Protein AF-A0A401IJK0-F1 (afdb_monomer)

Secondary structure (DSSP, 8-state):
-EEEEEEE-SSSSS-EEEEESSTTTT-EEPPPTTHHHHHHHS-TTS-EEEEEEETTEEEEEEEEEEEEEEE-TTSPEEEEEEEEEEE--HHHHHHHHHHHHHHHTT-HHHHHHTTEE--TTTS-EE-HHHHHHHHH-------BS---SSEEEEE--HHHHHHHHHHHHHBPPP--SSS-EEEEEEESS--HHHHHHTT-SEEEETT---SS-EEE---SS-----------S------EEEEEEEETTEEEEEEEESSS----------TT-----EEEE-TTSSEEEEE-TT-EEEEEETTT--EEEEE--S-EEEEEE-TTS-EEEEEETTS-EEEEETTTTEEEPSSTTBSSTT-S-SS-EEEEEEEEETTEEEEEEEETTS-EEEEEEEEETTEEEEEEEES--

Nearest PDB structures (foldseek):
  5mwj-assembly1_A  TM=6.305E-01  e=5.085E-05  Homo sapiens
  6pg6-assembly1_A  TM=6.544E-01  e=9.764E-05  Homo sapiens
  6w5i-assembly1_A  TM=5.408E-01  e=1.942E-03  Homo sapiens
  8f5o-assembly1_B  TM=5.051E-01  e=1.650E-03  Leishmania tarentolae
  8hmd-assembly1_B  TM=5.045E-01  e=8.902E-03  Tetrahymena thermophila

Foldseek 3Di:
DKKKKWKAWADPVLGIFIFIPDPPGPDTDDDDPVVVVVVVQADQLDFKWWWKDDPQKTKIKTHNQWQPPDAYPVRHTMIMIMMDIDGNDPLVLLLSLQLLLCSLQVNNSVQQNVQWDQDDPNGIHGNVVSVVVSSVPLPQAAEAQCLPPWAWEAASDSVLSNVVSVSSRHYGFDDDPDAMATAAIAYADDAPVRCQLQVHRHYHYNNGPHHDIDTDDHDPDSPRVPPPPPDDDDDDDQPQDFDFDDDQQFTQTFRDRPDPDRPRPGDRDDPDGSFDKDKEAEPQRQWMWIATQCGWIWIAGPPPGDIFIAGDRARFQEKYAYNVRQWIWTWGQQFDIWIAGRVVSDIADQQPQEPCNVDTDRGTFNYKDWYDDPQWIWMWTAGPSRWIKIWIWGADPNHIHIYIDTPPD

Solvent-accessible surface area (backbone atoms only — not comparable to full-atom values): 22532 Å² total; per-residue (Å²): 116,52,45,37,41,31,40,54,19,59,43,86,91,34,46,76,45,30,29,40,79,52,100,64,61,74,40,81,43,78,80,62,76,77,48,59,66,57,50,73,65,39,38,66,89,35,75,17,38,37,31,33,37,44,93,64,29,34,38,40,39,41,25,19,30,62,36,91,86,49,55,38,76,85,68,44,74,33,53,33,29,40,35,42,39,31,60,64,41,75,72,48,45,47,36,52,30,40,52,46,34,32,48,50,69,67,56,38,42,66,61,51,38,77,26,51,43,83,33,93,88,60,25,50,40,73,45,59,66,60,55,50,54,57,53,70,60,59,82,84,55,47,77,40,91,68,42,71,93,66,27,30,40,21,18,63,41,73,67,50,29,51,51,51,28,50,48,44,30,41,19,43,79,86,84,76,90,92,56,77,41,45,44,36,38,35,21,65,76,44,45,60,64,58,43,43,68,60,43,29,37,36,28,27,12,62,59,31,83,51,72,56,73,37,78,57,89,56,56,95,62,63,72,79,81,69,74,81,73,87,68,81,94,68,95,70,76,87,61,78,49,79,43,76,48,79,56,92,48,43,56,41,54,39,48,47,46,84,69,99,49,75,60,72,52,80,59,88,54,66,102,81,52,85,49,64,67,52,70,31,61,12,88,72,62,48,25,36,39,38,30,43,63,71,17,40,31,43,37,35,34,70,86,78,66,50,76,40,76,38,85,38,91,49,57,64,56,25,56,35,41,28,63,84,56,48,39,38,40,39,18,17,62,72,15,50,74,46,39,30,36,51,86,81,55,40,77,49,63,61,58,86,47,29,78,38,68,86,66,68,46,86,23,30,21,63,40,62,47,69,47,77,58,89,53,36,38,41,36,43,39,34,26,75,65,77,49,37,40,39,39,44,34,39,56,53,97,92,41,51,38,24,40,57,43,74,71,82,119

pLDDT: mean 81.91, std 18.67, range [25.69, 98.38]

InterPro domains:
  IPR001680 WD40 repeat [PF00400] (312-341)
  IPR001680 WD40 repeat [PF00400] (361-391)
  IPR001680 WD40 repeat [PS50082] (309-350)
  IPR001680 WD40 repeat [SM00320] (302-341)
  IPR001680 WD40 repeat [SM00320] (352-392)
  IPR015943 WD40/YVTN repeat-like-containing domain superfamily [G3DSA:2.130.10.10] (236-405)
  IPR036322 WD40-repeat-containing domain superfamily [SSF50978] (273-395)
  IPR052818 NEDD1 Spindle Assembly Protein [PTHR44414] (273-394)

Structure (mmCIF, N/CA/C/O backbone):
data_AF-A0A401IJK0-F1
#
_entry.id   AF-A0A401IJK0-F1
#
loop_
_atom_site.group_PDB
_atom_site.id
_atom_site.type_symbol
_atom_site.label_atom_id
_atom_site.label_alt_id
_atom_site.label_comp_id
_atom_site.label_asym_id
_atom_site.label_entity_id
_atom_site.label_seq_id
_atom_site.pdbx_PDB_ins_code
_atom_site.Cartn_x
_atom_site.Cartn_y
_atom_site.Cartn_z
_atom_site.occupancy
_atom_site.B_iso_or_equiv
_atom_site.auth_seq_id
_atom_site.auth_comp_id
_atom_site.auth_asym_id
_atom_site.auth_atom_id
_atom_site.pdbx_PDB_model_num
ATOM 1 N N . MET A 1 1 ? -20.105 -1.751 13.582 1.00 89.12 1 MET A N 1
ATOM 2 C CA . MET A 1 1 ? -18.811 -1.942 12.892 1.00 89.12 1 MET A CA 1
ATOM 3 C C . MET A 1 1 ? -19.035 -2.465 11.474 1.00 89.12 1 MET A C 1
ATOM 5 O O . MET A 1 1 ? -19.695 -3.487 11.299 1.00 89.12 1 MET A O 1
ATOM 9 N N . LYS A 1 2 ? -18.528 -1.746 10.469 1.00 92.56 2 LYS A N 1
ATOM 10 C CA . LYS A 1 2 ? -18.475 -2.181 9.066 1.00 92.56 2 LYS A CA 1
ATOM 11 C C . LYS A 1 2 ? -17.227 -3.040 8.869 1.00 92.56 2 LYS A C 1
ATOM 13 O O . LYS A 1 2 ? -16.152 -2.675 9.342 1.00 92.56 2 LYS A O 1
ATOM 18 N N . ILE A 1 3 ? -17.380 -4.168 8.184 1.00 94.62 3 ILE A N 1
ATOM 19 C CA . ILE A 1 3 ? -16.303 -5.125 7.924 1.00 94.62 3 ILE A CA 1
ATOM 20 C C . ILE A 1 3 ? -16.099 -5.185 6.419 1.00 94.62 3 ILE A C 1
ATOM 22 O O . ILE A 1 3 ? -17.054 -5.422 5.678 1.00 94.62 3 ILE A O 1
ATOM 26 N N . TYR A 1 4 ? -14.864 -5.001 5.975 1.00 94.94 4 TYR A N 1
ATOM 27 C CA . TYR A 1 4 ? -14.473 -5.140 4.580 1.00 94.94 4 TYR A CA 1
ATOM 28 C C . TYR A 1 4 ? -13.430 -6.233 4.466 1.00 94.94 4 TYR A C 1
ATOM 30 O O . TYR A 1 4 ? -12.448 -6.217 5.199 1.00 94.94 4 TYR A O 1
ATOM 38 N N . VAL A 1 5 ? -13.628 -7.170 3.547 1.00 95.81 5 VAL A N 1
ATOM 39 C CA . VAL A 1 5 ? -12.684 -8.256 3.279 1.00 95.81 5 VAL A CA 1
ATOM 40 C C . VAL A 1 5 ? -12.284 -8.196 1.817 1.00 95.81 5 VAL A C 1
ATOM 42 O O . VAL A 1 5 ? -13.146 -8.195 0.942 1.00 95.81 5 VAL A O 1
ATOM 45 N N . GLN A 1 6 ? -10.982 -8.137 1.561 1.00 95.12 6 GLN A N 1
ATOM 46 C CA . GLN A 1 6 ? -10.402 -8.226 0.231 1.00 95.12 6 GLN A CA 1
ATOM 47 C C . GLN A 1 6 ? -9.842 -9.625 0.017 1.00 95.12 6 GLN A C 1
ATOM 49 O O . GLN A 1 6 ? -9.040 -10.104 0.821 1.00 95.12 6 GLN A O 1
ATOM 54 N N . SER A 1 7 ? -10.211 -10.254 -1.091 1.00 95.06 7 SER A N 1
ATOM 55 C CA . SER A 1 7 ? -9.616 -11.509 -1.546 1.00 95.06 7 SER A CA 1
ATOM 56 C C . SER A 1 7 ? -9.635 -11.562 -3.074 1.00 95.06 7 SER A C 1
ATOM 58 O O . SER A 1 7 ? -10.231 -10.696 -3.718 1.00 95.06 7 SER A O 1
ATOM 60 N N . ALA A 1 8 ? -8.948 -12.543 -3.658 1.00 91.69 8 ALA A N 1
ATOM 61 C CA . ALA A 1 8 ? -8.926 -12.723 -5.105 1.00 91.69 8 ALA A CA 1
ATOM 62 C C . ALA A 1 8 ? -10.141 -13.530 -5.575 1.00 91.69 8 ALA A C 1
ATOM 64 O O . ALA A 1 8 ? -10.525 -14.523 -4.935 1.00 91.69 8 ALA A O 1
ATOM 65 N N . GLY A 1 9 ? -10.706 -13.114 -6.708 1.00 86.69 9 GLY A N 1
ATOM 66 C CA . GLY A 1 9 ? -11.717 -13.874 -7.425 1.00 86.69 9 GLY A CA 1
ATOM 67 C C . GLY A 1 9 ? -11.133 -15.008 -8.272 1.00 86.69 9 GLY A C 1
ATOM 68 O O . GLY A 1 9 ? -9.989 -15.436 -8.093 1.00 86.69 9 GLY A O 1
ATOM 69 N N . ARG A 1 10 ? -11.957 -15.561 -9.169 1.00 82.06 10 ARG A N 1
ATOM 70 C CA . ARG A 1 10 ? -11.652 -16.812 -9.887 1.00 82.06 10 ARG A CA 1
ATOM 71 C C . ARG A 1 10 ? -10.879 -16.609 -11.192 1.00 82.06 10 ARG A C 1
ATOM 73 O O . ARG A 1 10 ? -10.204 -17.533 -11.641 1.00 82.06 10 ARG A O 1
ATOM 80 N N . SER A 1 11 ? -11.004 -15.443 -11.819 1.00 80.44 11 SER A N 1
ATOM 81 C CA . SER A 1 11 ? -10.457 -15.156 -13.148 1.00 80.44 11 SER A CA 1
ATOM 82 C C . SER A 1 11 ? -9.594 -13.896 -13.150 1.00 80.44 11 SER A C 1
ATOM 84 O O . SER A 1 11 ? -9.572 -13.140 -12.185 1.00 80.44 11 SER A O 1
ATOM 86 N N . GLN A 1 12 ? -8.909 -13.648 -14.265 1.00 76.75 12 GLN A N 1
ATOM 87 C CA . GLN A 1 12 ? -8.145 -12.418 -14.480 1.00 76.75 12 GLN A CA 1
ATOM 88 C C . GLN A 1 12 ? -9.013 -11.150 -14.389 1.00 76.75 12 GLN A C 1
ATOM 90 O O . GLN A 1 12 ? -8.555 -10.125 -13.896 1.00 76.75 12 GLN A O 1
ATOM 95 N N . GLU A 1 13 ? -10.266 -11.222 -14.842 1.00 76.44 13 GLU A N 1
ATOM 96 C CA . GLU A 1 13 ? -11.242 -10.121 -14.778 1.00 76.44 13 GLU A CA 1
ATOM 97 C C . GLU A 1 13 ? -11.777 -9.904 -13.353 1.00 76.44 13 GLU A C 1
ATOM 99 O O . GLU A 1 13 ? -12.223 -8.813 -12.996 1.00 76.44 13 GLU A O 1
ATOM 104 N N . GLN A 1 14 ? -11.713 -10.951 -12.527 1.00 71.69 14 GLN A N 1
ATOM 105 C CA . GLN A 1 14 ? -12.092 -10.965 -11.119 1.00 71.69 14 GLN A CA 1
ATOM 106 C C . GLN A 1 14 ? -10.830 -11.019 -10.246 1.00 71.69 14 GLN A C 1
ATOM 108 O O . GLN A 1 14 ? -10.635 -11.965 -9.483 1.00 71.69 14 GLN A O 1
ATOM 113 N N . ASP A 1 15 ? -9.959 -10.014 -10.381 1.00 82.38 15 ASP A N 1
ATOM 114 C CA . ASP A 1 15 ? -8.767 -9.852 -9.535 1.00 82.38 15 ASP A CA 1
ATOM 115 C C . ASP A 1 15 ? -9.158 -9.562 -8.062 1.00 82.38 15 ASP A C 1
ATOM 117 O O . ASP A 1 15 ? -10.268 -9.866 -7.627 1.00 82.38 15 ASP A O 1
ATOM 121 N N . TYR A 1 16 ? -8.278 -8.989 -7.243 1.00 90.19 16 TYR A N 1
ATOM 122 C CA . TYR A 1 16 ? -8.627 -8.613 -5.871 1.00 90.19 16 TYR A CA 1
ATOM 123 C C . TYR A 1 16 ? -9.758 -7.581 -5.810 1.00 90.19 16 TYR A C 1
ATOM 125 O O . TYR A 1 16 ? -9.664 -6.492 -6.377 1.00 90.19 16 TYR A O 1
ATOM 133 N N . PHE A 1 17 ? -10.801 -7.881 -5.038 1.00 91.12 17 PHE A N 1
ATOM 134 C CA . PHE A 1 17 ? -11.883 -6.939 -4.759 1.00 91.12 17 PHE A CA 1
ATOM 135 C C . PHE A 1 17 ? -12.389 -7.060 -3.323 1.00 91.12 17 PHE A C 1
ATOM 137 O O . PHE A 1 17 ? -12.153 -8.061 -2.645 1.00 91.12 17 PHE A O 1
ATOM 144 N N . TRP A 1 18 ? -13.061 -6.007 -2.856 1.00 93.12 18 TRP A N 1
ATOM 145 C CA . TRP A 1 18 ? -13.623 -5.929 -1.513 1.00 93.12 18 TRP A CA 1
ATOM 146 C C . TRP A 1 18 ? -15.063 -6.453 -1.486 1.00 93.12 18 TRP A C 1
ATOM 148 O O . TRP A 1 18 ? -15.840 -6.191 -2.400 1.00 93.12 18 TRP A O 1
ATOM 158 N N . GLN A 1 19 ? -15.428 -7.151 -0.414 1.00 93.00 19 GLN A N 1
ATOM 159 C CA . GLN A 1 19 ? -16.810 -7.447 -0.022 1.00 93.00 19 GLN A CA 1
ATOM 160 C C . GLN A 1 19 ? -17.079 -6.852 1.366 1.00 93.00 19 GLN A C 1
ATOM 162 O O . GLN A 1 19 ? -16.159 -6.747 2.185 1.00 93.00 19 GLN A O 1
ATOM 167 N N . THR A 1 20 ? -18.335 -6.506 1.667 1.00 92.38 20 THR A N 1
ATOM 168 C CA . THR A 1 20 ? -18.739 -6.013 2.998 1.00 92.38 20 THR A CA 1
ATOM 169 C C . THR A 1 20 ? -19.967 -6.727 3.577 1.00 92.38 20 THR A C 1
ATOM 171 O O . THR A 1 20 ? -20.745 -7.352 2.858 1.00 92.38 20 THR A O 1
ATOM 174 N N . ASN A 1 21 ? -20.157 -6.616 4.894 1.00 89.31 21 ASN A N 1
ATOM 175 C CA . ASN A 1 21 ? -21.216 -7.262 5.674 1.00 89.31 21 ASN A CA 1
ATOM 176 C C . ASN A 1 21 ? -22.602 -6.579 5.589 1.00 89.31 21 ASN A C 1
ATOM 178 O O . ASN A 1 21 ? -23.361 -6.616 6.556 1.00 89.31 21 ASN A O 1
ATOM 182 N N . THR A 1 22 ? -22.944 -5.939 4.467 1.00 79.88 22 THR A N 1
ATOM 183 C CA . THR A 1 22 ? -24.259 -5.291 4.266 1.00 79.88 22 THR A CA 1
ATOM 184 C C . THR A 1 22 ? -25.325 -6.286 3.776 1.00 79.88 22 THR A C 1
ATOM 186 O O . THR A 1 22 ? -25.025 -7.449 3.514 1.00 79.88 22 THR A O 1
ATOM 189 N N . SER A 1 23 ? -26.592 -5.855 3.663 1.00 57.69 23 SER A N 1
ATOM 190 C CA . SER A 1 23 ? -27.762 -6.699 3.330 1.00 57.69 23 SER A CA 1
ATOM 191 C C . SER A 1 23 ? -27.645 -7.492 2.021 1.00 57.69 23 SER A C 1
ATOM 193 O O . SER A 1 23 ? -28.338 -8.491 1.846 1.00 57.69 23 SER A O 1
ATOM 195 N N . LYS A 1 24 ? -26.735 -7.091 1.128 1.00 61.94 24 LYS A N 1
ATOM 196 C CA . LYS A 1 24 ? -26.332 -7.833 -0.069 1.00 61.94 24 LYS A CA 1
ATOM 197 C C . LYS A 1 24 ? -24.964 -8.491 0.126 1.00 61.94 24 LYS A C 1
ATOM 199 O O . LYS A 1 24 ? -24.034 -8.279 -0.651 1.00 61.94 24 LYS A O 1
ATOM 204 N N . SER A 1 25 ? -24.822 -9.244 1.217 1.00 63.28 25 SER A N 1
ATOM 205 C CA . SER A 1 25 ? -23.585 -9.947 1.559 1.00 63.28 25 SER A CA 1
ATOM 206 C C . SER A 1 25 ? -23.070 -10.710 0.337 1.00 63.28 25 SER A C 1
ATOM 208 O O . SER A 1 25 ? -23.873 -11.336 -0.356 1.00 63.28 25 SER A O 1
ATOM 210 N N . GLN A 1 26 ? -21.759 -10.685 0.105 1.00 75.25 26 GLN A N 1
ATOM 211 C CA . GLN A 1 26 ? -21.085 -11.217 -1.087 1.00 75.25 26 GLN A CA 1
ATOM 212 C C . GLN A 1 26 ? -21.108 -10.324 -2.336 1.00 75.25 26 GLN A C 1
ATOM 214 O O . GLN A 1 26 ? -20.595 -10.755 -3.354 1.00 75.25 26 GLN A O 1
ATOM 219 N N . GLU A 1 27 ? -21.654 -9.105 -2.345 1.00 81.12 27 GLU A N 1
ATOM 220 C CA . GLU A 1 27 ? -21.436 -8.208 -3.493 1.00 81.12 27 GLU A CA 1
ATOM 221 C C . GLU A 1 27 ? -20.050 -7.553 -3.451 1.00 81.12 27 GLU A C 1
ATOM 223 O O . GLU A 1 27 ? -19.549 -7.164 -2.391 1.00 81.12 27 GLU A O 1
ATOM 228 N N . LYS A 1 28 ? -19.442 -7.417 -4.635 1.00 86.81 28 LYS A N 1
ATOM 229 C CA . LYS A 1 28 ? -18.256 -6.587 -4.830 1.00 86.81 28 LYS A CA 1
ATOM 230 C C . LYS A 1 28 ? -18.611 -5.146 -4.484 1.00 86.81 28 LYS A C 1
ATOM 232 O O . LYS A 1 28 ? -19.572 -4.600 -5.021 1.00 86.81 28 LYS A O 1
ATOM 237 N N . VAL A 1 29 ? -17.799 -4.536 -3.635 1.00 88.81 29 VAL A N 1
ATOM 238 C CA . VAL A 1 29 ? -17.881 -3.116 -3.309 1.00 88.81 29 VAL A CA 1
ATOM 239 C C . VAL A 1 29 ? -16.602 -2.403 -3.702 1.00 88.81 29 VAL A C 1
ATOM 241 O O . VAL A 1 29 ? -15.534 -3.015 -3.816 1.00 88.81 29 VAL A O 1
ATOM 244 N N . ASP A 1 30 ? -16.734 -1.101 -3.922 1.00 86.00 30 ASP A N 1
ATOM 245 C CA . ASP A 1 30 ? -15.587 -0.236 -4.135 1.00 86.00 30 ASP A CA 1
ATOM 246 C C . ASP A 1 30 ? -14.707 -0.196 -2.889 1.00 86.00 30 ASP A C 1
ATOM 248 O O . ASP A 1 30 ? -15.139 -0.464 -1.762 1.00 86.00 30 ASP A O 1
ATOM 252 N N . GLU A 1 31 ? -13.437 0.124 -3.114 1.00 84.38 31 GLU A N 1
ATOM 253 C CA . GLU A 1 31 ? -12.507 0.313 -2.019 1.00 84.38 31 GLU A CA 1
ATOM 254 C C . GLU A 1 31 ? -12.982 1.455 -1.113 1.00 84.38 31 GLU A C 1
ATOM 256 O O . GLU A 1 31 ? -13.251 2.553 -1.607 1.00 84.38 31 GLU A O 1
ATOM 261 N N . PRO A 1 32 ? -13.070 1.229 0.207 1.00 79.56 32 PRO A N 1
ATOM 262 C CA . PRO A 1 32 ? -13.476 2.286 1.111 1.00 79.56 32 PRO A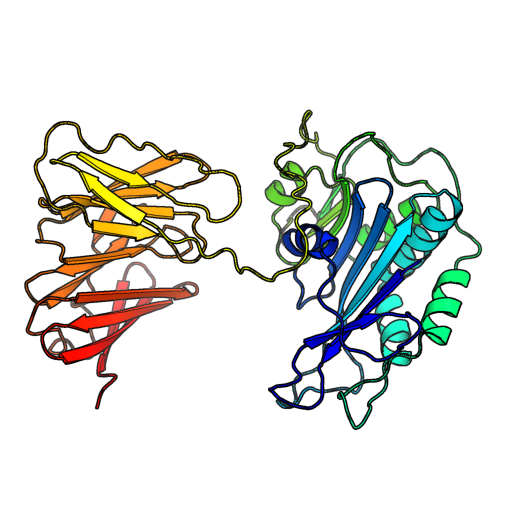 CA 1
ATOM 263 C C . PRO A 1 32 ? -12.477 3.444 1.118 1.00 79.56 32 PRO A C 1
ATOM 265 O O . PRO A 1 32 ? -11.273 3.245 1.283 1.00 79.56 32 PRO A O 1
ATOM 268 N N . GLU A 1 33 ? -12.993 4.663 0.983 1.00 72.81 33 GLU A N 1
ATOM 269 C CA . GLU A 1 33 ? -12.210 5.880 0.746 1.00 72.81 33 GLU A CA 1
ATOM 270 C C . GLU A 1 33 ? -11.129 6.142 1.812 1.00 72.81 33 GLU A C 1
ATOM 272 O O . GLU A 1 33 ? -9.993 6.497 1.482 1.00 72.81 33 GLU A O 1
ATOM 277 N N . PHE A 1 34 ? -11.442 5.873 3.082 1.00 70.62 34 PHE A N 1
ATOM 278 C CA . PHE A 1 34 ? -10.532 6.058 4.218 1.00 70.62 34 PHE A CA 1
ATOM 279 C C . PHE A 1 34 ? -9.335 5.081 4.219 1.00 70.62 34 PHE A C 1
ATOM 281 O O . PHE A 1 34 ? -8.342 5.322 4.907 1.00 70.62 34 PHE A O 1
ATOM 288 N N . LEU A 1 35 ? -9.363 3.985 3.439 1.00 82.00 35 LEU A N 1
ATOM 289 C CA . LEU A 1 35 ? -8.229 3.048 3.370 1.00 82.00 35 LEU A CA 1
ATOM 290 C C . LEU A 1 35 ? -7.052 3.597 2.566 1.00 82.00 35 LEU A C 1
ATOM 292 O O . LEU A 1 35 ? -5.927 3.135 2.763 1.00 82.00 35 LEU A O 1
ATOM 296 N N . ASN A 1 36 ? -7.273 4.586 1.697 1.00 79.69 36 ASN A N 1
ATOM 297 C CA . ASN A 1 36 ? -6.218 5.149 0.854 1.00 79.69 36 ASN A CA 1
ATOM 298 C C . ASN A 1 36 ? -5.061 5.719 1.690 1.00 79.69 36 ASN A C 1
ATOM 300 O O . ASN A 1 36 ? -3.893 5.469 1.387 1.00 79.69 36 ASN A O 1
ATOM 304 N N . LYS A 1 37 ? -5.387 6.434 2.777 1.00 76.81 37 LYS A N 1
ATOM 305 C CA . LYS A 1 37 ? -4.395 7.005 3.701 1.00 76.81 37 LYS A CA 1
ATOM 306 C C . LYS A 1 37 ? -3.666 5.915 4.476 1.00 76.81 37 LYS A C 1
ATOM 308 O O . LYS A 1 37 ? -2.445 5.895 4.494 1.00 76.81 37 LYS A O 1
ATOM 313 N N . ALA A 1 38 ? -4.397 4.945 5.026 1.00 85.38 38 ALA A N 1
ATOM 314 C CA . ALA A 1 38 ? -3.792 3.809 5.720 1.00 85.38 38 ALA A CA 1
ATOM 315 C C . ALA A 1 38 ? -2.802 3.051 4.815 1.00 85.38 38 ALA A C 1
ATOM 317 O O . ALA A 1 38 ? -1.675 2.758 5.210 1.00 85.38 38 ALA A O 1
ATOM 318 N N . LYS A 1 39 ? -3.183 2.782 3.560 1.00 85.81 39 LYS A N 1
ATOM 319 C CA . LYS A 1 39 ? -2.340 2.071 2.590 1.00 85.81 39 LYS A CA 1
ATOM 320 C C . LYS A 1 39 ? -1.091 2.843 2.180 1.00 85.81 39 LYS A C 1
ATOM 322 O O . LYS A 1 39 ? -0.107 2.197 1.825 1.00 85.81 39 LYS A O 1
ATOM 327 N N . SER A 1 40 ? -1.083 4.176 2.259 1.00 86.75 40 SER A N 1
ATOM 328 C CA . SER A 1 40 ? 0.126 4.957 1.973 1.00 86.75 40 SER A CA 1
ATOM 329 C C . SER A 1 40 ? 1.263 4.618 2.945 1.00 86.75 40 SER A C 1
ATOM 331 O O . SER A 1 40 ? 2.424 4.723 2.555 1.00 86.75 40 SER A O 1
ATOM 333 N N . LEU A 1 41 ? 0.945 4.136 4.155 1.00 87.19 41 LEU A N 1
ATOM 334 C CA . LEU A 1 41 ? 1.892 3.748 5.207 1.00 87.19 41 LEU A CA 1
ATOM 335 C C . LEU A 1 41 ? 2.207 2.241 5.234 1.00 87.19 41 LEU A C 1
ATOM 337 O O . LEU A 1 41 ? 3.178 1.816 5.865 1.00 87.19 41 LEU A O 1
ATOM 341 N N . LEU A 1 42 ? 1.447 1.415 4.513 1.00 89.62 42 LEU A N 1
ATOM 342 C CA . LEU A 1 42 ? 1.586 -0.043 4.533 1.00 89.62 42 LEU A CA 1
ATOM 343 C C . LEU A 1 42 ? 2.205 -0.613 3.254 1.00 89.62 42 LEU A C 1
ATOM 345 O O . LEU A 1 42 ? 2.203 -0.002 2.188 1.00 89.62 42 LEU A O 1
ATOM 349 N N . GLN A 1 43 ? 2.694 -1.847 3.360 1.00 86.12 43 GLN A N 1
ATOM 350 C CA . GLN A 1 43 ? 2.987 -2.697 2.213 1.00 86.12 43 GLN A CA 1
ATOM 351 C C . GLN A 1 43 ? 1.803 -3.645 1.996 1.00 86.12 43 GLN A C 1
ATOM 353 O O . GLN A 1 43 ? 1.756 -4.714 2.594 1.00 86.12 43 GLN A O 1
ATOM 358 N N . THR A 1 44 ? 0.858 -3.290 1.124 1.00 81.25 44 THR A N 1
ATOM 359 C CA . THR A 1 44 ? -0.369 -4.090 0.925 1.00 81.25 44 THR A CA 1
ATOM 360 C C . THR A 1 44 ? -0.138 -5.568 0.556 1.00 81.25 44 THR A C 1
ATOM 362 O O . THR A 1 44 ? -0.936 -6.400 0.989 1.00 81.25 44 THR A O 1
ATOM 365 N N . PRO A 1 45 ? 0.941 -5.968 -0.158 1.00 84.56 45 PRO A N 1
ATOM 366 C CA . PRO A 1 45 ? 1.218 -7.384 -0.423 1.00 84.56 45 PRO A CA 1
ATOM 367 C C . PRO A 1 45 ? 1.904 -8.136 0.733 1.00 84.56 45 PRO A C 1
ATOM 369 O O . PRO A 1 45 ? 2.281 -9.295 0.552 1.00 84.56 45 PRO A O 1
ATOM 372 N N . ALA A 1 46 ? 2.135 -7.505 1.885 1.00 89.75 46 ALA A N 1
ATOM 373 C CA . ALA A 1 46 ? 2.809 -8.098 3.040 1.00 89.75 46 ALA A CA 1
ATOM 374 C C . ALA A 1 46 ? 1.964 -7.950 4.307 1.00 89.75 46 ALA A C 1
ATOM 376 O O . ALA A 1 46 ? 1.125 -7.056 4.382 1.00 89.75 46 ALA A O 1
ATOM 377 N N . TYR A 1 47 ? 2.208 -8.816 5.296 1.00 94.75 47 TYR A N 1
ATOM 378 C CA . TYR A 1 47 ? 1.516 -8.765 6.582 1.00 94.75 47 TYR A CA 1
ATOM 379 C C . TYR A 1 47 ? 1.813 -7.436 7.286 1.00 94.75 47 TYR A C 1
ATOM 381 O O . TYR A 1 47 ? 2.884 -7.250 7.864 1.00 94.75 47 TYR A O 1
ATOM 389 N N . SER A 1 48 ? 0.876 -6.498 7.170 1.00 97.12 48 SER A N 1
ATOM 390 C CA . SER A 1 48 ? 1.016 -5.122 7.651 1.00 97.12 48 SER A CA 1
ATOM 391 C C . SER A 1 48 ? -0.242 -4.722 8.414 1.00 97.12 48 SER A C 1
ATOM 393 O O . SER A 1 48 ? -1.344 -5.109 8.019 1.00 97.12 48 SER A O 1
ATOM 395 N N . ILE A 1 49 ? -0.078 -3.944 9.483 1.00 98.38 49 ILE A N 1
ATOM 396 C CA . ILE A 1 49 ? -1.151 -3.551 10.406 1.00 98.38 49 ILE A CA 1
ATOM 397 C C . ILE A 1 49 ? -1.212 -2.030 10.456 1.00 98.38 49 ILE A C 1
ATOM 399 O O . ILE A 1 49 ? -0.179 -1.380 10.600 1.00 98.38 49 ILE A O 1
ATOM 403 N N . PHE A 1 50 ? -2.415 -1.477 10.384 1.00 97.75 50 PHE A N 1
ATOM 404 C CA . PHE A 1 50 ? -2.687 -0.066 10.610 1.00 97.75 50 PHE A CA 1
ATOM 405 C C . PHE A 1 50 ? -3.849 0.092 11.588 1.00 97.75 50 PHE A C 1
ATOM 407 O O . PHE A 1 50 ? -4.907 -0.501 11.379 1.00 97.75 50 PHE A O 1
ATOM 414 N N . ILE A 1 51 ? -3.664 0.918 12.612 1.00 96.81 51 ILE A N 1
ATOM 415 C CA . ILE A 1 51 ? -4.737 1.489 13.424 1.00 96.81 51 ILE A CA 1
ATOM 416 C C . ILE A 1 51 ? -4.674 2.996 13.256 1.00 96.81 51 ILE A C 1
ATOM 418 O O . ILE A 1 51 ? -3.602 3.581 13.421 1.00 96.81 51 ILE A O 1
ATOM 422 N N . GLY A 1 52 ? -5.810 3.624 12.987 1.00 93.12 52 GLY A N 1
ATOM 423 C CA . GLY A 1 52 ? -5.885 5.075 12.925 1.00 93.12 52 GLY A CA 1
ATOM 424 C C . GLY A 1 52 ? -7.272 5.612 13.211 1.00 93.12 52 GLY A C 1
ATOM 425 O O . GLY A 1 52 ? -8.244 4.855 13.233 1.00 93.12 52 GLY A O 1
ATOM 426 N N . ARG A 1 53 ? -7.330 6.922 13.437 1.00 89.94 53 ARG A N 1
ATOM 427 C CA . ARG A 1 53 ? -8.556 7.673 13.706 1.00 89.94 53 ARG A CA 1
ATOM 428 C C . ARG A 1 53 ? -8.729 8.776 12.672 1.00 89.94 53 ARG A C 1
ATOM 430 O O . ARG A 1 53 ? -7.759 9.448 12.333 1.00 89.94 53 ARG A O 1
ATOM 437 N N . GLU A 1 54 ? -9.950 8.978 12.197 1.00 84.69 54 GLU A N 1
ATOM 438 C CA . GLU A 1 54 ? -10.311 10.101 11.332 1.00 84.69 54 GLU A CA 1
ATOM 439 C C . GLU A 1 54 ? -11.797 10.430 11.486 1.00 84.69 54 GLU A C 1
ATOM 441 O O . GLU A 1 54 ? -12.618 9.527 11.387 1.00 84.69 54 GLU A O 1
ATOM 446 N N . ASN A 1 55 ? -12.152 11.705 11.690 1.00 79.94 55 ASN A N 1
ATOM 447 C CA . ASN A 1 55 ? -13.548 12.175 11.756 1.00 79.94 55 ASN A CA 1
ATOM 448 C C . ASN A 1 55 ? -14.447 11.328 12.686 1.00 79.94 55 ASN A C 1
ATOM 450 O O . ASN A 1 55 ? -15.523 10.896 12.279 1.00 79.94 55 ASN A O 1
ATOM 454 N N . ASP A 1 56 ? -13.977 11.049 13.906 1.00 83.06 56 ASP A N 1
ATOM 455 C CA . ASP A 1 56 ? -14.652 10.183 14.890 1.00 83.06 56 ASP A CA 1
ATOM 456 C C . ASP A 1 56 ? -14.873 8.725 14.446 1.00 83.06 56 ASP A C 1
ATOM 458 O O . ASP A 1 56 ? -15.606 7.979 15.093 1.00 83.06 56 ASP A O 1
ATOM 462 N N . GLU A 1 57 ? -14.210 8.269 13.384 1.00 89.44 57 GLU A N 1
ATOM 463 C CA . GLU A 1 57 ? -14.117 6.857 13.028 1.00 89.44 57 GLU A CA 1
ATOM 464 C C . GLU A 1 57 ? -12.762 6.280 13.446 1.00 89.44 57 GLU A C 1
ATOM 466 O O . GLU A 1 57 ? -11.710 6.907 13.314 1.00 89.44 57 GLU A O 1
ATOM 471 N N . LEU A 1 58 ? -12.795 5.040 13.925 1.00 92.06 58 LEU A N 1
ATOM 472 C CA . LEU A 1 58 ? -11.638 4.219 14.229 1.00 92.06 58 LEU A CA 1
ATOM 473 C C . LEU A 1 58 ? -11.521 3.102 13.190 1.00 92.06 58 LEU A C 1
ATOM 475 O O . LEU A 1 58 ? -12.495 2.412 12.866 1.00 92.06 58 LEU A O 1
ATOM 479 N N . ILE A 1 59 ? -10.307 2.919 12.681 1.00 94.31 59 ILE A N 1
ATOM 480 C CA . ILE A 1 59 ? -9.998 1.986 11.602 1.00 94.31 59 ILE A CA 1
ATOM 481 C C . ILE A 1 59 ? -8.935 1.008 12.087 1.00 94.31 59 ILE A C 1
ATOM 483 O O . ILE A 1 59 ? -7.893 1.423 12.587 1.00 94.31 59 ILE A O 1
ATOM 487 N N . LEU A 1 60 ? -9.167 -0.286 11.867 1.00 97.19 60 LEU A N 1
ATOM 488 C CA . LEU A 1 60 ? -8.130 -1.317 11.870 1.00 97.19 60 LEU A CA 1
ATOM 489 C C . LEU A 1 60 ? -8.055 -1.933 10.478 1.00 97.19 60 LEU A C 1
ATOM 491 O O . LEU A 1 60 ? -9.025 -2.537 10.027 1.00 97.19 60 LEU A O 1
ATOM 495 N N . LEU A 1 61 ? -6.903 -1.824 9.824 1.00 97.88 61 LEU A N 1
ATOM 496 C CA . LEU A 1 61 ? -6.610 -2.467 8.547 1.00 97.88 61 LEU A CA 1
ATOM 497 C C . LEU A 1 61 ? -5.464 -3.463 8.738 1.00 97.88 61 LEU A C 1
ATOM 499 O O . LEU A 1 61 ? -4.388 -3.101 9.209 1.00 97.88 61 LEU A O 1
ATOM 503 N N . VAL A 1 62 ? -5.681 -4.709 8.322 1.00 98.19 62 VAL A N 1
ATOM 504 C CA . VAL A 1 62 ? -4.641 -5.741 8.259 1.00 98.19 62 VAL A CA 1
ATOM 505 C C . VAL A 1 62 ? -4.576 -6.265 6.834 1.00 98.19 62 VAL A C 1
ATOM 507 O O . VAL A 1 62 ? -5.589 -6.665 6.262 1.00 98.19 62 VAL A O 1
ATOM 510 N N . THR A 1 63 ? -3.390 -6.224 6.237 1.00 97.00 63 THR A N 1
ATOM 511 C CA . THR A 1 63 ? -3.172 -6.577 4.824 1.00 97.00 63 THR A CA 1
ATOM 512 C C . THR A 1 63 ? -2.244 -7.767 4.686 1.00 97.00 63 THR A C 1
ATOM 514 O O . THR A 1 63 ? -1.540 -8.110 5.630 1.00 97.00 63 THR A O 1
ATOM 517 N N . GLY A 1 64 ? -2.233 -8.392 3.509 1.00 95.00 64 GLY A N 1
ATOM 518 C CA . GLY A 1 64 ? -1.201 -9.360 3.149 1.00 95.00 64 GLY A CA 1
ATOM 519 C C . GLY A 1 64 ? -1.278 -10.712 3.867 1.00 95.00 64 GLY A C 1
ATOM 520 O O . GLY A 1 64 ? -0.289 -11.447 3.832 1.00 95.00 64 GLY A O 1
ATOM 521 N N . MET A 1 65 ? -2.414 -11.038 4.491 1.00 97.25 65 MET A N 1
ATOM 522 C CA . MET A 1 65 ? -2.628 -12.280 5.241 1.00 97.25 65 MET A CA 1
ATOM 523 C C . MET A 1 65 ? -2.684 -13.469 4.287 1.00 97.25 65 MET A C 1
ATOM 525 O O . MET A 1 65 ? -3.544 -13.515 3.406 1.00 97.25 65 MET A O 1
ATOM 529 N N . LYS A 1 66 ? -1.767 -14.423 4.412 1.00 95.00 66 LYS A N 1
ATOM 530 C CA . LYS A 1 66 ? -1.675 -15.536 3.461 1.00 95.00 66 LYS A CA 1
ATOM 531 C C . LYS A 1 66 ? -2.855 -16.487 3.629 1.00 95.00 66 LYS A C 1
ATOM 533 O O . LYS A 1 66 ? -3.152 -16.931 4.731 1.00 95.00 66 LYS A O 1
ATOM 538 N N . ALA A 1 67 ? -3.482 -16.843 2.514 1.00 94.44 67 ALA A N 1
ATOM 539 C CA . ALA A 1 67 ? -4.447 -17.928 2.499 1.00 94.44 67 ALA A CA 1
ATOM 540 C C . ALA A 1 67 ? -3.722 -19.276 2.599 1.00 94.44 67 ALA A C 1
ATOM 542 O O . ALA A 1 67 ? -2.734 -19.502 1.893 1.00 94.44 67 ALA A O 1
ATOM 543 N N . SER A 1 68 ? -4.217 -20.184 3.441 1.00 91.69 68 SER A N 1
ATOM 544 C CA . SER A 1 68 ? -3.571 -21.481 3.677 1.00 91.69 68 SER A CA 1
ATOM 545 C C . SER A 1 68 ? -3.676 -22.412 2.467 1.00 91.69 68 SER A C 1
ATOM 547 O O . SER A 1 68 ? -2.699 -23.057 2.092 1.00 91.69 68 SER A O 1
ATOM 549 N N . GLN A 1 69 ? -4.853 -22.461 1.835 1.00 89.81 69 GLN A N 1
ATOM 550 C CA . GLN A 1 69 ? -5.153 -23.397 0.743 1.00 89.81 69 GLN A CA 1
ATOM 551 C C . GLN A 1 69 ? -5.501 -22.712 -0.583 1.00 89.81 69 GLN A C 1
ATOM 553 O O . GLN A 1 69 ? -5.456 -23.345 -1.640 1.00 89.81 69 GLN A O 1
ATOM 558 N N . ARG A 1 70 ? -5.863 -21.422 -0.566 1.00 91.69 70 ARG A N 1
ATOM 559 C CA . ARG A 1 70 ? -6.372 -20.739 -1.762 1.00 91.69 70 ARG A CA 1
ATOM 560 C C . ARG A 1 70 ? -5.250 -20.139 -2.613 1.00 91.69 70 ARG A C 1
ATOM 562 O O . ARG A 1 70 ? -4.357 -19.444 -2.122 1.00 91.69 70 ARG A O 1
ATOM 569 N N . LYS A 1 71 ? -5.348 -20.373 -3.922 1.00 90.75 71 LYS A N 1
ATOM 570 C CA . LYS A 1 71 ? -4.472 -19.811 -4.955 1.00 90.75 71 LYS A CA 1
ATOM 571 C C . LYS A 1 71 ? -5.290 -19.039 -5.982 1.00 90.75 71 LYS A C 1
ATOM 573 O O . LYS A 1 71 ? -6.456 -19.360 -6.199 1.00 90.75 71 LYS A O 1
ATOM 578 N N . ASP A 1 72 ? -4.680 -18.030 -6.588 1.00 86.25 72 ASP A N 1
ATOM 579 C CA . ASP A 1 72 ? -5.295 -17.276 -7.679 1.00 86.25 72 ASP A CA 1
ATOM 580 C C . ASP A 1 72 ? -5.234 -18.042 -9.014 1.00 86.25 72 ASP A C 1
ATOM 582 O O . ASP A 1 72 ? -4.685 -19.145 -9.095 1.00 86.25 72 ASP A O 1
ATOM 586 N N . TYR A 1 73 ? -5.777 -17.449 -10.082 1.00 82.88 73 TYR A N 1
ATOM 587 C CA . TYR A 1 73 ? -5.807 -18.049 -11.423 1.00 82.88 73 TYR A CA 1
ATOM 588 C C . TYR A 1 73 ? -4.413 -18.312 -12.027 1.00 82.88 73 TYR A C 1
ATOM 590 O O . TYR A 1 73 ? -4.295 -19.077 -12.982 1.00 82.88 73 TYR A O 1
ATOM 598 N N . MET A 1 74 ? -3.354 -17.709 -11.472 1.00 84.56 74 MET A N 1
ATOM 599 C CA . MET A 1 74 ? -1.957 -17.937 -11.860 1.00 84.56 74 MET A CA 1
ATOM 600 C C . MET A 1 74 ? -1.245 -18.936 -10.931 1.00 84.56 74 MET A C 1
ATOM 602 O O . MET A 1 74 ? -0.035 -19.133 -11.047 1.00 84.56 74 MET A O 1
ATOM 606 N N . GLY A 1 75 ? -1.958 -19.547 -9.980 1.00 85.19 75 GLY A N 1
ATOM 607 C CA . GLY A 1 75 ? -1.403 -20.494 -9.015 1.00 85.19 75 GLY A CA 1
ATOM 608 C C . GLY A 1 75 ? -0.602 -19.855 -7.873 1.00 85.19 75 GLY A C 1
ATOM 609 O O . GLY A 1 75 ? 0.078 -20.576 -7.133 1.00 85.19 75 GLY A O 1
ATOM 610 N N . ARG A 1 76 ? -0.660 -18.529 -7.697 1.00 86.62 76 ARG A N 1
ATOM 611 C CA . ARG A 1 76 ? 0.029 -17.813 -6.609 1.00 86.62 76 ARG A CA 1
ATOM 612 C C . ARG A 1 76 ? -0.811 -17.867 -5.336 1.00 86.62 76 ARG A C 1
ATOM 614 O O . ARG A 1 76 ? -2.035 -17.863 -5.397 1.00 86.62 76 ARG A O 1
ATOM 621 N N . VAL A 1 77 ? -0.155 -17.879 -4.175 1.00 92.88 77 VAL A N 1
ATOM 622 C CA . VAL A 1 77 ? -0.838 -17.825 -2.869 1.00 92.88 77 VAL A CA 1
ATOM 623 C C . VAL A 1 77 ? -1.612 -16.512 -2.746 1.00 92.88 77 VAL A C 1
ATOM 625 O O . VAL A 1 77 ? -1.027 -15.433 -2.907 1.00 92.88 77 VAL A O 1
ATOM 628 N N . ILE A 1 78 ? -2.910 -16.613 -2.453 1.00 93.88 78 ILE A N 1
ATOM 629 C CA . ILE A 1 78 ? -3.773 -15.450 -2.228 1.00 93.88 78 ILE A CA 1
ATOM 630 C C . ILE A 1 78 ? -3.393 -14.772 -0.911 1.00 93.88 78 ILE A C 1
ATOM 632 O O . ILE A 1 78 ? -3.012 -15.429 0.057 1.00 93.88 78 ILE A O 1
ATOM 636 N N . ARG A 1 79 ? -3.487 -13.442 -0.880 1.00 95.12 79 ARG A N 1
ATOM 637 C CA . ARG A 1 79 ? -3.241 -12.626 0.306 1.00 95.12 79 ARG A CA 1
ATOM 638 C C . ARG A 1 79 ? -4.463 -11.788 0.640 1.00 95.12 79 ARG A C 1
ATOM 640 O O . ARG A 1 79 ? -4.730 -10.783 -0.010 1.00 95.12 79 ARG A O 1
ATOM 647 N N . ASN A 1 80 ? -5.197 -12.218 1.650 1.00 96.88 80 ASN A N 1
ATOM 648 C CA . ASN A 1 80 ? -6.393 -11.543 2.108 1.00 96.88 80 ASN A CA 1
ATOM 649 C C . ASN A 1 80 ? -6.033 -10.239 2.835 1.00 96.88 80 ASN A C 1
ATOM 651 O O . ASN A 1 80 ? -4.983 -10.122 3.472 1.00 96.88 80 ASN A O 1
ATOM 655 N N . SER A 1 81 ? -6.935 -9.266 2.767 1.00 97.00 81 SER A N 1
ATOM 656 C CA . SER A 1 81 ? -6.895 -8.071 3.614 1.00 97.00 81 SER A CA 1
ATOM 657 C C . SER A 1 81 ? -8.238 -7.900 4.305 1.00 97.00 81 SER A C 1
ATOM 659 O O . SER A 1 81 ? -9.269 -8.286 3.759 1.00 97.00 81 SER A O 1
ATOM 661 N N . ILE A 1 82 ? -8.244 -7.323 5.499 1.00 97.12 82 ILE A N 1
ATOM 662 C CA . ILE A 1 82 ? -9.468 -7.020 6.235 1.00 97.12 82 ILE A CA 1
ATOM 663 C C . ILE A 1 82 ? -9.391 -5.620 6.824 1.00 97.12 82 ILE A C 1
ATOM 665 O O . ILE A 1 82 ? -8.349 -5.220 7.341 1.00 97.12 82 ILE A O 1
ATOM 669 N N . ALA A 1 83 ? -10.498 -4.888 6.755 1.00 96.75 83 ALA A N 1
ATOM 670 C CA . ALA A 1 83 ? -10.658 -3.616 7.429 1.00 96.75 83 ALA A CA 1
ATOM 671 C C . ALA A 1 83 ? -11.905 -3.615 8.315 1.00 96.75 83 ALA A C 1
ATOM 673 O O . ALA A 1 83 ? -12.987 -4.025 7.888 1.00 96.75 83 ALA A O 1
ATOM 674 N N . PHE A 1 84 ? -11.746 -3.114 9.534 1.00 95.75 84 PHE A N 1
ATOM 675 C CA . PHE A 1 84 ? -12.812 -2.872 10.495 1.00 95.75 84 PHE A CA 1
ATOM 676 C C . PHE A 1 84 ? -12.939 -1.371 10.698 1.00 95.75 84 PHE A C 1
ATOM 678 O O . PHE A 1 84 ? -11.957 -0.726 11.063 1.00 95.75 84 PHE A O 1
ATOM 685 N N . ILE A 1 85 ? -14.132 -0.830 10.456 1.00 93.94 85 ILE A N 1
ATOM 686 C CA . ILE A 1 85 ? -14.408 0.604 10.582 1.00 93.94 85 ILE A CA 1
ATOM 687 C C . ILE A 1 85 ? -15.628 0.805 11.441 1.00 93.94 85 ILE A C 1
ATOM 689 O O . ILE A 1 85 ? -16.654 0.126 11.294 1.00 93.94 85 ILE A O 1
ATOM 693 N N . THR A 1 86 ? -15.501 1.716 12.385 1.00 93.69 86 THR A N 1
ATOM 694 C CA . THR A 1 86 ? -16.501 1.914 13.413 1.00 93.69 86 THR A CA 1
ATOM 695 C C . THR A 1 86 ? -16.393 3.313 13.982 1.00 93.69 86 THR A C 1
ATOM 697 O O . THR A 1 86 ? -15.329 3.911 13.939 1.00 93.69 86 THR A O 1
ATOM 700 N N . GLU A 1 87 ? -17.481 3.810 14.548 1.00 93.69 87 GLU A N 1
ATOM 701 C CA . GLU A 1 87 ? -17.451 5.018 15.365 1.00 93.69 87 GLU A CA 1
ATOM 702 C C . GLU A 1 87 ? -16.497 4.829 16.555 1.00 93.69 87 GLU A C 1
ATOM 704 O O . GLU A 1 87 ? -16.488 3.759 17.179 1.00 93.69 87 GLU A O 1
ATOM 709 N N . ASP A 1 88 ? -15.720 5.862 16.868 1.00 90.88 88 ASP A N 1
ATOM 710 C CA . ASP A 1 88 ? -14.752 5.947 17.962 1.00 90.88 88 ASP A CA 1
ATOM 711 C C . ASP A 1 88 ? -15.450 6.139 19.320 1.00 90.88 88 ASP A C 1
ATOM 713 O O . ASP A 1 88 ? -15.279 7.136 20.026 1.00 90.88 88 ASP A O 1
ATOM 717 N N . SER A 1 89 ? -16.273 5.154 19.681 1.00 91.62 89 SER A N 1
ATOM 718 C CA . SER A 1 89 ? -16.823 4.993 21.024 1.00 91.62 89 SER A CA 1
ATOM 719 C C . SER A 1 89 ? -15.914 4.102 21.866 1.00 91.62 89 SER A C 1
ATOM 721 O O . SER A 1 89 ? -15.189 3.258 21.344 1.00 91.62 89 SER A O 1
ATOM 723 N N . GLU A 1 90 ? -15.991 4.224 23.190 1.00 89.44 90 GLU A N 1
ATOM 724 C CA . GLU A 1 90 ? -15.206 3.392 24.110 1.00 89.44 90 GLU A CA 1
ATOM 725 C C . GLU A 1 90 ? -15.377 1.883 23.868 1.00 89.44 90 GLU A C 1
ATOM 727 O O . GLU A 1 90 ? -14.402 1.131 23.877 1.00 89.44 90 GLU A O 1
ATOM 732 N N . GLU A 1 91 ? -16.612 1.426 23.651 1.00 91.12 91 GLU A N 1
ATOM 733 C CA . GLU A 1 91 ? -16.894 0.010 23.405 1.00 91.12 91 GLU A CA 1
ATOM 734 C C . GLU A 1 91 ? -16.242 -0.464 22.098 1.00 91.12 91 GLU A C 1
ATOM 736 O O . GLU A 1 91 ? -15.591 -1.511 22.051 1.00 91.12 91 GLU A O 1
ATOM 741 N N . ASN A 1 92 ? -16.383 0.327 21.036 1.00 93.12 92 ASN A N 1
ATOM 742 C CA . ASN A 1 92 ? -15.830 0.012 19.727 1.00 93.12 92 ASN A CA 1
ATOM 743 C C . ASN A 1 92 ? -14.300 0.075 19.715 1.00 93.12 92 ASN A C 1
ATOM 745 O O . ASN A 1 92 ? -13.656 -0.777 19.099 1.00 93.12 92 ASN A O 1
ATOM 749 N N . GLU A 1 93 ? -13.714 1.034 20.431 1.00 93.69 93 GLU A N 1
ATOM 750 C CA . GLU A 1 93 ? -12.273 1.144 20.624 1.00 93.69 93 GLU A CA 1
ATOM 751 C C . GLU A 1 93 ? -11.728 -0.121 21.297 1.00 93.69 93 GLU A C 1
ATOM 753 O O . GLU A 1 93 ? -10.778 -0.722 20.796 1.00 93.69 93 GLU A O 1
ATOM 758 N N . ARG A 1 94 ? -12.379 -0.613 22.363 1.00 92.94 94 ARG A N 1
ATOM 759 C CA . ARG A 1 94 ? -12.007 -1.884 23.013 1.00 92.94 94 ARG A CA 1
ATOM 760 C C . ARG A 1 94 ? -12.049 -3.067 22.040 1.00 92.94 94 ARG A C 1
ATOM 762 O O . ARG A 1 94 ? -11.122 -3.879 22.037 1.00 92.94 94 ARG A O 1
ATOM 769 N N . LYS A 1 95 ? -13.077 -3.148 21.187 1.00 94.94 95 LYS A N 1
ATOM 770 C CA . LYS A 1 95 ? -13.197 -4.193 20.151 1.00 94.94 95 LYS A CA 1
ATOM 771 C C . LYS A 1 95 ? -12.049 -4.116 19.136 1.00 94.94 95 LYS A C 1
ATOM 773 O O . LYS A 1 95 ? -11.409 -5.130 18.855 1.00 94.94 95 LYS A O 1
ATOM 778 N N . ILE A 1 96 ? -11.727 -2.918 18.642 1.00 95.44 96 ILE A N 1
ATOM 779 C CA . ILE A 1 96 ? -10.600 -2.689 17.723 1.00 95.44 96 ILE A CA 1
ATOM 780 C C . ILE A 1 96 ? -9.261 -3.046 18.377 1.00 95.44 96 ILE A C 1
ATOM 782 O O . ILE A 1 96 ? -8.461 -3.757 17.768 1.00 95.44 96 ILE A O 1
ATOM 786 N N . ARG A 1 97 ? -9.030 -2.631 19.627 1.00 95.50 97 ARG A N 1
ATOM 787 C CA . ARG A 1 97 ? -7.820 -2.981 20.385 1.00 95.50 97 ARG A CA 1
ATOM 788 C C . ARG A 1 97 ? -7.686 -4.495 20.560 1.00 95.50 97 ARG A C 1
ATOM 790 O O . ARG A 1 97 ? -6.612 -5.044 20.330 1.00 95.50 97 ARG A O 1
ATOM 797 N N . GLY A 1 98 ? -8.776 -5.200 20.863 1.00 95.25 98 GLY A N 1
ATOM 798 C CA . GLY A 1 98 ? -8.783 -6.663 20.945 1.00 95.25 98 GLY A CA 1
ATOM 799 C C . GLY A 1 98 ? -8.404 -7.360 19.633 1.00 95.25 98 GLY A C 1
ATOM 800 O O . GLY A 1 98 ? -7.578 -8.275 19.631 1.00 95.25 98 GLY A O 1
ATOM 801 N N . LEU A 1 99 ? -8.938 -6.894 18.501 1.00 96.81 99 LEU A N 1
ATOM 802 C CA . LEU A 1 99 ? -8.550 -7.390 17.174 1.00 96.81 99 LEU A CA 1
ATOM 803 C C . LEU A 1 99 ? -7.090 -7.063 16.837 1.00 96.81 99 LEU A C 1
ATOM 805 O O . LEU A 1 99 ? -6.376 -7.906 16.292 1.00 96.81 99 LEU A O 1
ATOM 809 N N . ALA A 1 100 ? -6.623 -5.867 17.198 1.00 96.69 100 ALA A N 1
ATOM 810 C CA . ALA A 1 100 ? -5.239 -5.460 17.007 1.00 96.69 100 ALA A CA 1
ATOM 811 C C . ALA A 1 100 ? -4.263 -6.346 17.790 1.00 96.69 100 ALA A C 1
ATOM 813 O O . ALA A 1 100 ? -3.198 -6.675 17.274 1.00 96.69 100 ALA A O 1
ATOM 814 N N . VAL A 1 101 ? -4.631 -6.802 18.992 1.00 96.75 101 VAL A N 1
ATOM 815 C CA . VAL A 1 101 ? -3.831 -7.772 19.758 1.00 96.75 101 VAL A CA 1
ATOM 816 C C . VAL A 1 101 ? -3.683 -9.087 18.995 1.00 96.75 101 VAL A C 1
ATOM 818 O O . VAL A 1 101 ? -2.570 -9.608 18.910 1.00 96.75 101 VAL A O 1
ATOM 821 N N . PHE A 1 102 ? -4.765 -9.612 18.406 1.00 95.69 102 PHE A N 1
ATOM 822 C CA . PHE A 1 102 ? -4.670 -10.791 17.539 1.00 95.69 102 PHE A CA 1
ATOM 823 C C . PHE A 1 102 ? -3.779 -10.523 16.324 1.00 95.69 102 PHE A C 1
ATOM 825 O O . PHE A 1 102 ? -2.967 -11.375 15.970 1.00 95.69 102 PHE A O 1
ATOM 832 N N . ALA A 1 103 ? -3.892 -9.345 15.705 1.00 97.56 103 ALA A N 1
ATOM 833 C CA . ALA A 1 103 ? -3.091 -8.981 14.543 1.00 97.56 103 ALA A CA 1
ATOM 834 C C . ALA A 1 103 ? -1.592 -8.885 14.875 1.00 97.56 103 ALA A C 1
ATOM 836 O O . ALA A 1 103 ? -0.772 -9.489 14.186 1.00 97.56 103 ALA A O 1
ATOM 837 N N . LEU A 1 104 ? -1.231 -8.180 15.951 1.00 98.12 104 LEU A N 1
ATOM 838 C CA . LEU A 1 104 ? 0.152 -7.976 16.398 1.00 98.12 104 LEU A CA 1
ATOM 839 C C . LEU A 1 104 ? 0.831 -9.293 16.795 1.00 98.12 104 LEU A C 1
ATOM 841 O O . LEU A 1 104 ? 2.028 -9.460 16.575 1.00 98.12 104 LEU A O 1
ATOM 845 N N . LYS A 1 105 ? 0.056 -10.241 17.331 1.00 96.62 105 LYS A N 1
ATOM 846 C CA . LYS A 1 105 ? 0.518 -11.593 17.672 1.00 96.62 105 LYS A CA 1
ATOM 847 C C . LYS A 1 105 ? 0.442 -12.589 16.511 1.00 96.62 105 LYS A C 1
ATOM 849 O O . LYS A 1 105 ? 0.650 -13.774 16.741 1.00 96.62 105 LYS A O 1
ATOM 854 N N . GLU A 1 106 ? 0.103 -12.133 15.304 1.00 95.19 106 GLU A N 1
ATOM 855 C CA . GLU A 1 106 ? -0.040 -12.971 14.099 1.00 95.19 106 GLU A CA 1
ATOM 856 C C . GLU A 1 106 ? -1.069 -14.109 14.248 1.00 95.19 106 GLU A C 1
ATOM 858 O O . GLU A 1 106 ? -1.004 -15.144 13.595 1.00 95.19 106 GLU A O 1
ATOM 863 N N . GLN A 1 107 ? -2.072 -13.906 15.102 1.00 94.88 107 GLN A N 1
ATOM 864 C CA . GLN A 1 107 ? -3.160 -14.854 15.360 1.00 94.88 107 GLN A CA 1
ATOM 865 C C . GLN A 1 107 ? -4.427 -14.538 14.557 1.00 94.88 107 GLN A C 1
ATOM 867 O O . GLN A 1 107 ? -5.386 -15.309 14.593 1.00 94.88 107 GLN A O 1
ATOM 872 N N . LEU A 1 108 ? -4.465 -13.387 13.879 1.00 95.31 108 LEU A N 1
ATOM 873 C CA . LEU A 1 108 ? -5.618 -12.959 13.089 1.00 95.31 108 LEU A CA 1
ATOM 874 C C . LEU A 1 108 ? -5.686 -13.673 11.729 1.00 95.31 108 LEU A C 1
ATOM 876 O O . LEU A 1 108 ? -6.781 -14.003 11.289 1.00 95.31 108 LEU A O 1
ATOM 880 N N . GLU A 1 109 ? -4.538 -13.955 11.101 1.00 95.12 109 GLU A N 1
ATOM 881 C CA . GLU A 1 109 ? -4.447 -14.543 9.752 1.00 95.12 109 GLU A CA 1
ATOM 882 C C . GLU A 1 109 ? -5.275 -15.825 9.613 1.00 95.12 109 GLU A C 1
ATOM 884 O O . GLU A 1 109 ? -6.173 -15.882 8.776 1.00 95.12 109 GLU A O 1
ATOM 889 N N . SER A 1 110 ? -5.036 -16.817 10.476 1.00 95.00 110 SER A N 1
ATOM 890 C CA . SER A 1 110 ? -5.738 -18.107 10.430 1.00 95.00 110 SER A CA 1
ATOM 891 C C . SER A 1 110 ? -7.244 -17.965 10.648 1.00 95.00 110 SER A C 1
ATOM 893 O O . SER A 1 110 ? -8.038 -18.593 9.958 1.00 95.00 110 SER A O 1
ATOM 895 N N . LYS A 1 111 ? -7.655 -17.075 11.557 1.00 95.19 111 LYS A N 1
ATOM 896 C CA . LYS A 1 111 ? -9.071 -16.830 11.862 1.00 95.19 111 LYS A CA 1
ATOM 897 C C . LYS A 1 111 ? -9.819 -16.190 10.695 1.00 95.19 111 LYS A C 1
ATOM 899 O O . LYS A 1 111 ? -10.993 -16.490 10.489 1.00 95.19 111 LYS A O 1
ATOM 904 N N . ILE A 1 112 ? -9.159 -15.289 9.965 1.00 96.38 112 ILE A N 1
ATOM 905 C CA . ILE A 1 112 ? -9.742 -14.670 8.772 1.00 96.38 112 ILE A CA 1
ATOM 906 C C . ILE A 1 112 ? -9.735 -15.646 7.600 1.00 96.38 112 ILE A C 1
ATOM 908 O O . ILE A 1 112 ? -10.722 -15.710 6.874 1.00 96.38 112 ILE A O 1
ATOM 912 N N . ASP A 1 113 ? -8.678 -16.439 7.436 1.00 96.19 113 ASP A N 1
ATOM 913 C CA . ASP A 1 113 ? -8.622 -17.465 6.393 1.00 96.19 113 ASP A CA 1
ATOM 914 C C . ASP A 1 113 ? -9.748 -18.503 6.554 1.00 96.19 113 ASP A C 1
ATOM 916 O O . ASP A 1 113 ? -10.472 -18.777 5.599 1.00 96.19 113 ASP A O 1
ATOM 920 N N . ASP A 1 114 ? -10.017 -18.959 7.783 1.00 95.69 114 ASP A N 1
ATOM 921 C CA . ASP A 1 114 ? -11.134 -19.862 8.107 1.00 95.69 114 ASP A CA 1
ATOM 922 C C . ASP A 1 114 ? -12.526 -19.280 7.779 1.00 95.69 114 ASP A C 1
ATOM 924 O O . ASP A 1 114 ? -13.517 -20.019 7.673 1.00 95.69 114 ASP A O 1
ATOM 928 N N . ALA A 1 115 ? -12.633 -17.953 7.660 1.00 96.06 115 ALA A N 1
ATOM 929 C CA . ALA A 1 115 ? -13.861 -17.250 7.302 1.00 96.06 115 ALA A CA 1
ATOM 930 C C . ALA A 1 115 ? -14.015 -17.029 5.790 1.00 96.06 115 ALA A C 1
ATOM 932 O O . ALA A 1 115 ? -15.094 -16.625 5.352 1.00 96.06 115 ALA A O 1
ATOM 933 N N . ILE A 1 116 ? -12.983 -17.295 4.983 1.00 95.50 116 ILE A N 1
ATOM 934 C CA . ILE A 1 116 ? -12.992 -17.058 3.537 1.00 95.50 116 ILE A CA 1
ATOM 935 C C . ILE A 1 116 ? -12.929 -18.397 2.804 1.00 95.50 116 ILE A C 1
ATOM 937 O O . ILE A 1 116 ? -11.905 -19.071 2.743 1.00 95.50 116 ILE A O 1
ATOM 941 N N . THR A 1 117 ? -14.035 -18.760 2.166 1.00 93.31 117 THR A N 1
ATOM 942 C CA . THR A 1 117 ? -14.174 -20.026 1.433 1.00 93.31 117 THR A CA 1
ATOM 943 C C . THR A 1 117 ? -14.205 -19.795 -0.072 1.00 93.31 117 THR A C 1
ATOM 945 O O . THR A 1 117 ? -14.446 -18.681 -0.535 1.00 93.31 117 THR A O 1
ATOM 948 N N . VAL A 1 118 ? -13.928 -20.838 -0.855 1.00 89.94 118 VAL A N 1
ATOM 949 C CA . VAL A 1 118 ? -14.059 -20.787 -2.319 1.00 89.94 118 VAL A CA 1
ATOM 950 C C . VAL A 1 118 ? -15.541 -20.739 -2.692 1.00 89.94 118 VAL A C 1
ATOM 952 O O . VAL A 1 118 ? -16.350 -21.462 -2.117 1.00 89.94 118 VAL A O 1
ATOM 955 N N . GLU A 1 119 ? -15.889 -19.907 -3.670 1.00 88.19 119 GLU A N 1
ATOM 956 C CA . GLU A 1 119 ? -17.249 -19.791 -4.202 1.00 88.19 119 GLU A CA 1
ATOM 957 C C . GLU A 1 119 ? -17.204 -19.705 -5.731 1.00 88.19 119 GLU A C 1
ATOM 959 O O . GLU A 1 119 ? -16.270 -19.146 -6.307 1.00 88.19 119 GLU A O 1
ATOM 964 N N . GLU A 1 120 ? -18.168 -20.335 -6.403 1.00 80.31 120 GLU A N 1
ATOM 965 C CA . GLU A 1 120 ? -18.058 -20.609 -7.839 1.00 80.31 120 GLU A CA 1
ATOM 966 C C . GLU A 1 120 ? -18.228 -19.378 -8.737 1.00 80.31 120 GLU A C 1
ATOM 968 O O . GLU A 1 120 ? -17.644 -19.355 -9.827 1.00 80.31 120 GLU A O 1
ATOM 973 N N . LYS A 1 121 ? -19.015 -18.383 -8.307 1.00 80.75 121 LYS A N 1
ATOM 974 C CA . LYS A 1 121 ? -19.462 -17.252 -9.132 1.00 80.75 121 LYS A CA 1
ATOM 975 C C . LYS A 1 121 ? -18.483 -16.080 -9.103 1.00 80.75 121 LYS A C 1
ATOM 977 O O . LYS A 1 121 ? -18.207 -15.477 -10.138 1.00 80.75 121 LYS A O 1
ATOM 982 N N . GLN A 1 122 ? -17.987 -15.739 -7.922 1.00 79.12 122 GLN A N 1
ATOM 983 C CA . GLN A 1 122 ? -17.109 -14.599 -7.672 1.00 79.12 122 GLN A CA 1
ATOM 984 C C . GLN A 1 122 ? -15.697 -15.011 -7.248 1.00 79.12 122 GLN A C 1
ATOM 986 O O . GLN A 1 122 ? -14.799 -14.174 -7.210 1.00 79.12 122 GLN A O 1
ATOM 991 N N . GLY A 1 123 ? -15.486 -16.290 -6.931 1.00 86.25 123 GLY A N 1
ATOM 992 C CA . GLY A 1 123 ? -14.199 -16.864 -6.539 1.00 86.25 123 GLY A CA 1
ATOM 993 C C . GLY A 1 123 ? -14.010 -17.015 -5.031 1.00 86.25 123 GLY A C 1
ATOM 994 O O . GLY A 1 123 ? -13.228 -17.874 -4.611 1.00 86.25 123 GLY A O 1
ATOM 995 N N . PHE A 1 124 ? -14.737 -16.244 -4.214 1.00 92.88 124 PHE A N 1
ATOM 996 C CA . PHE A 1 124 ? -14.756 -16.415 -2.763 1.00 92.88 124 PHE A CA 1
ATOM 997 C C . PHE A 1 124 ? -16.062 -15.975 -2.103 1.00 92.88 124 PHE A C 1
ATOM 999 O O . PHE A 1 124 ? -16.772 -15.102 -2.602 1.00 92.88 124 PHE A O 1
ATOM 1006 N N . LYS A 1 125 ? -16.328 -16.576 -0.941 1.00 93.25 125 LYS A N 1
ATOM 1007 C CA . LYS A 1 125 ? -17.413 -16.223 -0.031 1.00 93.25 125 LYS A CA 1
ATOM 1008 C C . LYS A 1 125 ? -16.868 -15.955 1.365 1.00 93.25 125 LYS A C 1
ATOM 1010 O O . LYS A 1 125 ? -16.080 -16.750 1.881 1.00 93.25 125 LYS A O 1
ATOM 1015 N N . VAL A 1 126 ? -17.340 -14.880 1.989 1.00 94.75 126 VAL A N 1
ATOM 1016 C CA . VAL A 1 126 ? -16.992 -14.507 3.366 1.00 94.75 126 VAL A CA 1
ATOM 1017 C C . VAL A 1 126 ? -18.106 -14.910 4.329 1.00 94.75 126 VAL A C 1
ATOM 1019 O O . VAL A 1 126 ? -19.261 -14.508 4.167 1.00 94.75 126 VAL A O 1
ATOM 1022 N N . ASP A 1 127 ? -17.754 -15.671 5.360 1.00 94.69 127 ASP A N 1
ATOM 1023 C CA . ASP A 1 127 ? -18.608 -15.953 6.511 1.00 94.69 127 ASP A CA 1
ATOM 1024 C C . ASP A 1 127 ? -18.455 -14.841 7.562 1.00 94.69 127 ASP A C 1
ATOM 1026 O O . ASP A 1 127 ? -17.600 -14.882 8.452 1.00 94.69 127 ASP A O 1
ATOM 1030 N N . TYR A 1 128 ? -19.298 -13.813 7.452 1.00 93.94 128 TYR A N 1
ATOM 1031 C CA . TYR A 1 128 ? -19.269 -12.680 8.377 1.00 93.94 128 TYR A CA 1
ATOM 1032 C C . TYR A 1 128 ? -19.701 -13.039 9.803 1.00 93.94 128 TYR A C 1
ATOM 1034 O O . TYR A 1 128 ? -19.327 -12.311 10.721 1.00 93.94 128 TYR A O 1
ATOM 1042 N N . HIS A 1 129 ? -20.410 -14.151 10.028 1.00 92.81 129 HIS A N 1
ATOM 1043 C CA . HIS A 1 129 ? -20.752 -14.583 11.386 1.00 92.81 129 HIS A CA 1
ATOM 1044 C C . HIS A 1 129 ? -19.507 -15.042 12.150 1.00 92.81 129 HIS A C 1
ATOM 1046 O O . HIS A 1 129 ? -19.337 -14.684 13.316 1.00 92.81 129 HIS A O 1
ATOM 1052 N N . LYS A 1 130 ? -18.578 -15.752 11.491 1.00 94.62 130 LYS A N 1
ATOM 1053 C CA . LYS A 1 130 ? -17.278 -16.100 12.098 1.00 94.62 130 LYS A CA 1
ATOM 1054 C C . LYS A 1 130 ? -16.472 -14.860 12.482 1.00 94.62 130 LYS A C 1
ATOM 1056 O O . LYS A 1 130 ? -15.905 -14.812 13.572 1.00 94.62 130 LYS A O 1
ATOM 1061 N N . ILE A 1 131 ? -16.452 -13.847 11.612 1.00 94.75 131 ILE A N 1
ATOM 1062 C CA . ILE A 1 131 ? -15.743 -12.590 11.884 1.00 94.75 131 ILE A CA 1
ATOM 1063 C C . ILE A 1 131 ? -16.429 -11.815 13.022 1.00 94.75 131 ILE A C 1
ATOM 1065 O O . ILE A 1 131 ? -15.746 -11.278 13.887 1.00 94.75 131 ILE A O 1
ATOM 1069 N N . GLN A 1 132 ? -17.763 -11.797 13.083 1.00 92.56 132 GLN A N 1
ATOM 1070 C CA . GLN A 1 132 ? -18.502 -11.182 14.192 1.00 92.56 132 GLN A CA 1
ATOM 1071 C C . GLN A 1 132 ? -18.207 -11.854 15.535 1.00 92.56 132 GLN A C 1
ATOM 1073 O O . GLN A 1 132 ? -17.922 -11.163 16.509 1.00 92.56 132 GLN A O 1
ATOM 1078 N N . ASN A 1 133 ? -18.168 -13.187 15.583 1.00 91.50 133 ASN A N 1
ATOM 1079 C CA . ASN A 1 133 ? -17.792 -13.909 16.801 1.00 91.50 133 ASN A CA 1
ATOM 1080 C C . ASN A 1 133 ? -16.372 -13.550 17.263 1.00 91.50 133 ASN A C 1
ATOM 1082 O O . ASN A 1 133 ? -16.119 -13.434 18.462 1.00 91.50 133 ASN A O 1
ATOM 1086 N N . LEU A 1 134 ? -15.447 -13.327 16.321 1.00 90.94 134 LEU A N 1
ATOM 1087 C CA . LEU A 1 134 ? -14.092 -12.880 16.637 1.00 90.94 134 LEU A CA 1
ATOM 1088 C C . LEU A 1 134 ? -14.062 -11.485 17.275 1.00 90.94 134 LEU A C 1
ATOM 1090 O O . LEU A 1 134 ? -13.265 -11.266 18.182 1.00 90.94 134 LEU A O 1
ATOM 1094 N N . ILE A 1 135 ? -14.923 -10.566 16.832 1.00 89.00 135 ILE A N 1
ATOM 1095 C CA . ILE A 1 135 ? -15.038 -9.212 17.400 1.00 89.00 135 ILE A CA 1
ATOM 1096 C C . ILE A 1 135 ? -15.491 -9.262 18.865 1.00 89.00 135 ILE A C 1
ATOM 1098 O O . ILE A 1 135 ? -15.006 -8.478 19.674 1.00 89.00 135 ILE A O 1
ATOM 1102 N N . GLU A 1 136 ? -16.379 -10.195 19.210 1.00 84.94 136 GLU A N 1
ATOM 1103 C CA . GLU A 1 136 ? -16.938 -10.339 20.565 1.00 84.94 136 GLU A CA 1
ATOM 1104 C C . GLU A 1 136 ? -16.072 -11.219 21.494 1.00 84.94 136 GLU A C 1
ATOM 1106 O O . GLU A 1 136 ? -16.301 -11.297 22.699 1.00 84.94 136 GLU A O 1
ATOM 1111 N N . THR A 1 137 ? -15.038 -11.878 20.959 1.00 76.31 137 THR A N 1
ATOM 1112 C CA . THR A 1 137 ? -14.118 -12.741 21.726 1.00 76.31 137 THR A CA 1
ATOM 1113 C C . THR A 1 137 ? -13.214 -12.005 22.745 1.00 76.31 137 THR A C 1
ATOM 1115 O O . THR A 1 137 ? -12.915 -12.596 23.786 1.00 76.31 137 THR A O 1
ATOM 1118 N N . PRO A 1 138 ? -12.715 -10.770 22.515 1.00 69.12 138 PRO A N 1
ATOM 1119 C CA . PRO A 1 138 ? -11.806 -10.086 23.438 1.00 69.12 138 PRO A CA 1
ATOM 1120 C C . PRO A 1 138 ? -12.525 -9.575 24.704 1.00 69.12 138 PRO A C 1
ATOM 1122 O O . PRO A 1 138 ? -12.818 -8.394 24.841 1.00 69.12 138 PRO A O 1
ATOM 1125 N N . SER A 1 139 ? -12.784 -10.457 25.671 1.00 62.16 139 SER A N 1
ATOM 1126 C CA . SER A 1 139 ? -13.498 -10.122 26.917 1.00 62.16 139 SER A CA 1
ATOM 1127 C C . SER A 1 139 ? -12.623 -9.488 28.011 1.00 62.16 139 SER A C 1
ATOM 1129 O O . SER A 1 139 ? -13.149 -8.935 28.971 1.00 62.16 139 SER A O 1
ATOM 1131 N N . ASN A 1 140 ? -11.293 -9.504 27.851 1.00 78.69 140 ASN A N 1
ATOM 1132 C CA . ASN A 1 140 ? -10.319 -9.006 28.836 1.00 78.69 140 ASN A CA 1
ATOM 1133 C C . ASN A 1 140 ? -9.439 -7.881 28.265 1.00 78.69 140 ASN A C 1
ATOM 1135 O O . ASN A 1 140 ? -8.209 -8.001 28.234 1.00 78.69 140 ASN A O 1
ATOM 1139 N N . ILE A 1 141 ? -10.071 -6.819 27.767 1.00 85.56 141 ILE A N 1
ATOM 1140 C CA . ILE A 1 141 ? -9.399 -5.598 27.307 1.00 85.56 141 ILE A CA 1
ATOM 1141 C C . ILE A 1 141 ? -9.507 -4.545 28.415 1.00 85.56 141 ILE A C 1
ATOM 1143 O O . ILE A 1 141 ? -10.609 -4.219 28.858 1.00 85.56 141 ILE A O 1
ATOM 1147 N N . GLY A 1 142 ? -8.359 -4.051 28.887 1.00 82.75 142 GLY A N 1
ATOM 1148 C CA . GLY A 1 142 ? -8.285 -3.009 29.910 1.00 82.75 142 GLY A CA 1
ATOM 1149 C C . GLY A 1 142 ? -8.787 -1.663 29.387 1.00 82.75 142 GLY A C 1
ATOM 1150 O O . GLY A 1 142 ? -8.994 -1.485 28.185 1.00 82.75 142 GLY A O 1
ATOM 1151 N N . ASN A 1 143 ? -9.002 -0.707 30.288 1.00 82.31 143 ASN A N 1
ATOM 1152 C CA . ASN A 1 143 ? -9.533 0.617 29.950 1.00 82.31 143 ASN A CA 1
ATOM 1153 C C . ASN A 1 143 ? -8.813 1.741 30.695 1.00 82.31 143 ASN A C 1
ATOM 1155 O O . ASN A 1 143 ? -9.428 2.733 31.072 1.00 82.31 143 ASN A O 1
ATOM 1159 N N . SER A 1 144 ? -7.526 1.548 30.969 1.00 80.88 144 SER A N 1
ATOM 1160 C CA . SER A 1 144 ? -6.722 2.564 31.634 1.00 80.88 144 SER A CA 1
ATOM 1161 C C . SER A 1 144 ? -6.527 3.753 30.690 1.00 80.88 144 SER A C 1
ATOM 1163 O O . SER A 1 144 ? -6.122 3.567 29.540 1.00 80.88 144 SER A O 1
ATOM 1165 N N . ASP A 1 145 ? -6.733 4.974 31.185 1.00 66.62 145 ASP A N 1
ATOM 1166 C CA . ASP A 1 145 ? -6.497 6.224 30.437 1.00 66.62 145 ASP A CA 1
ATOM 1167 C C . ASP A 1 145 ? -4.989 6.531 30.241 1.00 66.62 145 ASP A C 1
ATOM 1169 O O . ASP A 1 145 ? -4.596 7.646 29.917 1.00 66.62 145 ASP A O 1
ATOM 1173 N N . GLY A 1 146 ? -4.123 5.534 30.457 1.00 53.31 146 GLY A N 1
ATOM 1174 C CA . GLY A 1 146 ? -2.668 5.650 30.565 1.00 53.31 146 GLY A CA 1
ATOM 1175 C C . GLY A 1 146 ? -1.883 5.210 29.329 1.00 53.31 146 GLY A C 1
ATOM 1176 O O . GLY A 1 146 ? -0.771 4.704 29.480 1.00 53.31 146 GLY A O 1
ATOM 1177 N N . GLY A 1 147 ? -2.425 5.363 28.116 1.00 59.09 147 GLY A N 1
ATOM 1178 C CA . GLY A 1 147 ? -1.593 5.264 26.913 1.00 59.09 147 GLY A CA 1
ATOM 1179 C C . GLY A 1 147 ? -0.502 6.332 26.996 1.00 59.09 147 GLY A C 1
ATOM 1180 O O . GLY A 1 147 ? -0.810 7.493 27.263 1.00 59.09 147 GLY A O 1
ATOM 1181 N N . THR A 1 148 ? 0.779 5.971 26.855 1.00 64.12 148 THR A N 1
ATOM 1182 C CA . THR A 1 148 ? 1.831 6.987 27.002 1.00 64.12 148 THR A CA 1
ATOM 1183 C C . THR A 1 148 ? 1.675 8.019 25.888 1.00 64.12 148 THR A C 1
ATOM 1185 O O . THR A 1 148 ? 1.586 7.632 24.722 1.00 64.12 148 THR A O 1
ATOM 1188 N N . SER A 1 149 ? 1.731 9.309 26.212 1.00 70.31 149 SER A N 1
ATOM 1189 C CA . SER A 1 149 ? 1.675 10.389 25.215 1.00 70.31 149 SER A CA 1
ATOM 1190 C C . SER A 1 149 ? 2.897 10.443 24.294 1.00 70.31 149 SER A C 1
ATOM 1192 O O . SER A 1 149 ? 2.913 11.232 23.367 1.00 70.31 149 SER A O 1
ATOM 1194 N N . ILE A 1 150 ? 3.930 9.645 24.573 1.00 86.00 150 ILE A N 1
ATOM 1195 C CA . ILE A 1 150 ? 5.179 9.618 23.814 1.00 86.00 150 ILE A CA 1
ATOM 1196 C C . ILE A 1 150 ? 5.041 8.644 22.648 1.00 86.00 150 ILE A C 1
ATOM 1198 O O . ILE A 1 150 ? 4.683 7.477 22.849 1.00 86.00 150 ILE A O 1
ATOM 1202 N N . GLU A 1 151 ? 5.376 9.097 21.448 1.00 92.94 151 GLU A N 1
ATOM 1203 C CA . GLU A 1 151 ? 5.465 8.281 20.248 1.00 92.94 151 GLU A CA 1
ATOM 1204 C C . GLU A 1 151 ? 6.742 7.436 20.251 1.00 92.94 151 GLU A C 1
ATOM 1206 O O . GLU A 1 151 ? 7.814 7.869 20.677 1.00 92.94 151 GLU A O 1
ATOM 1211 N N . MET A 1 152 ? 6.634 6.193 19.781 1.00 94.94 152 MET A N 1
ATOM 1212 C CA . MET A 1 152 ? 7.743 5.245 19.777 1.00 94.94 152 MET A CA 1
ATOM 1213 C C . MET A 1 152 ? 7.834 4.504 18.452 1.00 94.94 152 MET A C 1
ATOM 1215 O O . MET A 1 152 ? 6.841 3.999 17.922 1.00 94.94 152 MET A O 1
ATOM 1219 N N . ILE A 1 153 ? 9.061 4.384 17.951 1.00 97.12 153 ILE A N 1
ATOM 1220 C CA . ILE A 1 153 ? 9.377 3.690 16.707 1.00 97.12 153 ILE A CA 1
ATOM 1221 C C . ILE A 1 153 ? 10.511 2.686 16.933 1.00 97.12 153 ILE A C 1
ATOM 1223 O O . ILE A 1 153 ? 11.423 2.927 17.727 1.00 97.12 153 ILE A O 1
ATOM 1227 N N . GLY A 1 154 ? 10.466 1.549 16.238 1.00 96.69 154 GLY A N 1
ATOM 1228 C CA . GLY A 1 154 ? 11.507 0.524 16.304 1.00 96.69 154 GLY A CA 1
ATOM 1229 C C . GLY A 1 154 ? 11.428 -0.495 15.170 1.00 96.69 154 GLY A C 1
ATOM 1230 O O . GLY A 1 154 ? 10.544 -0.449 14.311 1.00 96.69 154 GLY A O 1
ATOM 1231 N N . LYS A 1 155 ? 12.359 -1.448 15.160 1.00 97.25 155 LYS A N 1
ATOM 1232 C CA . LYS A 1 155 ? 12.353 -2.544 14.188 1.00 97.25 155 LYS A CA 1
ATOM 1233 C C . LYS A 1 155 ? 11.140 -3.453 14.374 1.00 97.25 155 LYS A C 1
ATOM 1235 O O . LYS A 1 155 ? 10.748 -3.767 15.499 1.00 97.25 155 LYS A O 1
ATOM 1240 N N . ASN A 1 156 ? 10.551 -3.924 13.278 1.00 97.31 156 ASN A N 1
ATOM 1241 C CA . ASN A 1 156 ? 9.450 -4.887 13.330 1.00 97.31 156 ASN A CA 1
ATOM 1242 C C . ASN A 1 156 ? 9.943 -6.288 13.735 1.00 97.31 156 ASN A C 1
ATOM 1244 O O . ASN A 1 156 ? 10.236 -7.143 12.902 1.00 97.31 156 ASN A O 1
ATOM 1248 N N . THR A 1 157 ? 10.010 -6.514 15.043 1.00 96.31 157 THR A N 1
ATOM 1249 C CA . THR A 1 157 ? 10.343 -7.797 15.668 1.00 96.31 157 THR A CA 1
ATOM 1250 C C . THR A 1 157 ? 9.140 -8.339 16.434 1.00 96.31 157 THR A C 1
ATOM 1252 O O . THR A 1 157 ? 8.269 -7.582 16.866 1.00 96.31 157 THR A O 1
ATOM 1255 N N . GLU A 1 158 ? 9.094 -9.655 16.647 1.00 96.69 158 GLU A N 1
ATOM 1256 C CA . GLU A 1 158 ? 8.041 -10.284 17.457 1.00 96.69 158 GLU A CA 1
ATOM 1257 C C . GLU A 1 158 ? 7.990 -9.694 18.877 1.00 96.69 158 GLU A C 1
ATOM 1259 O O . GLU A 1 158 ? 6.915 -9.426 19.411 1.00 96.69 158 GLU A O 1
ATOM 1264 N N . ASN A 1 159 ? 9.155 -9.410 19.470 1.00 97.56 159 ASN A N 1
ATOM 1265 C CA . ASN A 1 159 ? 9.239 -8.785 20.786 1.00 97.56 159 ASN A CA 1
ATOM 1266 C C . ASN A 1 159 ? 8.566 -7.403 20.813 1.00 97.56 159 ASN A C 1
ATOM 1268 O O . ASN A 1 159 ? 7.723 -7.152 21.675 1.00 97.56 159 ASN A O 1
ATOM 1272 N N . ASN A 1 160 ? 8.873 -6.532 19.847 1.00 97.88 160 ASN A N 1
ATOM 1273 C CA . ASN A 1 160 ? 8.264 -5.202 19.783 1.00 97.88 160 ASN A CA 1
ATOM 1274 C C . ASN A 1 160 ? 6.762 -5.269 19.491 1.00 97.88 160 ASN A C 1
ATOM 1276 O O . ASN A 1 160 ? 5.991 -4.539 20.116 1.00 97.88 160 ASN A O 1
ATOM 1280 N N . ARG A 1 161 ? 6.316 -6.186 18.619 1.00 98.38 161 ARG A N 1
ATOM 1281 C CA . ARG A 1 161 ? 4.878 -6.424 18.409 1.00 98.38 161 ARG A CA 1
ATOM 1282 C C . ARG A 1 161 ? 4.189 -6.872 19.697 1.00 98.38 161 ARG A C 1
ATOM 1284 O O . ARG A 1 161 ? 3.109 -6.378 20.008 1.00 98.38 161 ARG A O 1
ATOM 1291 N N . ASN A 1 162 ? 4.824 -7.743 20.483 1.00 97.50 162 ASN A N 1
ATOM 1292 C CA . ASN A 1 162 ? 4.310 -8.191 21.777 1.00 97.50 162 ASN A CA 1
ATOM 1293 C C . ASN A 1 162 ? 4.266 -7.071 22.829 1.00 97.50 162 ASN A C 1
ATOM 1295 O O . ASN A 1 162 ? 3.360 -7.067 23.661 1.00 97.50 162 ASN A O 1
ATOM 1299 N N . ILE A 1 163 ? 5.215 -6.130 22.815 1.00 96.25 163 ILE A N 1
ATOM 1300 C CA . ILE A 1 163 ? 5.184 -4.938 23.679 1.00 96.25 163 ILE A CA 1
ATOM 1301 C C . ILE A 1 163 ? 3.966 -4.076 23.332 1.00 96.25 163 ILE A C 1
ATOM 1303 O O . ILE A 1 163 ? 3.130 -3.845 24.206 1.00 96.25 163 ILE A O 1
ATOM 1307 N N . ILE A 1 164 ? 3.806 -3.708 22.056 1.00 97.00 164 ILE A N 1
ATOM 1308 C CA . ILE A 1 164 ? 2.662 -2.907 21.589 1.00 97.00 164 ILE A CA 1
ATOM 1309 C C . ILE A 1 164 ? 1.344 -3.642 21.854 1.00 97.00 164 ILE A C 1
ATOM 1311 O O . ILE A 1 164 ? 0.374 -3.033 22.288 1.00 97.00 164 ILE A O 1
ATOM 1315 N N . ALA A 1 165 ? 1.297 -4.964 21.664 1.00 97.00 165 ALA A N 1
ATOM 1316 C CA . ALA A 1 165 ? 0.095 -5.751 21.925 1.00 97.00 165 ALA A CA 1
ATOM 1317 C C . ALA A 1 165 ? -0.326 -5.709 23.400 1.00 97.00 165 ALA A C 1
ATOM 1319 O O . ALA A 1 165 ? -1.519 -5.694 23.682 1.00 97.00 165 ALA A O 1
ATOM 1320 N N . ARG A 1 166 ? 0.616 -5.699 24.354 1.00 94.44 166 ARG A N 1
ATOM 1321 C CA . ARG A 1 166 ? 0.279 -5.530 25.779 1.00 94.44 166 ARG A CA 1
ATOM 1322 C C . ARG A 1 166 ? -0.238 -4.121 26.050 1.00 94.44 166 ARG A C 1
ATOM 1324 O O . ARG A 1 166 ? -1.282 -3.969 26.666 1.00 94.44 166 ARG A O 1
ATOM 1331 N N . GLU A 1 167 ? 0.444 -3.113 25.518 1.00 93.94 167 GLU A N 1
ATOM 1332 C CA . GLU A 1 167 ? 0.053 -1.717 25.701 1.00 93.94 167 GLU A CA 1
ATOM 1333 C C . GLU A 1 167 ? -1.349 -1.425 25.150 1.00 93.94 167 GLU A C 1
ATOM 1335 O O . GLU A 1 167 ? -2.198 -0.907 25.870 1.00 93.94 167 GLU A O 1
ATOM 1340 N N . VAL A 1 168 ? -1.625 -1.830 23.909 1.00 94.19 168 VAL A N 1
ATOM 1341 C CA . VAL A 1 168 ? -2.938 -1.671 23.266 1.00 94.19 168 VAL A CA 1
ATOM 1342 C C . VAL A 1 168 ? -4.008 -2.513 23.968 1.00 94.19 168 VAL A C 1
ATOM 1344 O O . VAL A 1 168 ? -5.175 -2.137 23.995 1.00 94.19 168 VAL A O 1
ATOM 1347 N N . LYS A 1 169 ? -3.656 -3.648 24.578 1.00 94.00 169 LYS A N 1
ATOM 1348 C CA . LYS A 1 169 ? -4.617 -4.441 25.355 1.00 94.00 169 LYS A CA 1
ATOM 1349 C C . LYS A 1 169 ? -5.077 -3.707 26.617 1.00 94.00 169 LYS A C 1
ATOM 1351 O O . LYS A 1 169 ? -6.264 -3.748 26.941 1.00 94.00 169 LYS A O 1
ATOM 1356 N N . ASP A 1 170 ? -4.156 -3.070 27.327 1.00 91.12 170 ASP A N 1
ATOM 1357 C CA . ASP A 1 170 ? -4.412 -2.578 28.683 1.00 91.12 170 ASP A CA 1
ATOM 1358 C C . ASP A 1 170 ? -4.833 -1.096 28.708 1.00 91.12 170 ASP A C 1
ATOM 1360 O O . ASP A 1 170 ? -5.612 -0.693 29.578 1.00 91.12 170 ASP A O 1
ATOM 1364 N N . ASN A 1 171 ? -4.391 -0.311 27.720 1.00 91.31 171 ASN A N 1
ATOM 1365 C CA . ASN A 1 171 ? -4.584 1.136 27.661 1.00 91.31 171 ASN A CA 1
ATOM 1366 C C . ASN A 1 171 ? -5.460 1.574 26.485 1.00 91.31 171 ASN A C 1
ATOM 1368 O O . ASN A 1 171 ? -5.493 0.927 25.433 1.00 91.31 171 ASN A O 1
ATOM 1372 N N . ARG A 1 172 ? -6.133 2.716 26.653 1.00 90.69 172 ARG A N 1
ATOM 1373 C CA . ARG A 1 172 ? -6.803 3.407 25.548 1.00 90.69 172 ARG A CA 1
ATOM 1374 C C . ARG A 1 172 ? -5.818 3.945 24.516 1.00 90.69 172 ARG A C 1
ATOM 1376 O O . ARG A 1 172 ? -4.674 4.270 24.835 1.00 90.69 172 ARG A O 1
ATOM 1383 N N . LEU A 1 173 ? -6.298 4.069 23.283 1.00 91.50 173 LEU A N 1
ATOM 1384 C CA . LEU A 1 173 ? -5.575 4.756 22.220 1.00 91.50 173 LEU A CA 1
ATOM 1385 C C . LEU A 1 173 ? -5.547 6.269 22.498 1.00 91.50 173 LEU A C 1
ATOM 1387 O O . LEU A 1 173 ? -6.589 6.827 22.857 1.00 91.50 173 LEU A O 1
ATOM 1391 N N . PRO A 1 174 ? -4.404 6.953 22.289 1.00 88.38 174 PRO A N 1
ATOM 1392 C CA . PRO A 1 174 ? -4.335 8.410 22.377 1.00 88.38 174 PRO A CA 1
ATOM 1393 C C . PRO A 1 174 ? -5.400 9.053 21.499 1.00 88.38 174 PRO A C 1
ATOM 1395 O O . PRO A 1 174 ? -5.657 8.545 20.408 1.00 88.38 174 PRO A O 1
ATOM 1398 N N . LYS A 1 175 ? -6.010 10.149 21.955 1.00 82.75 175 LYS A N 1
ATOM 1399 C CA . LYS A 1 175 ? -7.050 10.884 21.227 1.00 82.75 175 LYS A CA 1
ATOM 1400 C C . LYS A 1 175 ? -6.708 12.363 21.185 1.00 82.75 175 LYS A C 1
ATOM 1402 O O . LYS A 1 175 ? -6.624 13.000 22.229 1.00 82.75 175 LYS A O 1
ATOM 1407 N N . GLU A 1 176 ? -6.535 12.893 19.978 1.00 71.88 176 GLU A N 1
ATOM 1408 C CA . GLU A 1 176 ? -6.461 14.337 19.743 1.00 71.88 176 GLU A CA 1
ATOM 1409 C C . GLU A 1 176 ? -7.679 14.752 18.923 1.00 71.88 176 GLU A C 1
ATOM 1411 O O . GLU A 1 176 ? -8.225 13.972 18.140 1.00 71.88 176 GLU A O 1
ATOM 1416 N N . THR A 1 177 ? -8.128 15.980 19.139 1.00 55.12 177 THR A N 1
ATOM 1417 C CA . THR A 1 177 ? -9.252 16.567 18.418 1.00 55.12 177 THR A CA 1
ATOM 1418 C C . THR A 1 177 ? -8.777 17.132 17.075 1.00 55.12 177 THR A C 1
ATOM 1420 O O . THR A 1 177 ? -7.810 17.891 17.025 1.00 55.12 177 THR A O 1
ATOM 1423 N N . ASP A 1 178 ? -9.498 16.788 16.002 1.00 54.41 178 ASP A N 1
ATOM 1424 C CA . ASP A 1 178 ? -9.500 17.469 14.692 1.00 54.41 178 ASP A CA 1
ATOM 1425 C C . ASP A 1 178 ? -8.427 17.097 13.638 1.00 54.41 178 ASP A C 1
ATOM 1427 O O . ASP A 1 178 ? -8.091 17.924 12.778 1.00 54.41 178 ASP A O 1
ATOM 1431 N N . SER A 1 179 ? -7.910 15.860 13.616 1.00 66.56 179 SER A N 1
ATOM 1432 C CA . SER A 1 179 ? -7.040 15.381 12.520 1.00 66.56 179 SER A CA 1
ATOM 1433 C C . SER A 1 179 ? -7.080 13.861 12.291 1.00 66.56 179 SER A C 1
ATOM 1435 O O . SER A 1 179 ? -7.572 13.092 13.116 1.00 66.56 179 SER A O 1
ATOM 1437 N N . PHE A 1 180 ? -6.565 13.425 11.134 1.00 77.25 180 PHE A N 1
ATOM 1438 C CA . PHE A 1 180 ? -6.213 12.023 10.894 1.00 77.25 180 PHE A CA 1
ATOM 1439 C C . PHE A 1 180 ? -5.023 11.643 11.779 1.00 77.25 180 PHE A C 1
ATOM 1441 O O . PHE A 1 180 ? -4.008 12.339 11.773 1.00 77.25 180 PHE A O 1
ATOM 1448 N N . GLN A 1 181 ? -5.129 10.522 12.488 1.00 87.00 181 GLN A N 1
ATOM 1449 C CA . GLN A 1 181 ? -4.089 10.022 13.382 1.00 87.00 181 GLN A CA 1
ATOM 1450 C C . GLN A 1 181 ? -3.660 8.617 12.970 1.00 87.00 181 GLN A C 1
ATOM 1452 O O . GLN A 1 181 ? -4.482 7.698 12.933 1.00 87.00 181 GLN A O 1
ATOM 1457 N N . ALA A 1 182 ? -2.366 8.428 12.718 1.00 91.50 182 ALA A N 1
ATOM 1458 C CA . ALA A 1 182 ? -1.769 7.108 12.568 1.00 91.50 182 ALA A CA 1
ATOM 1459 C C . ALA A 1 182 ? -1.313 6.604 13.947 1.00 91.50 182 ALA A C 1
ATOM 1461 O O . ALA A 1 182 ? -0.314 7.054 14.498 1.00 91.50 182 ALA A O 1
ATOM 1462 N N . LEU A 1 183 ? -2.056 5.667 14.533 1.00 94.25 183 LEU A N 1
ATOM 1463 C CA . LEU A 1 183 ? -1.839 5.236 15.916 1.00 94.25 183 LEU A CA 1
ATOM 1464 C C . LEU A 1 183 ? -0.875 4.051 15.987 1.00 94.25 183 LEU A C 1
ATOM 1466 O O . LEU A 1 183 ? 0.133 4.098 16.681 1.00 94.25 183 LEU A O 1
ATOM 1470 N N . VAL A 1 184 ? -1.147 2.978 15.249 1.00 97.50 184 VAL A N 1
ATOM 1471 C CA . VAL A 1 184 ? -0.256 1.809 15.198 1.00 97.50 184 VAL A CA 1
ATOM 1472 C C . VAL A 1 184 ? 0.020 1.479 13.746 1.00 97.50 184 VAL A C 1
ATOM 1474 O O . VAL A 1 184 ? -0.918 1.264 12.986 1.00 97.50 184 VAL A O 1
ATOM 1477 N N . VAL A 1 185 ? 1.290 1.405 13.357 1.00 98.00 185 VAL A N 1
ATOM 1478 C CA . VAL A 1 185 ? 1.706 1.030 12.001 1.00 98.00 185 VAL A CA 1
ATOM 1479 C C . VAL A 1 185 ? 2.769 -0.052 12.092 1.00 98.00 185 VAL A C 1
ATOM 1481 O O . VAL A 1 185 ? 3.830 0.162 12.665 1.00 98.00 185 VAL A O 1
ATOM 1484 N N . VAL A 1 186 ? 2.512 -1.209 11.489 1.00 98.31 186 VAL A N 1
ATOM 1485 C CA . VAL A 1 186 ? 3.496 -2.282 11.301 1.00 98.31 186 VAL A CA 1
ATOM 1486 C C . VAL A 1 186 ? 3.643 -2.517 9.806 1.00 98.31 186 VAL A C 1
ATOM 1488 O O . VAL A 1 186 ? 2.666 -2.863 9.145 1.00 98.31 186 VAL A O 1
ATOM 1491 N N . THR A 1 187 ? 4.839 -2.306 9.258 1.00 96.06 187 THR A N 1
ATOM 1492 C CA . THR A 1 187 ? 5.076 -2.309 7.805 1.00 96.06 187 THR A CA 1
ATOM 1493 C C . THR A 1 187 ? 6.455 -2.862 7.442 1.00 96.06 187 THR A C 1
ATOM 1495 O O . THR A 1 187 ? 7.366 -2.916 8.260 1.00 96.06 187 THR A O 1
ATOM 1498 N N . GLY A 1 188 ? 6.633 -3.310 6.200 1.00 87.50 188 GLY A N 1
ATOM 1499 C CA . GLY A 1 188 ? 7.915 -3.838 5.722 1.00 87.50 188 GLY A CA 1
ATOM 1500 C C . GLY A 1 188 ? 8.813 -2.811 5.030 1.00 87.50 188 GLY A C 1
ATOM 1501 O O . GLY A 1 188 ? 9.981 -3.104 4.790 1.00 87.50 188 GLY A O 1
ATOM 1502 N N . ILE A 1 189 ? 8.275 -1.644 4.658 1.00 80.38 189 ILE A N 1
ATOM 1503 C CA . ILE A 1 189 ? 8.870 -0.809 3.593 1.00 80.38 189 ILE A CA 1
ATOM 1504 C C . ILE A 1 189 ? 9.034 0.668 3.934 1.00 80.38 189 ILE A C 1
ATOM 1506 O O . ILE A 1 189 ? 9.552 1.416 3.109 1.00 80.38 189 ILE A O 1
ATOM 1510 N N . LYS A 1 190 ? 8.547 1.132 5.087 1.00 88.50 190 LYS A N 1
ATOM 1511 C CA . LYS A 1 190 ? 8.641 2.555 5.445 1.00 88.50 190 LYS A CA 1
ATOM 1512 C C . LYS A 1 190 ? 9.884 2.814 6.272 1.00 88.50 190 LYS A C 1
ATOM 1514 O O . LYS A 1 190 ? 10.202 2.032 7.160 1.00 88.50 190 LYS A O 1
ATOM 1519 N N . THR A 1 191 ? 10.609 3.874 5.954 1.00 89.25 191 THR A N 1
ATOM 1520 C CA . THR A 1 191 ? 11.800 4.265 6.713 1.00 89.25 191 THR A CA 1
ATOM 1521 C C . THR A 1 191 ? 11.404 4.868 8.060 1.00 89.25 191 THR A C 1
ATOM 1523 O O . THR A 1 191 ? 10.248 5.251 8.257 1.00 89.25 191 THR A O 1
ATOM 1526 N N . GLU A 1 192 ? 12.369 4.963 8.980 1.00 91.94 192 GLU A N 1
ATOM 1527 C CA . GLU A 1 192 ? 12.191 5.647 10.270 1.00 91.94 192 GLU A CA 1
ATOM 1528 C C . GLU A 1 192 ? 11.637 7.066 10.066 1.00 91.94 192 GLU A C 1
ATOM 1530 O O . GLU A 1 192 ? 10.632 7.424 10.673 1.00 91.94 192 GLU A O 1
ATOM 1535 N N . ASP A 1 193 ? 12.229 7.831 9.144 1.00 87.94 193 ASP A N 1
ATOM 1536 C CA . ASP A 1 193 ? 11.850 9.224 8.878 1.00 87.94 193 ASP A CA 1
ATOM 1537 C C . ASP A 1 193 ? 10.413 9.367 8.372 1.00 87.94 193 ASP A C 1
ATOM 1539 O O . ASP A 1 193 ? 9.706 10.276 8.795 1.00 87.94 193 ASP A O 1
ATOM 1543 N N . VAL A 1 194 ? 9.948 8.457 7.506 1.00 87.38 194 VAL A N 1
ATOM 1544 C CA . VAL A 1 194 ? 8.561 8.495 7.017 1.00 87.38 194 VAL A CA 1
ATOM 1545 C C . VAL A 1 194 ? 7.584 8.280 8.169 1.00 87.38 194 VAL A C 1
ATOM 1547 O O . VAL A 1 194 ? 6.629 9.034 8.297 1.00 87.38 194 VAL A O 1
ATOM 1550 N N . LEU A 1 195 ? 7.832 7.296 9.038 1.00 90.44 195 LEU A N 1
ATOM 1551 C CA . LEU A 1 195 ? 6.949 7.041 10.181 1.00 90.44 195 LEU A CA 1
ATOM 1552 C C . LEU A 1 195 ? 6.967 8.197 11.196 1.00 90.44 195 LEU A C 1
ATOM 1554 O O . LEU A 1 195 ? 5.922 8.531 11.751 1.00 90.44 195 LEU A O 1
ATOM 1558 N N . LYS A 1 196 ? 8.124 8.841 11.402 1.00 90.25 196 LYS A N 1
ATOM 1559 C CA . LYS A 1 196 ? 8.243 10.017 12.278 1.00 90.25 196 LYS A CA 1
ATOM 1560 C C . LYS A 1 196 ? 7.503 11.233 11.738 1.00 90.25 196 LYS A C 1
ATOM 1562 O O . LYS A 1 196 ? 6.774 11.875 12.488 1.00 90.25 196 LYS A O 1
ATOM 1567 N N . ASN A 1 197 ? 7.681 11.535 10.452 1.00 87.12 197 ASN A N 1
ATOM 1568 C CA . ASN A 1 197 ? 7.046 12.679 9.795 1.00 87.12 197 ASN A CA 1
ATOM 1569 C C . ASN A 1 197 ? 5.517 12.567 9.793 1.00 87.12 197 ASN A C 1
ATOM 1571 O O . ASN A 1 197 ? 4.827 13.578 9.872 1.00 87.12 197 ASN A O 1
ATOM 1575 N N . GLU A 1 198 ? 5.004 11.339 9.745 1.00 86.38 198 GLU A N 1
ATOM 1576 C CA . GLU A 1 198 ? 3.573 11.022 9.810 1.00 86.38 198 GLU A CA 1
ATOM 1577 C C . GLU A 1 198 ? 3.038 10.971 11.252 1.00 86.38 198 GLU A C 1
ATOM 1579 O O . GLU A 1 198 ? 1.857 10.709 11.461 1.00 86.38 198 GLU A O 1
ATOM 1584 N N . GLY A 1 199 ? 3.898 11.204 12.253 1.00 90.00 199 GLY A N 1
ATOM 1585 C CA . GLY A 1 199 ? 3.520 11.228 13.667 1.00 90.00 199 GLY A CA 1
ATOM 1586 C C . GLY A 1 199 ? 2.928 9.907 14.160 1.00 90.00 199 GLY A C 1
ATOM 1587 O O . GLY A 1 199 ? 1.972 9.902 14.928 1.00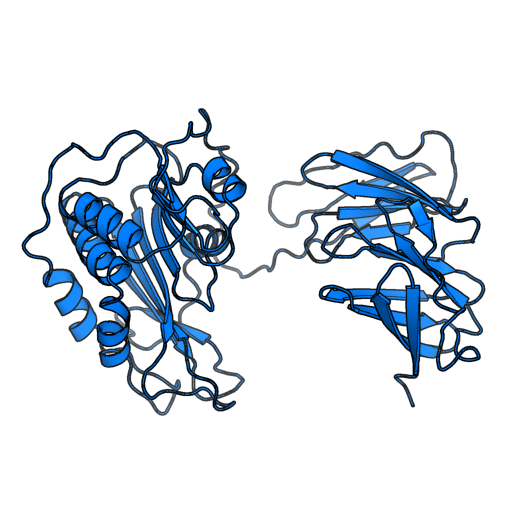 90.00 199 GLY A O 1
ATOM 1588 N N . VAL A 1 200 ? 3.465 8.777 13.692 1.00 93.12 200 VAL A N 1
ATOM 1589 C CA . VAL A 1 200 ? 2.967 7.458 14.083 1.00 93.12 200 VAL A CA 1
ATOM 1590 C C . VAL A 1 200 ? 3.216 7.183 15.569 1.00 93.12 200 VAL A C 1
ATOM 1592 O O . VAL A 1 200 ? 4.359 7.000 15.986 1.00 93.12 200 VAL A O 1
ATOM 1595 N N . TRP A 1 201 ? 2.149 7.006 16.353 1.00 94.06 201 TRP A N 1
ATOM 1596 C CA . TRP A 1 201 ? 2.281 6.760 17.796 1.00 94.06 201 TRP A CA 1
ATOM 1597 C C . TRP A 1 201 ? 3.075 5.484 18.125 1.00 94.06 201 TRP A C 1
ATOM 1599 O O . TRP A 1 201 ? 3.965 5.502 18.979 1.00 94.06 201 TRP A O 1
ATOM 1609 N N . ARG A 1 202 ? 2.807 4.371 17.436 1.00 96.62 202 ARG A N 1
ATOM 1610 C CA . ARG A 1 202 ? 3.570 3.114 17.529 1.00 96.62 202 ARG A CA 1
ATOM 1611 C C . ARG A 1 202 ? 3.939 2.602 16.146 1.00 96.62 202 ARG A C 1
ATOM 1613 O O . ARG A 1 202 ? 3.129 1.958 15.480 1.00 96.62 202 ARG A O 1
ATOM 1620 N N . GLY A 1 203 ? 5.166 2.883 15.714 1.00 97.25 203 GLY A N 1
ATOM 1621 C CA . GLY A 1 203 ? 5.646 2.531 14.378 1.00 97.25 203 GLY A CA 1
ATOM 1622 C C . GLY A 1 203 ? 6.676 1.406 14.391 1.00 97.25 203 GLY A C 1
ATOM 1623 O O . GLY A 1 203 ? 7.737 1.524 14.996 1.00 97.25 203 GLY A O 1
ATOM 1624 N N . LEU A 1 204 ? 6.401 0.323 13.672 1.00 98.12 204 LEU A N 1
ATOM 1625 C CA . LEU A 1 204 ? 7.338 -0.768 13.443 1.00 98.12 204 LEU A CA 1
ATOM 1626 C C . LEU A 1 204 ? 7.631 -0.930 11.957 1.00 98.12 204 LEU A C 1
ATOM 1628 O O . LEU A 1 204 ? 6.713 -1.071 11.147 1.00 98.12 204 LEU A O 1
ATOM 1632 N N . SER A 1 205 ? 8.916 -0.989 11.608 1.00 96.81 205 SER A N 1
ATOM 1633 C CA . SER A 1 205 ? 9.341 -1.271 10.237 1.00 96.81 205 SER A CA 1
ATOM 1634 C C . SER A 1 205 ? 10.517 -2.229 10.146 1.00 96.81 205 SER A C 1
ATOM 1636 O O . SER A 1 205 ? 11.409 -2.216 10.990 1.00 96.81 205 SER A O 1
ATOM 1638 N N . ASN A 1 206 ? 10.553 -3.038 9.085 1.00 92.06 206 ASN A N 1
ATOM 1639 C CA . ASN A 1 206 ? 11.723 -3.856 8.751 1.00 92.06 206 ASN A CA 1
ATOM 1640 C C . ASN A 1 206 ? 12.935 -3.009 8.311 1.00 92.06 206 ASN A C 1
ATOM 1642 O O . ASN A 1 206 ? 14.050 -3.520 8.316 1.00 92.06 206 ASN A O 1
ATOM 1646 N N . LEU A 1 207 ? 12.724 -1.744 7.919 1.00 91.06 207 LEU A N 1
ATOM 1647 C CA . LEU A 1 207 ? 13.790 -0.831 7.479 1.00 91.06 207 LEU A CA 1
ATOM 1648 C C . LEU A 1 207 ? 14.434 -0.031 8.621 1.00 91.06 207 LEU A C 1
ATOM 1650 O O . LEU A 1 207 ? 15.351 0.744 8.370 1.00 91.06 207 LEU A O 1
ATOM 1654 N N . ILE A 1 208 ? 13.947 -0.173 9.857 1.00 90.94 208 ILE A N 1
ATOM 1655 C CA . ILE A 1 208 ? 14.532 0.492 11.026 1.00 90.94 208 ILE A CA 1
ATOM 1656 C C . ILE A 1 208 ? 15.607 -0.415 11.618 1.00 90.94 208 ILE A C 1
ATOM 1658 O O . ILE A 1 208 ? 15.347 -1.577 11.926 1.00 90.94 208 ILE A O 1
ATOM 1662 N N . GLU A 1 209 ? 16.810 0.124 11.802 1.00 87.62 209 GLU A N 1
ATOM 1663 C CA . GLU A 1 209 ? 17.950 -0.641 12.321 1.00 87.62 209 GLU A CA 1
ATOM 1664 C C . GLU A 1 209 ? 17.887 -0.850 13.840 1.00 87.62 209 GLU A C 1
ATOM 1666 O O . GLU A 1 209 ? 18.340 -1.874 14.347 1.00 87.62 209 GLU A O 1
ATOM 1671 N N . LYS A 1 210 ? 17.300 0.101 14.577 1.00 89.81 210 LYS A N 1
ATOM 1672 C CA . LYS A 1 210 ? 17.188 0.042 16.040 1.00 89.81 210 LYS A CA 1
ATOM 1673 C C . LYS A 1 210 ? 16.261 -1.098 16.464 1.00 89.81 210 LYS A C 1
ATOM 1675 O O . LYS A 1 210 ? 15.055 -1.050 16.230 1.00 89.81 210 LYS A O 1
ATOM 1680 N N . GLU A 1 211 ? 16.829 -2.100 17.131 1.00 89.75 211 GLU A N 1
ATOM 1681 C CA . GLU A 1 211 ? 16.105 -3.305 17.560 1.00 89.75 211 GLU A CA 1
ATOM 1682 C C . GLU A 1 211 ? 14.972 -3.014 18.549 1.00 89.75 211 GLU A C 1
ATOM 1684 O O . GLU A 1 211 ? 13.909 -3.621 18.458 1.00 89.75 211 GLU A O 1
ATOM 1689 N N . ASN A 1 212 ? 15.170 -2.077 19.477 1.00 92.88 212 ASN A N 1
ATOM 1690 C CA . ASN A 1 212 ? 14.180 -1.738 20.498 1.00 92.88 212 ASN A CA 1
ATOM 1691 C C . ASN A 1 212 ? 13.297 -0.565 20.059 1.00 92.88 212 ASN A C 1
ATOM 1693 O O . ASN A 1 212 ? 13.724 0.293 19.287 1.00 92.88 212 ASN A O 1
ATOM 1697 N N . LEU A 1 213 ? 12.083 -0.503 20.611 1.00 93.06 213 LEU A N 1
ATOM 1698 C CA . LEU A 1 213 ? 11.247 0.695 20.552 1.00 93.06 213 LEU A CA 1
ATOM 1699 C C . LEU A 1 213 ? 11.969 1.865 21.225 1.00 93.06 213 LEU A C 1
ATOM 1701 O O . LEU A 1 213 ? 12.402 1.766 22.374 1.00 93.06 213 LEU A O 1
ATOM 1705 N N . THR A 1 214 ? 12.091 2.971 20.499 1.00 94.25 214 THR A N 1
ATOM 1706 C CA . THR A 1 214 ? 12.725 4.199 20.979 1.00 94.25 214 THR A CA 1
ATOM 1707 C C . THR A 1 214 ? 11.771 5.377 20.833 1.00 94.25 214 THR A C 1
ATOM 1709 O O . THR A 1 214 ? 11.071 5.450 19.818 1.00 94.25 214 THR A O 1
ATOM 1712 N N . PRO A 1 215 ? 11.725 6.284 21.823 1.00 94.44 215 PRO A N 1
ATOM 1713 C CA . PRO A 1 215 ? 10.911 7.483 21.728 1.00 94.44 215 PRO A CA 1
ATOM 1714 C C . PRO A 1 215 ? 11.469 8.442 20.671 1.00 94.44 215 PRO A C 1
ATOM 1716 O O . PRO A 1 215 ? 12.671 8.429 20.379 1.00 94.44 215 PRO A O 1
ATOM 1719 N N . TYR A 1 216 ? 10.607 9.285 20.115 1.00 91.06 216 TYR A N 1
ATOM 1720 C CA . TYR A 1 216 ? 11.004 10.395 19.254 1.00 91.06 216 TYR A CA 1
ATOM 1721 C C . TYR A 1 216 ? 10.056 11.580 19.439 1.00 91.06 216 TYR A C 1
ATOM 1723 O O . TYR A 1 216 ? 8.923 11.399 19.870 1.00 91.06 216 TYR A O 1
ATOM 1731 N N . ASP A 1 217 ? 10.517 12.778 19.085 1.00 84.50 217 ASP A N 1
ATOM 1732 C CA . ASP A 1 217 ? 9.680 13.974 19.123 1.00 84.50 217 ASP A CA 1
ATOM 1733 C C . ASP A 1 217 ? 8.824 14.040 17.855 1.00 84.50 217 ASP A C 1
ATOM 1735 O O . ASP A 1 217 ? 9.346 14.246 16.751 1.00 84.50 217 ASP A O 1
ATOM 1739 N N . ALA A 1 218 ? 7.514 13.832 17.996 1.00 79.75 218 ALA A N 1
ATOM 1740 C CA . ALA A 1 218 ? 6.593 13.983 16.881 1.00 79.75 218 ALA A CA 1
ATOM 1741 C C . ALA A 1 218 ? 6.466 15.458 16.441 1.00 79.75 218 ALA A C 1
ATOM 1743 O O . ALA A 1 218 ? 6.609 16.378 17.255 1.00 79.75 218 ALA A O 1
ATOM 1744 N N . PRO A 1 219 ? 6.202 15.721 15.147 1.00 75.38 219 PRO A N 1
ATOM 1745 C CA . PRO A 1 219 ? 6.010 17.079 14.648 1.00 75.38 219 PRO A CA 1
ATOM 1746 C C . PRO A 1 219 ? 4.873 17.804 15.388 1.00 75.38 219 PRO A C 1
ATOM 1748 O O . PRO A 1 219 ? 3.741 17.332 15.412 1.00 75.38 219 PRO A O 1
ATOM 1751 N N . SER A 1 220 ? 5.149 18.997 15.935 1.00 58.41 220 SER A N 1
ATOM 1752 C CA . SER A 1 220 ? 4.195 19.792 16.743 1.00 58.41 220 SER A CA 1
ATOM 1753 C C . SER A 1 220 ? 2.946 20.235 15.975 1.00 58.41 220 SER A C 1
ATOM 1755 O O . SER A 1 220 ? 1.914 20.561 16.556 1.00 58.41 220 SER A O 1
ATOM 1757 N N . GLN A 1 221 ? 3.054 20.277 14.650 1.00 53.62 221 GLN A N 1
ATOM 1758 C CA . GLN A 1 221 ? 1.919 20.219 13.752 1.00 53.62 221 GLN A CA 1
ATOM 1759 C C . GLN A 1 221 ? 2.156 18.989 12.891 1.00 53.62 221 GLN A C 1
ATOM 1761 O O . GLN A 1 221 ? 3.007 19.033 11.998 1.00 53.62 221 GLN A O 1
ATOM 1766 N N . LEU A 1 222 ? 1.411 17.907 13.150 1.00 50.34 222 LEU A N 1
ATOM 1767 C CA . LEU A 1 222 ? 1.098 16.931 12.109 1.00 50.34 222 LEU A CA 1
ATOM 1768 C C . LEU A 1 222 ? 0.739 17.776 10.896 1.00 50.34 222 LEU A C 1
ATOM 1770 O O . LEU A 1 222 ? -0.225 18.546 10.971 1.00 50.34 222 LEU A O 1
ATOM 1774 N N . GLN A 1 223 ? 1.573 17.772 9.852 1.00 39.12 223 GLN A N 1
ATOM 1775 C CA . GLN A 1 223 ? 1.281 18.574 8.677 1.00 39.12 223 GLN A CA 1
ATOM 1776 C C . GLN A 1 223 ? -0.132 18.179 8.264 1.00 39.12 223 GLN A C 1
ATOM 1778 O O . GLN A 1 223 ? -0.371 17.039 7.869 1.00 39.12 223 GLN A O 1
ATOM 1783 N N . LYS A 1 224 ? -1.081 19.114 8.404 1.00 34.53 224 LYS A N 1
ATOM 1784 C CA . LYS A 1 224 ? -2.479 18.987 7.977 1.00 34.53 224 LYS A CA 1
ATOM 1785 C C . LYS A 1 224 ? -2.554 18.959 6.443 1.00 34.53 224 LYS A C 1
ATOM 1787 O O . LYS A 1 224 ? -3.421 19.571 5.837 1.00 34.53 224 LYS A O 1
ATOM 1792 N N . ASN A 1 225 ? -1.644 18.229 5.806 1.00 30.67 225 ASN A N 1
ATOM 1793 C CA . ASN A 1 225 ? -1.631 17.894 4.392 1.00 30.67 225 ASN A CA 1
ATOM 1794 C C . ASN A 1 225 ? -2.541 16.691 4.108 1.00 30.67 225 ASN A C 1
ATOM 1796 O O . ASN A 1 225 ? -2.460 16.066 3.056 1.00 30.67 225 ASN A O 1
ATOM 1800 N N . PHE A 1 226 ? -3.448 16.388 5.032 1.00 36.06 226 PHE A N 1
ATOM 1801 C CA . PHE A 1 226 ? -4.631 15.600 4.766 1.00 36.06 226 PHE A CA 1
ATOM 1802 C C . PHE A 1 226 ? -5.797 16.558 4.556 1.00 36.06 226 PHE A C 1
ATOM 1804 O O . PHE A 1 226 ? -6.640 16.729 5.432 1.00 36.06 226 PHE A O 1
ATOM 1811 N N . THR A 1 227 ? -5.848 17.196 3.386 1.00 28.44 227 THR A N 1
ATOM 1812 C CA . THR A 1 227 ? -7.097 17.797 2.926 1.00 28.44 227 THR A CA 1
ATOM 1813 C C . THR A 1 227 ? -8.147 16.692 2.851 1.00 28.44 227 THR A C 1
ATOM 1815 O O . THR A 1 227 ? -8.034 15.729 2.090 1.00 28.44 227 THR A O 1
ATOM 1818 N N . SER A 1 228 ? -9.160 16.813 3.701 1.00 25.69 228 SER A N 1
ATOM 1819 C CA . SER A 1 228 ? -10.445 16.155 3.552 1.00 25.69 228 SER A CA 1
ATOM 1820 C C . SER A 1 228 ? -11.093 16.671 2.269 1.00 25.69 228 SER A C 1
ATOM 1822 O O . SER A 1 228 ? -11.827 17.654 2.270 1.00 25.69 228 SER A O 1
ATOM 1824 N N . HIS A 1 229 ? -10.826 16.022 1.141 1.00 29.70 229 HIS A N 1
ATOM 1825 C CA . HIS A 1 229 ? -11.751 16.121 0.023 1.00 29.70 229 HIS A CA 1
ATOM 1826 C C . HIS A 1 229 ? -12.850 15.089 0.247 1.00 29.70 229 HIS A C 1
ATOM 1828 O O . HIS A 1 229 ? -12.723 13.946 -0.163 1.00 29.70 229 HIS A O 1
ATOM 1834 N N . GLN A 1 230 ? -13.933 15.517 0.907 1.00 31.55 230 GLN A N 1
ATOM 1835 C CA . GLN A 1 230 ? -15.253 14.987 0.582 1.00 31.55 230 GLN A CA 1
ATOM 1836 C C . GLN A 1 230 ? -15.473 15.246 -0.909 1.00 31.55 230 GLN A C 1
ATOM 1838 O O . GLN A 1 230 ? -15.816 16.369 -1.264 1.00 31.55 230 GLN A O 1
ATOM 1843 N N . GLU A 1 231 ? -15.331 14.246 -1.774 1.00 27.52 231 GLU A N 1
ATOM 1844 C CA . GLU A 1 231 ? -16.021 14.273 -3.062 1.00 27.52 231 GLU A CA 1
ATOM 1845 C C . GLU A 1 231 ? -16.588 12.901 -3.410 1.00 27.52 231 GLU A C 1
ATOM 1847 O O . GLU A 1 231 ? -15.922 11.871 -3.391 1.00 27.52 231 GLU A O 1
ATOM 1852 N N . ARG A 1 232 ? -17.888 12.938 -3.711 1.00 27.25 232 ARG A N 1
ATOM 1853 C CA . ARG A 1 232 ? -18.717 11.839 -4.190 1.00 27.25 232 ARG A CA 1
ATOM 1854 C C . ARG A 1 232 ? -17.979 10.986 -5.211 1.00 27.25 232 ARG A C 1
ATOM 1856 O O . ARG A 1 232 ? -17.378 11.500 -6.150 1.00 27.25 232 ARG A O 1
ATOM 1863 N N . GLY A 1 233 ? -18.161 9.677 -5.053 1.00 31.61 233 GLY A N 1
ATOM 1864 C CA . GLY A 1 233 ? -17.643 8.657 -5.943 1.00 31.61 233 GLY A CA 1
ATOM 1865 C C . GLY A 1 233 ? -17.823 9.011 -7.413 1.00 31.61 233 GLY A C 1
ATOM 1866 O O . GLY A 1 233 ? -18.928 9.016 -7.938 1.00 31.61 233 GLY A O 1
ATOM 1867 N N . THR A 1 234 ? -16.694 9.259 -8.059 1.00 26.36 234 THR A N 1
ATOM 1868 C CA . THR A 1 234 ? -16.350 8.694 -9.358 1.00 26.36 234 THR A CA 1
ATOM 1869 C C . THR A 1 234 ? -14.838 8.513 -9.349 1.00 26.36 234 THR A C 1
ATOM 1871 O O . THR A 1 234 ? -14.087 9.415 -8.988 1.00 26.36 234 THR A O 1
ATOM 1874 N N . THR A 1 235 ? -14.388 7.302 -9.652 1.00 29.48 235 THR A N 1
ATOM 1875 C CA . THR A 1 235 ? -12.982 6.906 -9.671 1.00 29.48 235 THR A CA 1
ATOM 1876 C C . THR A 1 235 ? -12.231 7.682 -10.753 1.00 29.48 235 THR A C 1
ATOM 1878 O O . THR A 1 235 ? -12.075 7.205 -11.874 1.00 29.48 235 THR A O 1
ATOM 1881 N N . TYR A 1 236 ? -11.737 8.874 -10.437 1.00 32.62 236 TYR A N 1
ATOM 1882 C CA . TYR A 1 236 ? -10.689 9.497 -11.230 1.00 32.62 236 TYR A CA 1
ATOM 1883 C C . TYR A 1 236 ? -9.351 9.081 -10.626 1.00 32.62 236 TYR A C 1
ATOM 1885 O O . TYR A 1 236 ? -8.968 9.516 -9.541 1.00 32.62 236 TYR A O 1
ATOM 1893 N N . GLN A 1 237 ? -8.632 8.198 -11.330 1.00 33.72 237 GLN A N 1
ATOM 1894 C CA . GLN A 1 237 ? -7.187 8.085 -11.146 1.00 33.72 237 GLN A CA 1
ATOM 1895 C C . GLN A 1 237 ? -6.615 9.509 -11.144 1.00 33.72 237 GLN A C 1
ATOM 1897 O O . GLN A 1 237 ? -6.990 10.307 -12.005 1.00 33.72 237 GLN A O 1
ATOM 1902 N N . LYS A 1 238 ? -5.728 9.839 -10.195 1.00 36.06 238 LYS A N 1
ATOM 1903 C CA . LYS A 1 238 ? -4.906 11.055 -10.273 1.00 36.06 238 LYS A CA 1
ATOM 1904 C C . LYS A 1 238 ? -4.068 10.969 -11.552 1.00 36.06 238 LYS A C 1
ATOM 1906 O O . LYS A 1 238 ? -2.937 10.494 -11.540 1.00 36.06 238 LYS A O 1
ATOM 1911 N N . TYR A 1 239 ? -4.637 11.399 -12.670 1.00 38.88 239 TYR A N 1
ATOM 1912 C CA . TYR A 1 239 ? -3.899 11.679 -13.881 1.00 38.88 239 TYR A CA 1
ATOM 1913 C C . TYR A 1 239 ? -3.219 13.016 -13.641 1.00 38.88 239 TYR A C 1
ATOM 1915 O O . TYR A 1 239 ? -3.842 14.074 -13.715 1.00 38.88 239 TYR A O 1
ATOM 1923 N N . ILE A 1 240 ? -1.934 12.974 -13.309 1.00 43.31 240 ILE A N 1
ATOM 1924 C CA . ILE A 1 240 ? -1.105 14.162 -13.442 1.00 43.31 240 ILE A CA 1
ATOM 1925 C C . ILE A 1 240 ? -0.923 14.345 -14.941 1.00 43.31 240 ILE A C 1
ATOM 1927 O O . ILE A 1 240 ? -0.175 13.608 -15.579 1.00 43.31 240 ILE A O 1
ATOM 1931 N N . VAL A 1 241 ? -1.674 15.283 -15.512 1.00 40.00 241 VAL A N 1
ATOM 1932 C CA . VAL A 1 241 ? -1.472 15.726 -16.888 1.00 40.00 241 VAL A CA 1
ATOM 1933 C C . VAL A 1 241 ? -0.555 16.945 -16.809 1.00 40.00 241 VAL A C 1
ATOM 1935 O O . VAL A 1 241 ? -1.020 18.027 -16.446 1.00 40.00 241 VAL A O 1
ATOM 1938 N N . PRO A 1 242 ? 0.754 16.814 -17.087 1.00 45.50 242 PRO A N 1
ATOM 1939 C CA . PRO A 1 242 ? 1.603 17.988 -17.210 1.00 45.50 242 PRO A CA 1
ATOM 1940 C C . PRO A 1 242 ? 1.130 18.788 -18.430 1.00 45.50 242 PRO A C 1
ATOM 1942 O O . PRO A 1 242 ? 1.275 18.338 -19.565 1.00 45.50 242 PRO A O 1
ATOM 1945 N N . LEU A 1 243 ? 0.546 19.968 -18.209 1.00 39.97 243 LEU A N 1
ATOM 1946 C CA . LEU A 1 243 ? 0.200 20.882 -19.291 1.00 39.97 243 LEU A CA 1
ATOM 1947 C C . LEU A 1 243 ? 1.355 21.876 -19.469 1.00 39.97 243 LEU A C 1
ATOM 1949 O O . LEU A 1 243 ? 1.522 22.830 -18.709 1.00 39.97 243 LEU A O 1
ATOM 1953 N N . ILE A 1 244 ? 2.185 21.641 -20.482 1.00 50.50 244 ILE A N 1
ATOM 1954 C CA . ILE A 1 244 ? 3.251 22.574 -20.859 1.00 50.50 244 ILE A CA 1
ATOM 1955 C C . ILE A 1 244 ? 2.611 23.665 -21.723 1.00 50.50 244 ILE A C 1
ATOM 1957 O O . ILE A 1 244 ? 2.259 23.408 -22.873 1.00 50.50 244 ILE A O 1
ATOM 1961 N N . ILE A 1 245 ? 2.444 24.875 -21.181 1.00 44.41 245 ILE A N 1
ATOM 1962 C CA . ILE A 1 245 ? 1.944 26.024 -21.946 1.00 44.41 245 ILE A CA 1
ATOM 1963 C C . ILE A 1 245 ? 3.139 26.916 -22.295 1.00 44.41 245 ILE A C 1
ATOM 1965 O O . ILE A 1 245 ? 3.692 27.621 -21.454 1.00 44.41 245 ILE A O 1
ATOM 1969 N N . SER A 1 246 ? 3.551 26.900 -23.563 1.00 45.62 246 SER A N 1
ATOM 1970 C CA . SER A 1 246 ? 4.519 27.869 -24.084 1.00 45.62 246 SER A CA 1
ATOM 1971 C C . SER A 1 246 ? 3.788 29.158 -24.467 1.00 45.62 246 SER A C 1
ATOM 1973 O O . SER A 1 246 ? 2.994 29.162 -25.406 1.00 45.62 246 SER A O 1
ATOM 1975 N N . LEU A 1 247 ? 4.044 30.250 -23.742 1.00 40.81 247 LEU A N 1
ATOM 1976 C CA . LEU A 1 247 ? 3.518 31.584 -24.043 1.00 40.81 247 LEU A CA 1
ATOM 1977 C C . LEU A 1 247 ? 4.695 32.541 -24.284 1.00 40.81 247 LEU A C 1
ATOM 1979 O O . LEU A 1 247 ? 5.368 32.969 -23.353 1.00 40.81 247 LEU A O 1
ATOM 1983 N N . GLY A 1 248 ? 4.949 32.869 -25.556 1.00 38.56 248 GLY A N 1
ATOM 1984 C CA . GLY A 1 248 ? 5.772 34.022 -25.950 1.00 38.56 248 GLY A CA 1
ATOM 1985 C C . GLY A 1 248 ? 7.223 34.035 -25.450 1.00 38.56 248 GLY A C 1
ATOM 1986 O O . GLY A 1 248 ? 7.694 35.084 -25.028 1.00 38.56 248 GLY A O 1
ATOM 1987 N N . GLY A 1 249 ? 7.931 32.899 -25.471 1.00 45.88 249 GLY A N 1
ATOM 1988 C CA . GLY A 1 249 ? 9.346 32.830 -25.063 1.00 45.88 249 GLY A CA 1
ATOM 1989 C C . GLY A 1 249 ? 9.580 32.694 -23.554 1.00 45.88 249 GLY A C 1
ATOM 1990 O O . GLY A 1 249 ? 10.719 32.527 -23.133 1.00 45.88 249 GLY A O 1
ATOM 1991 N N . ILE A 1 250 ? 8.515 32.679 -22.745 1.00 45.44 250 ILE A N 1
ATOM 1992 C CA . ILE A 1 250 ? 8.558 32.298 -21.332 1.00 45.44 250 ILE A CA 1
ATOM 1993 C C . ILE A 1 250 ? 7.892 30.922 -21.221 1.00 45.44 250 ILE A C 1
ATOM 1995 O O . ILE A 1 250 ? 6.694 30.763 -21.463 1.00 45.44 250 ILE A O 1
ATOM 1999 N N . GLY A 1 251 ? 8.681 29.893 -20.910 1.00 48.69 251 GLY A N 1
ATOM 2000 C CA . GLY A 1 251 ? 8.154 28.557 -20.641 1.00 48.69 251 GLY A CA 1
ATOM 2001 C C . GLY A 1 251 ? 7.450 28.539 -19.288 1.00 48.69 251 GLY A C 1
ATOM 2002 O O . GLY A 1 251 ? 8.117 28.565 -18.257 1.00 48.69 251 GLY A O 1
ATOM 2003 N N . ILE A 1 252 ? 6.115 28.492 -19.280 1.00 49.31 252 ILE A N 1
ATOM 2004 C CA . ILE A 1 252 ? 5.329 28.291 -18.060 1.00 49.31 252 ILE A CA 1
ATOM 2005 C C . ILE A 1 252 ? 4.894 26.824 -18.033 1.00 49.31 252 ILE A C 1
ATOM 2007 O O . ILE A 1 252 ? 4.110 26.366 -18.864 1.00 49.31 252 ILE A O 1
ATOM 2011 N N . ILE A 1 253 ? 5.408 26.061 -17.071 1.00 50.72 253 ILE A N 1
ATOM 2012 C CA . ILE A 1 253 ? 4.887 24.719 -16.803 1.00 50.72 253 ILE A CA 1
ATOM 2013 C C . ILE A 1 253 ? 3.732 24.870 -15.822 1.00 50.72 253 ILE A C 1
ATOM 2015 O O . ILE A 1 253 ? 3.938 25.184 -14.654 1.00 50.72 253 ILE A O 1
ATOM 2019 N N . CYS A 1 254 ? 2.513 24.641 -16.304 1.00 44.31 254 CYS A N 1
ATOM 2020 C CA . CYS A 1 254 ? 1.330 24.562 -15.462 1.00 44.31 254 CYS A CA 1
ATOM 2021 C C . CYS A 1 254 ? 1.056 23.089 -15.160 1.00 44.31 254 CYS A C 1
ATOM 2023 O O . CYS A 1 254 ? 0.594 22.330 -16.012 1.00 44.31 254 CYS A O 1
ATOM 2025 N N . LEU A 1 255 ? 1.323 22.662 -13.929 1.00 46.66 255 LEU A N 1
ATOM 2026 C CA . LEU A 1 255 ? 0.799 21.387 -13.452 1.00 46.66 255 LEU A CA 1
ATOM 2027 C C . LEU A 1 255 ? -0.692 21.581 -13.165 1.00 46.66 255 LEU A C 1
ATOM 2029 O O . LEU A 1 255 ? -1.074 22.175 -12.160 1.00 46.66 255 LEU A O 1
ATOM 2033 N N . LEU A 1 256 ? -1.541 21.132 -14.091 1.00 41.28 256 LEU A N 1
ATOM 2034 C CA . LEU A 1 256 ? -2.978 21.085 -13.866 1.00 41.28 256 LEU A CA 1
ATOM 2035 C C . LEU A 1 256 ? -3.299 19.809 -13.099 1.00 41.28 256 LEU A C 1
ATOM 2037 O O . LEU A 1 256 ? -3.347 18.711 -13.651 1.00 41.28 256 LEU A O 1
ATOM 2041 N N . PHE A 1 257 ? -3.524 19.969 -11.804 1.00 45.28 257 PHE A N 1
ATOM 2042 C CA . PHE A 1 257 ? -4.150 18.942 -10.996 1.00 45.28 257 PHE A CA 1
ATOM 2043 C C . PHE A 1 257 ? -5.655 19.005 -11.274 1.00 45.28 257 PHE A C 1
ATOM 2045 O O . PHE A 1 257 ? -6.333 19.940 -10.851 1.00 45.28 257 PHE A O 1
ATOM 2052 N N . PHE A 1 258 ? -6.196 18.048 -12.031 1.00 35.91 258 PHE A N 1
ATOM 2053 C CA . PHE A 1 258 ? -7.649 17.908 -12.122 1.00 35.91 258 PHE A CA 1
ATOM 2054 C C . PHE A 1 258 ? -8.155 17.319 -10.800 1.00 35.91 258 PHE A C 1
ATOM 2056 O O . PHE A 1 258 ? -7.948 16.142 -10.513 1.00 35.91 258 PHE A O 1
ATOM 2063 N N . GLY A 1 259 ? -8.740 18.195 -9.979 1.00 35.59 259 GLY A N 1
ATOM 2064 C CA . GLY A 1 259 ? -9.171 17.932 -8.605 1.00 35.59 259 GLY A CA 1
ATOM 2065 C C . GLY A 1 259 ? -8.875 19.135 -7.707 1.00 35.59 259 GLY A C 1
ATOM 2066 O O . GLY A 1 259 ? -7.823 19.187 -7.084 1.00 35.59 259 GLY A O 1
ATOM 2067 N N . ASN A 1 260 ? -9.781 20.120 -7.744 1.00 40.19 260 ASN A N 1
ATOM 2068 C CA . ASN A 1 260 ? -9.997 21.305 -6.888 1.00 40.19 260 ASN A CA 1
ATOM 2069 C C . ASN A 1 260 ? -8.845 22.073 -6.192 1.00 40.19 260 ASN A C 1
ATOM 2071 O O . ASN A 1 260 ? -9.129 23.003 -5.440 1.00 40.19 260 ASN A O 1
ATOM 2075 N N . ILE A 1 261 ? -7.571 21.849 -6.518 1.00 38.34 261 ILE A N 1
ATOM 2076 C CA . ILE A 1 261 ? -6.483 22.795 -6.225 1.00 38.34 261 ILE A CA 1
ATOM 2077 C C . ILE A 1 261 ? -5.599 22.923 -7.466 1.00 38.34 261 ILE A C 1
ATOM 2079 O O . ILE A 1 261 ? -4.758 22.071 -7.744 1.00 38.34 261 ILE A O 1
ATOM 2083 N N . ILE A 1 262 ? -5.748 24.024 -8.207 1.00 37.38 262 ILE A N 1
ATOM 2084 C CA . ILE A 1 262 ? -4.737 24.430 -9.185 1.00 37.38 262 ILE A CA 1
ATOM 2085 C C . ILE A 1 262 ? -3.552 24.985 -8.389 1.00 37.38 262 ILE A C 1
ATOM 2087 O O . ILE A 1 262 ? -3.468 26.188 -8.143 1.00 37.38 262 ILE A O 1
ATOM 2091 N N . GLN A 1 263 ? -2.637 24.125 -7.939 1.00 37.69 263 GLN A N 1
ATOM 2092 C CA . GLN A 1 263 ? -1.357 24.622 -7.452 1.00 37.69 263 GLN A CA 1
ATOM 2093 C C . GLN A 1 263 ? -0.511 24.987 -8.669 1.00 37.69 263 GLN A C 1
ATOM 2095 O O . GLN A 1 263 ? 0.142 24.145 -9.284 1.00 37.69 263 GLN A O 1
ATOM 2100 N N . PHE A 1 264 ? -0.556 26.265 -9.042 1.00 37.56 264 PHE A N 1
ATOM 2101 C CA . PHE A 1 264 ? 0.340 26.818 -10.045 1.00 37.56 264 PHE A CA 1
ATOM 2102 C C . PHE A 1 264 ? 1.765 26.766 -9.504 1.00 37.56 264 PHE A C 1
ATOM 2104 O O . PHE A 1 264 ? 2.167 27.599 -8.691 1.00 37.56 264 PHE A O 1
ATOM 2111 N N . PHE A 1 265 ? 2.552 25.799 -9.964 1.00 41.47 265 PHE A N 1
ATOM 2112 C CA . PHE A 1 265 ? 3.988 25.867 -9.762 1.00 41.47 265 PHE A CA 1
ATOM 2113 C C . PHE A 1 265 ? 4.579 26.828 -10.796 1.00 41.47 265 PHE A C 1
ATOM 2115 O O . PHE A 1 265 ? 4.956 26.434 -11.896 1.00 41.47 265 PHE A O 1
ATOM 2122 N N . ILE A 1 266 ? 4.634 28.117 -10.457 1.00 39.91 266 ILE A N 1
ATOM 2123 C CA . ILE A 1 266 ? 5.320 29.116 -11.283 1.00 39.91 266 ILE A CA 1
ATOM 2124 C C . ILE A 1 266 ? 6.821 28.981 -11.016 1.00 39.91 266 ILE A C 1
ATOM 2126 O O . ILE A 1 266 ? 7.411 29.710 -10.220 1.00 39.91 266 ILE A O 1
ATOM 2130 N N . GLY A 1 267 ? 7.461 28.020 -11.676 1.00 41.31 267 GLY A N 1
ATOM 2131 C CA . GLY A 1 267 ? 8.906 28.070 -11.839 1.00 41.31 267 GLY A CA 1
ATOM 2132 C C . GLY A 1 267 ? 9.230 29.163 -12.852 1.00 41.31 267 GLY A C 1
ATOM 2133 O O . GLY A 1 267 ? 8.960 28.977 -14.033 1.00 41.31 267 GLY A O 1
ATOM 2134 N N . GLN A 1 268 ? 9.805 30.297 -12.433 1.00 42.66 268 GLN A N 1
ATOM 2135 C CA . GLN A 1 268 ? 10.490 31.164 -13.397 1.00 42.66 268 GLN A CA 1
ATOM 2136 C C . GLN A 1 268 ? 11.664 30.375 -13.983 1.00 42.66 268 GLN A C 1
ATOM 2138 O O . GLN A 1 268 ? 12.643 30.088 -13.289 1.00 42.66 268 GLN A O 1
ATOM 2143 N N . ILE A 1 269 ? 11.546 29.999 -15.252 1.00 50.59 269 ILE A N 1
ATOM 2144 C CA . ILE A 1 269 ? 12.605 29.337 -16.006 1.00 50.59 269 ILE A CA 1
ATOM 2145 C C . ILE A 1 269 ? 13.218 30.401 -16.914 1.00 50.59 269 ILE A C 1
ATOM 2147 O O . ILE A 1 269 ? 12.529 30.952 -17.760 1.00 50.59 269 ILE A O 1
ATOM 2151 N N . TYR A 1 270 ? 14.492 30.707 -16.651 1.00 52.34 270 TYR A N 1
ATOM 2152 C CA . TYR A 1 270 ? 15.402 31.586 -17.399 1.00 52.34 270 TYR A CA 1
ATOM 2153 C C . TYR A 1 270 ? 14.768 32.831 -18.058 1.00 52.34 270 TYR A C 1
ATOM 2155 O O . TYR A 1 270 ? 14.220 32.728 -19.148 1.00 52.34 270 TYR A O 1
ATOM 2163 N N . PRO A 1 271 ? 14.941 34.044 -17.497 1.00 39.09 271 PRO A N 1
ATOM 2164 C CA . PRO A 1 271 ? 14.311 35.263 -18.022 1.00 39.09 271 PRO A CA 1
ATOM 2165 C C . PRO A 1 271 ? 14.760 35.719 -19.431 1.00 39.09 271 PRO A C 1
ATOM 2167 O O . PRO A 1 271 ? 14.344 36.792 -19.845 1.00 39.09 271 PRO A O 1
ATOM 2170 N N . ASN A 1 272 ? 15.594 34.967 -20.169 1.00 40.31 272 ASN A N 1
ATOM 2171 C CA . ASN A 1 272 ? 16.327 35.489 -21.335 1.00 40.31 272 ASN A CA 1
ATOM 2172 C C . ASN A 1 272 ? 16.532 34.529 -22.537 1.00 40.31 272 ASN A C 1
ATOM 2174 O O . ASN A 1 272 ? 17.479 34.738 -23.295 1.00 40.31 272 ASN A O 1
ATOM 2178 N N . SER A 1 273 ? 15.711 33.500 -22.785 1.00 45.56 273 SER A N 1
ATOM 2179 C CA . SER A 1 273 ? 15.871 32.705 -24.025 1.00 45.56 273 SER A CA 1
ATOM 2180 C C . SER A 1 273 ? 14.557 32.375 -24.740 1.00 45.56 273 SER A C 1
ATOM 2182 O O . SER A 1 273 ? 13.738 31.594 -24.271 1.00 45.56 273 SER A O 1
ATOM 2184 N N . ASN A 1 274 ? 14.395 32.953 -25.936 1.00 44.50 274 ASN A N 1
ATOM 2185 C CA . ASN A 1 274 ? 13.309 32.705 -26.894 1.00 44.50 274 ASN A CA 1
ATOM 2186 C C . ASN A 1 274 ? 13.386 31.293 -27.509 1.00 44.50 274 ASN A C 1
ATOM 2188 O O . ASN A 1 274 ? 13.616 31.156 -28.711 1.00 44.50 274 ASN A O 1
ATOM 2192 N N . SER A 1 275 ? 13.225 30.238 -26.709 1.00 57.34 275 SER A N 1
ATOM 2193 C CA . SER A 1 275 ? 13.575 28.884 -27.146 1.00 57.34 275 SER A CA 1
ATOM 2194 C C . SER A 1 275 ? 12.584 27.799 -26.738 1.00 57.34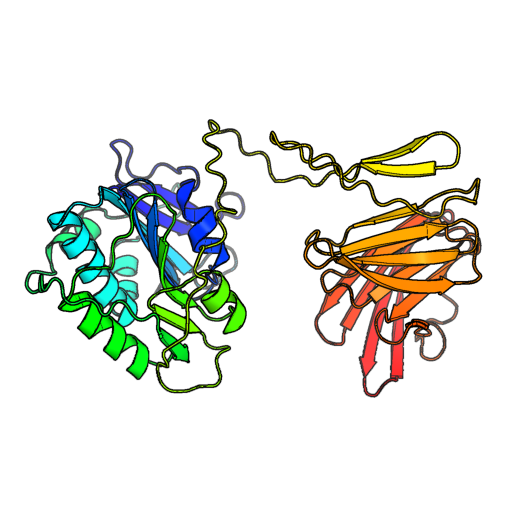 275 SER A C 1
ATOM 2196 O O . SER A 1 275 ? 11.900 27.899 -25.728 1.00 57.34 275 SER A O 1
ATOM 2198 N N . PHE A 1 276 ? 12.518 26.744 -27.558 1.00 53.06 276 PHE A N 1
ATOM 2199 C CA . PHE A 1 276 ? 11.690 25.557 -27.340 1.00 53.06 276 PHE A CA 1
ATOM 2200 C C . PHE A 1 276 ? 12.012 24.902 -25.993 1.00 53.06 276 PHE A C 1
ATOM 2202 O O . PHE A 1 276 ? 13.162 24.540 -25.739 1.00 53.06 276 PHE A O 1
ATOM 2209 N N . PHE A 1 277 ? 10.985 24.723 -25.161 1.00 69.88 277 PHE A N 1
ATOM 2210 C CA . PHE A 1 277 ? 11.088 24.026 -23.885 1.00 69.88 277 PHE A CA 1
ATOM 2211 C C . PHE A 1 277 ? 10.461 22.638 -24.008 1.00 69.88 277 PHE A C 1
ATOM 2213 O O . PHE A 1 277 ? 9.259 22.520 -24.250 1.00 69.88 277 PHE A O 1
ATOM 2220 N N . LEU A 1 278 ? 11.264 21.585 -23.840 1.00 77.44 278 LEU A N 1
ATOM 2221 C CA . LEU A 1 278 ? 10.737 20.244 -23.576 1.00 77.44 278 LEU A CA 1
ATOM 2222 C C . LEU A 1 278 ? 10.630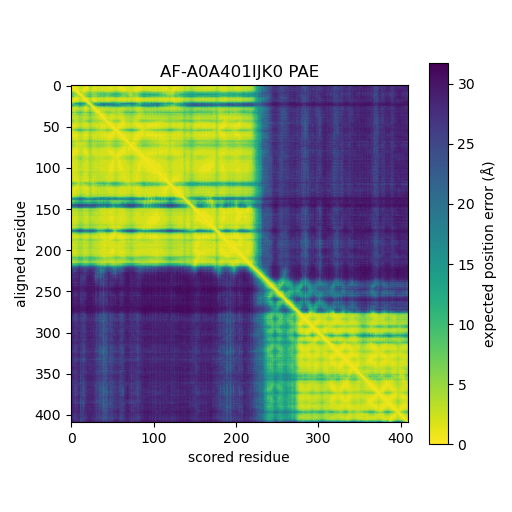 20.064 -22.067 1.00 77.44 278 LEU A C 1
ATOM 2224 O O . LEU A 1 278 ? 11.460 20.581 -21.317 1.00 77.44 278 LEU A O 1
ATOM 2228 N N . ALA A 1 279 ? 9.645 19.295 -21.618 1.00 83.06 279 ALA A N 1
ATOM 2229 C CA . ALA A 1 279 ? 9.596 18.859 -20.235 1.00 83.06 279 ALA A CA 1
ATOM 2230 C C . ALA A 1 279 ? 9.090 17.424 -20.118 1.00 83.06 279 ALA A C 1
ATOM 2232 O O . ALA A 1 279 ? 8.346 16.936 -20.966 1.00 83.06 279 ALA A O 1
ATOM 2233 N N . SER A 1 280 ? 9.502 16.761 -19.044 1.00 85.81 280 SER A N 1
ATOM 2234 C CA . SER A 1 280 ? 9.007 15.449 -18.645 1.00 85.81 280 SER A CA 1
ATOM 2235 C C . SER A 1 280 ? 8.863 15.407 -17.136 1.00 85.81 280 SER A C 1
ATOM 2237 O O . SER A 1 280 ? 9.651 16.008 -16.408 1.00 85.81 280 SER A O 1
ATOM 2239 N N . ILE A 1 281 ? 7.888 14.639 -16.671 1.00 83.81 281 ILE A N 1
ATOM 2240 C CA . ILE A 1 281 ? 7.695 14.318 -15.261 1.00 83.81 281 ILE A CA 1
ATOM 2241 C C . ILE A 1 281 ? 8.086 12.858 -15.011 1.00 83.81 281 ILE A C 1
ATOM 2243 O O . ILE A 1 281 ? 7.982 12.027 -15.917 1.00 83.81 281 ILE A O 1
ATOM 2247 N N . SER A 1 282 ? 8.584 12.546 -13.816 1.00 82.94 282 SER A N 1
ATOM 2248 C CA . SER A 1 282 ? 8.870 11.172 -13.410 1.00 82.94 282 SER A CA 1
ATOM 2249 C C . SER A 1 282 ? 7.567 10.385 -13.194 1.00 82.94 282 SER A C 1
ATOM 2251 O O . SER A 1 282 ? 6.541 10.980 -12.858 1.00 82.94 282 SER A O 1
ATOM 2253 N N . PRO A 1 2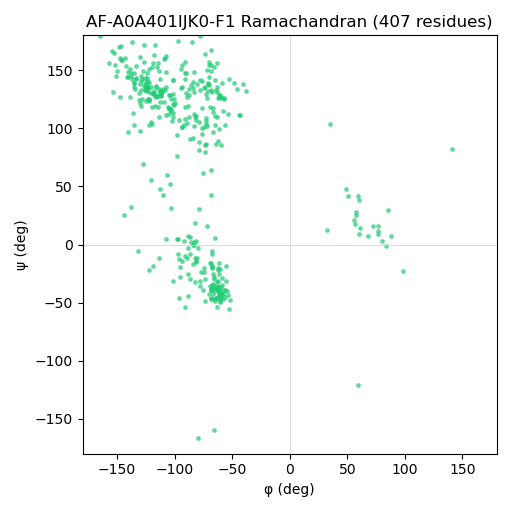83 ? 7.572 9.043 -13.319 1.00 77.88 283 PRO A N 1
ATOM 2254 C CA . PRO A 1 283 ? 6.358 8.231 -13.159 1.00 77.88 283 PRO A CA 1
ATOM 2255 C C . PRO A 1 283 ? 5.664 8.362 -11.794 1.00 77.88 283 PRO A C 1
ATOM 2257 O O . PRO A 1 283 ? 4.455 8.190 -11.695 1.00 77.88 283 PRO A O 1
ATOM 2260 N N . ASN A 1 284 ? 6.425 8.662 -10.740 1.00 77.06 284 ASN A N 1
ATOM 2261 C CA . ASN A 1 284 ? 5.920 8.919 -9.386 1.00 77.06 284 ASN A CA 1
ATOM 2262 C C . ASN A 1 284 ? 5.630 10.406 -9.114 1.00 77.06 284 ASN A C 1
ATOM 2264 O O . ASN A 1 284 ? 5.306 10.755 -7.985 1.00 77.06 284 ASN A O 1
ATOM 2268 N N . ALA A 1 285 ? 5.796 11.272 -10.117 1.00 79.88 285 ALA A N 1
ATOM 2269 C CA . ALA A 1 285 ? 5.600 12.715 -10.054 1.00 79.88 285 ALA A CA 1
ATOM 2270 C C . ALA A 1 285 ? 6.413 13.484 -9.002 1.00 79.88 285 ALA A C 1
ATOM 2272 O O . ALA A 1 285 ? 6.099 14.633 -8.713 1.00 79.88 285 ALA A O 1
ATOM 2273 N N . GLN A 1 286 ? 7.477 12.880 -8.471 1.00 79.62 286 GLN A N 1
ATOM 2274 C CA . GLN A 1 286 ? 8.369 13.525 -7.503 1.00 79.62 286 GLN A CA 1
ATOM 2275 C C . GLN A 1 286 ? 9.451 14.388 -8.157 1.00 79.62 286 GLN A C 1
ATOM 2277 O O . GLN A 1 286 ? 10.087 15.211 -7.496 1.00 79.62 286 GLN A O 1
ATOM 2282 N N . TYR A 1 287 ? 9.693 14.192 -9.452 1.00 85.06 287 TYR A N 1
ATOM 2283 C CA . TYR A 1 287 ? 10.705 14.917 -10.201 1.00 85.06 287 TYR A CA 1
ATOM 2284 C C . TYR A 1 287 ? 10.154 15.373 -11.541 1.00 85.06 287 TYR A C 1
ATOM 2286 O O . TYR A 1 287 ? 9.363 14.682 -12.181 1.00 85.06 287 TYR A O 1
ATOM 2294 N N . PHE A 1 288 ? 10.637 16.513 -12.010 1.00 85.75 288 PHE A N 1
ATOM 2295 C CA . PHE A 1 288 ? 10.465 16.923 -13.392 1.00 85.75 288 PHE A CA 1
ATOM 2296 C C . PHE A 1 288 ? 11.787 17.413 -13.961 1.00 85.75 288 PHE A C 1
ATOM 2298 O O . PHE A 1 288 ? 12.680 17.864 -13.243 1.00 85.75 288 PHE A O 1
ATOM 2305 N N . VAL A 1 289 ? 11.914 17.291 -15.274 1.00 86.44 289 VAL A N 1
ATOM 2306 C CA . VAL A 1 289 ? 13.051 17.781 -16.039 1.00 86.44 289 VAL A CA 1
ATOM 2307 C C . VAL A 1 289 ? 12.544 18.706 -17.127 1.00 86.44 289 VAL A C 1
ATOM 2309 O O . VAL A 1 289 ? 11.561 18.398 -17.797 1.00 86.44 289 VAL A O 1
ATOM 2312 N N . THR A 1 290 ? 13.216 19.835 -17.302 1.00 83.81 290 THR A N 1
ATOM 2313 C CA . THR A 1 290 ? 12.952 20.802 -18.371 1.00 83.81 290 THR A CA 1
ATOM 2314 C C . THR A 1 290 ? 14.221 21.026 -19.162 1.00 83.81 290 THR A C 1
ATOM 2316 O O . THR A 1 290 ? 15.292 21.092 -18.558 1.00 83.81 290 THR A O 1
ATOM 2319 N N . THR A 1 291 ? 14.125 21.201 -20.474 1.00 82.44 291 THR A N 1
ATOM 2320 C CA . THR A 1 291 ? 15.289 21.492 -21.317 1.00 82.44 291 THR A CA 1
ATOM 2321 C C . THR A 1 291 ? 15.094 22.778 -22.100 1.00 82.44 291 THR A C 1
ATOM 2323 O O . THR A 1 291 ? 13.972 23.076 -22.497 1.00 82.44 291 THR A O 1
ATOM 2326 N N . ASP A 1 292 ? 16.172 23.515 -22.358 1.00 77.25 292 ASP A N 1
ATOM 2327 C CA . ASP A 1 292 ? 16.176 24.615 -23.328 1.00 77.25 292 ASP A CA 1
ATOM 2328 C C . ASP A 1 292 ? 16.726 24.165 -24.697 1.00 77.25 292 ASP A C 1
ATOM 2330 O O . ASP A 1 292 ? 17.203 23.038 -24.863 1.00 77.25 292 ASP A O 1
ATOM 2334 N N . SER A 1 293 ? 16.679 25.052 -25.696 1.00 72.50 293 SER A N 1
ATOM 2335 C CA . SER A 1 293 ? 17.211 24.763 -27.038 1.00 72.50 293 SER A CA 1
ATOM 2336 C C . SER A 1 293 ? 18.736 24.650 -27.090 1.00 72.50 293 SER A C 1
ATOM 2338 O O . SER A 1 293 ? 19.270 24.189 -28.094 1.00 72.50 293 SER A O 1
ATOM 2340 N N . ALA A 1 294 ? 19.444 25.121 -26.060 1.00 75.44 294 ALA A N 1
ATOM 2341 C CA . ALA A 1 294 ? 20.892 24.974 -25.942 1.00 75.44 294 ALA A CA 1
ATOM 2342 C C . ALA A 1 294 ? 21.276 23.613 -25.327 1.00 75.44 294 ALA A C 1
ATOM 2344 O O . ALA A 1 294 ? 22.463 23.327 -25.182 1.00 75.44 294 ALA A O 1
ATOM 2345 N N . GLY A 1 295 ? 20.276 22.787 -24.987 1.00 78.62 295 GLY A N 1
ATOM 2346 C CA . GLY A 1 295 ? 20.422 21.463 -24.393 1.00 78.62 295 GLY A CA 1
ATOM 2347 C C . GLY A 1 295 ? 20.769 21.497 -22.901 1.00 78.62 295 GLY A C 1
ATOM 2348 O O . GLY A 1 295 ? 21.150 20.481 -22.311 1.00 78.62 295 GLY A O 1
ATOM 2349 N N . LYS A 1 296 ? 20.588 22.645 -22.242 1.00 85.88 296 LYS A N 1
ATOM 2350 C CA . LYS A 1 296 ? 20.640 22.733 -20.785 1.00 85.88 296 LYS A CA 1
ATOM 2351 C C . LYS A 1 296 ? 19.392 22.092 -20.201 1.00 85.88 296 LYS A C 1
ATOM 2353 O O . LYS A 1 296 ? 18.276 22.425 -20.587 1.00 85.88 296 LYS A O 1
ATOM 2358 N N . MET A 1 297 ? 19.583 21.201 -19.240 1.00 88.62 297 MET A N 1
ATOM 2359 C CA . MET A 1 297 ? 18.523 20.480 -18.554 1.00 88.62 297 MET A CA 1
ATOM 2360 C C . MET A 1 297 ? 18.484 20.897 -17.089 1.00 88.62 297 MET A C 1
ATOM 2362 O O . MET A 1 297 ? 19.498 20.842 -16.394 1.00 88.62 297 MET A O 1
ATOM 2366 N N . LEU A 1 298 ? 17.309 21.290 -16.614 1.00 87.31 298 LEU A N 1
ATOM 2367 C CA . LEU A 1 298 ? 17.028 21.550 -15.210 1.00 87.31 298 LEU A CA 1
ATOM 2368 C C . LEU A 1 298 ? 16.179 20.401 -14.673 1.00 87.31 298 LEU A C 1
ATOM 2370 O O . LEU A 1 298 ? 15.066 20.188 -15.140 1.00 87.31 298 LEU A O 1
ATOM 2374 N N . VAL A 1 299 ? 16.711 19.680 -13.694 1.00 88.94 299 VAL A N 1
ATOM 2375 C CA . VAL A 1 299 ? 16.020 18.626 -12.952 1.00 88.94 299 VAL A CA 1
ATOM 2376 C C . VAL A 1 299 ? 15.620 19.183 -11.597 1.00 88.94 299 VAL A C 1
ATOM 2378 O O . VAL A 1 299 ? 16.479 19.679 -10.865 1.00 88.94 299 VAL A O 1
ATOM 2381 N N . GLN A 1 300 ? 14.340 19.093 -11.254 1.00 83.44 300 GLN A N 1
ATOM 2382 C CA . GLN A 1 300 ? 13.814 19.609 -9.999 1.00 83.44 300 GLN A CA 1
ATOM 2383 C C . GLN A 1 300 ? 12.963 18.565 -9.278 1.00 83.44 300 GLN A C 1
ATOM 2385 O O . GLN A 1 300 ? 12.173 17.858 -9.900 1.00 83.44 300 GLN A O 1
ATOM 2390 N N . ASN A 1 301 ? 13.131 18.481 -7.959 1.00 81.88 301 ASN A N 1
ATOM 2391 C CA . ASN A 1 301 ? 12.244 17.719 -7.085 1.00 81.88 301 ASN A CA 1
ATOM 2392 C C . ASN A 1 301 ? 11.036 18.579 -6.678 1.00 81.88 301 ASN A C 1
ATOM 2394 O O . ASN A 1 301 ? 11.190 19.760 -6.350 1.00 81.88 301 ASN A O 1
ATOM 2398 N N . THR A 1 302 ? 9.847 17.984 -6.701 1.00 69.88 302 THR A N 1
ATOM 2399 C CA . THR A 1 302 ? 8.570 18.676 -6.479 1.00 69.88 302 THR A CA 1
ATOM 2400 C C . THR A 1 302 ? 8.281 18.999 -5.015 1.00 69.88 302 THR A C 1
ATOM 2402 O O . THR A 1 302 ? 7.517 19.920 -4.751 1.00 69.88 302 THR A O 1
ATOM 2405 N N . GLU A 1 303 ? 8.872 18.270 -4.067 1.00 71.25 303 GLU A N 1
ATOM 2406 C CA . GLU A 1 303 ? 8.596 18.403 -2.629 1.00 71.25 303 GLU A CA 1
ATOM 2407 C C . GLU A 1 303 ? 9.614 19.310 -1.932 1.00 71.25 303 GLU A C 1
ATOM 2409 O O . GLU A 1 303 ? 9.248 20.198 -1.166 1.00 71.25 303 GLU A O 1
ATOM 2414 N N . ASN A 1 304 ? 10.905 19.119 -2.214 1.00 68.00 304 ASN A N 1
ATOM 2415 C CA . ASN A 1 304 ? 11.988 19.812 -1.509 1.00 68.00 304 ASN A CA 1
ATOM 2416 C C . ASN A 1 304 ? 12.687 20.898 -2.342 1.00 68.00 304 ASN A C 1
ATOM 2418 O O . ASN A 1 304 ? 13.664 21.489 -1.884 1.00 68.00 304 ASN A O 1
ATOM 2422 N N . ASN A 1 305 ? 12.205 21.171 -3.561 1.00 63.41 305 ASN A N 1
ATOM 2423 C CA . ASN A 1 305 ? 12.746 22.192 -4.463 1.00 63.41 305 ASN A CA 1
ATOM 2424 C C . ASN A 1 305 ? 14.245 22.061 -4.790 1.00 63.41 305 ASN A C 1
ATOM 2426 O O . ASN A 1 305 ? 14.864 23.034 -5.230 1.00 63.41 305 ASN A O 1
ATOM 2430 N N . THR A 1 306 ? 14.849 20.880 -4.620 1.00 76.50 306 THR A N 1
ATOM 2431 C CA . THR A 1 306 ? 16.235 20.651 -5.056 1.00 76.50 306 THR A CA 1
ATOM 2432 C C . THR A 1 306 ? 16.341 20.800 -6.571 1.00 76.50 306 THR A C 1
ATOM 2434 O O . THR A 1 306 ? 15.488 20.310 -7.306 1.00 76.50 306 THR A O 1
ATOM 2437 N N . LYS A 1 307 ? 17.383 21.498 -7.041 1.00 83.50 307 LYS A N 1
ATOM 2438 C CA . LYS A 1 307 ? 17.605 21.816 -8.459 1.00 83.50 307 LYS A CA 1
ATOM 2439 C C . LYS A 1 307 ? 18.979 21.336 -8.904 1.00 83.50 307 LYS A C 1
ATOM 2441 O O . LYS A 1 307 ? 19.993 21.766 -8.360 1.00 83.50 307 LYS A O 1
ATOM 2446 N N . ASN A 1 308 ? 19.011 20.504 -9.936 1.00 85.25 308 ASN A N 1
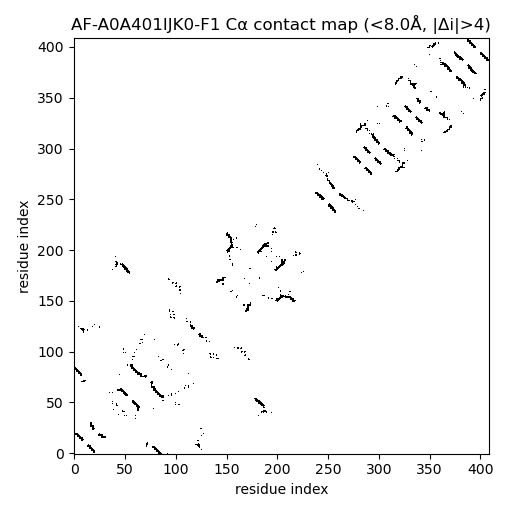ATOM 2447 C CA . ASN A 1 308 ? 20.230 20.072 -10.605 1.00 85.25 308 ASN A CA 1
ATOM 2448 C C . ASN A 1 308 ? 20.230 20.567 -12.046 1.00 85.25 308 ASN A C 1
ATOM 2450 O O . ASN A 1 308 ? 19.230 20.468 -12.748 1.00 85.25 308 ASN A O 1
ATOM 2454 N N . ILE A 1 309 ? 21.367 21.096 -12.486 1.00 88.19 309 ILE A N 1
ATOM 2455 C CA . ILE A 1 309 ? 21.569 21.545 -13.862 1.00 88.19 309 ILE A CA 1
ATOM 2456 C C . ILE A 1 309 ? 22.573 20.608 -14.519 1.00 88.19 309 ILE A C 1
ATOM 2458 O O . ILE A 1 309 ? 23.655 20.383 -13.967 1.00 88.19 309 ILE A O 1
ATOM 2462 N N . ILE A 1 310 ? 22.202 20.092 -15.686 1.00 91.44 310 ILE A N 1
ATOM 2463 C CA . ILE A 1 310 ? 23.022 19.232 -16.537 1.00 91.44 310 ILE A CA 1
ATOM 2464 C C . ILE A 1 310 ? 23.102 19.901 -17.905 1.00 91.44 310 ILE A C 1
ATOM 2466 O O . ILE A 1 310 ? 22.089 20.344 -18.438 1.00 91.44 310 ILE A O 1
ATOM 2470 N N . GLU A 1 311 ? 24.293 19.982 -18.482 1.00 87.00 311 GLU A N 1
ATOM 2471 C CA . GLU A 1 311 ? 24.485 20.584 -19.800 1.00 87.00 311 GLU A CA 1
ATOM 2472 C C . GLU A 1 311 ? 24.717 19.495 -20.841 1.00 87.00 311 GLU A C 1
ATOM 2474 O O . GLU A 1 311 ? 25.703 18.757 -20.785 1.00 87.00 311 GLU A O 1
ATOM 2479 N N . ASN A 1 312 ? 23.808 19.410 -21.807 1.00 83.00 312 ASN A N 1
ATOM 2480 C CA . ASN A 1 312 ? 23.962 18.596 -22.997 1.00 83.00 312 ASN A CA 1
ATOM 2481 C C . ASN A 1 312 ? 24.123 19.530 -24.203 1.00 83.00 312 ASN A C 1
ATOM 2483 O O . ASN A 1 312 ? 23.351 20.458 -24.373 1.00 83.00 312 ASN A O 1
ATOM 2487 N N . LYS A 1 313 ? 25.126 19.301 -25.053 1.00 82.50 313 LYS A N 1
ATOM 2488 C CA . LYS A 1 313 ? 25.394 20.150 -26.228 1.00 82.50 313 LYS A CA 1
ATOM 2489 C C . LYS A 1 313 ? 24.622 19.722 -27.486 1.00 82.50 313 LYS A C 1
ATOM 2491 O O . LYS A 1 313 ? 24.904 20.228 -28.568 1.00 82.50 313 LYS A O 1
ATOM 2496 N N . SER A 1 314 ? 23.703 18.761 -27.379 1.00 82.38 314 SER A N 1
ATOM 2497 C CA . SER A 1 314 ? 22.878 18.291 -28.500 1.00 82.38 314 SER A CA 1
ATOM 2498 C C . SER A 1 314 ? 21.528 19.007 -28.573 1.00 82.38 314 SER A C 1
ATOM 2500 O O . SER A 1 314 ? 20.953 19.335 -27.539 1.00 82.38 314 SER A O 1
ATOM 2502 N N . SER A 1 315 ? 20.973 19.127 -29.783 1.00 87.44 315 SER A N 1
ATOM 2503 C CA . SER A 1 315 ? 19.578 19.534 -30.012 1.00 87.44 315 SER A CA 1
ATOM 2504 C C . SER A 1 315 ? 18.627 18.454 -29.476 1.00 87.44 315 SER A C 1
ATOM 2506 O O . SER A 1 315 ? 18.429 17.419 -30.118 1.00 87.44 315 SER A O 1
ATOM 2508 N N . ILE A 1 316 ? 18.118 18.644 -28.252 1.00 90.06 316 ILE A N 1
ATOM 2509 C CA . ILE A 1 316 ? 17.264 17.665 -27.565 1.00 90.06 316 ILE A CA 1
ATOM 2510 C C . ILE A 1 316 ? 15.869 17.686 -28.186 1.00 90.06 316 ILE A C 1
ATOM 2512 O O . ILE A 1 316 ? 15.271 18.733 -28.414 1.00 90.06 316 ILE A O 1
ATOM 2516 N N . THR A 1 317 ? 15.343 16.495 -28.434 1.00 90.81 317 THR A N 1
ATOM 2517 C CA . THR A 1 317 ? 14.063 16.270 -29.116 1.00 90.81 317 THR A CA 1
ATOM 2518 C C . THR A 1 317 ? 13.066 15.483 -28.293 1.00 90.81 317 THR A C 1
ATOM 2520 O O . THR A 1 317 ? 11.863 15.578 -28.519 1.00 90.81 317 THR A O 1
ATOM 2523 N N . SER A 1 318 ? 13.571 14.737 -27.320 1.00 91.56 318 SER A N 1
ATOM 2524 C CA . SER A 1 318 ? 12.802 13.997 -26.337 1.00 91.56 318 SER A CA 1
ATOM 2525 C C . SER A 1 318 ? 13.627 13.900 -25.056 1.00 91.56 318 SER A C 1
ATOM 2527 O O . SER A 1 318 ? 14.857 13.809 -25.095 1.00 91.56 318 SER A O 1
ATOM 2529 N N . VAL A 1 319 ? 12.954 13.946 -23.910 1.00 93.81 319 VAL A N 1
ATOM 2530 C CA . VAL A 1 319 ? 13.580 13.843 -22.590 1.00 93.81 319 VAL A CA 1
ATOM 2531 C C . VAL A 1 319 ? 12.684 13.022 -21.670 1.00 93.81 319 VAL A C 1
ATOM 2533 O O . VAL A 1 319 ? 11.463 13.108 -21.762 1.00 93.81 319 VAL A O 1
ATOM 2536 N N . THR A 1 320 ? 13.275 12.222 -20.789 1.00 95.12 320 THR A N 1
ATOM 2537 C CA . THR A 1 320 ? 12.557 11.529 -19.713 1.00 95.12 320 THR A CA 1
ATOM 2538 C C . THR A 1 320 ? 13.447 11.389 -18.480 1.00 95.12 320 THR A C 1
ATOM 2540 O O . THR A 1 320 ? 14.670 11.518 -18.569 1.00 95.12 320 THR A O 1
ATOM 2543 N N . ILE A 1 321 ? 12.840 11.154 -17.321 1.00 94.31 321 ILE A N 1
ATOM 2544 C CA . ILE A 1 321 ? 13.513 11.080 -16.023 1.00 94.31 321 ILE A CA 1
ATOM 2545 C C . ILE A 1 321 ? 13.038 9.849 -15.250 1.00 94.31 321 ILE A C 1
ATOM 2547 O O . ILE A 1 321 ? 11.864 9.478 -15.310 1.00 94.31 321 ILE A O 1
ATOM 2551 N N . SER A 1 322 ? 13.956 9.198 -14.536 1.00 92.38 322 SER A N 1
ATOM 2552 C CA . SER A 1 322 ? 13.632 8.036 -13.713 1.00 92.38 322 SER A CA 1
ATOM 2553 C C . SER A 1 322 ? 12.810 8.408 -12.473 1.00 92.38 322 SER A C 1
ATOM 2555 O O . SER A 1 322 ? 12.820 9.549 -12.010 1.00 92.38 322 SER A O 1
ATOM 2557 N N . SER A 1 323 ? 12.079 7.434 -11.922 1.00 86.62 323 SER A N 1
ATOM 2558 C CA . SER A 1 323 ? 11.236 7.602 -10.726 1.00 86.62 323 SER A CA 1
ATOM 2559 C C . SER A 1 323 ? 12.000 8.167 -9.530 1.00 86.62 323 SER A C 1
ATOM 2561 O O . SER A 1 323 ? 11.511 9.021 -8.804 1.00 86.62 323 SER A O 1
ATOM 2563 N N . GLU A 1 324 ? 13.227 7.710 -9.340 1.00 85.38 324 GLU A N 1
ATOM 2564 C CA . GLU A 1 324 ? 14.107 8.111 -8.251 1.00 85.38 324 GLU A CA 1
ATOM 2565 C C . GLU A 1 324 ? 14.874 9.416 -8.536 1.00 85.38 324 GLU A C 1
ATOM 2567 O O . GLU A 1 324 ? 15.711 9.817 -7.734 1.00 85.38 324 GLU A O 1
ATOM 2572 N N . GLY A 1 325 ? 14.647 10.063 -9.689 1.00 88.56 325 GLY A N 1
ATOM 2573 C CA . GLY A 1 325 ? 15.290 11.328 -10.065 1.00 88.56 325 GLY A CA 1
ATOM 2574 C C . GLY A 1 325 ? 16.797 11.234 -10.333 1.00 88.56 325 GLY A C 1
ATOM 2575 O O . GLY A 1 325 ? 17.457 12.256 -10.513 1.00 88.56 325 GLY A O 1
ATOM 2576 N N . LYS A 1 326 ? 17.358 10.019 -10.355 1.00 92.56 326 LYS A N 1
ATOM 2577 C CA . LYS A 1 326 ? 18.798 9.768 -10.501 1.00 92.56 326 LYS A CA 1
ATOM 2578 C C . LYS A 1 326 ? 19.268 9.812 -11.949 1.00 92.56 326 LYS A C 1
ATOM 2580 O O . LYS A 1 326 ? 20.408 10.203 -12.199 1.00 92.56 326 LYS A O 1
ATOM 2585 N N . TYR A 1 327 ? 18.418 9.406 -12.889 1.00 95.38 327 TYR A N 1
ATOM 2586 C CA . TYR A 1 327 ? 18.788 9.267 -14.291 1.00 95.38 327 TYR A CA 1
ATOM 2587 C C . TYR A 1 327 ? 17.883 10.086 -15.204 1.00 95.38 327 TYR A C 1
ATOM 2589 O O . TYR A 1 327 ? 16.660 10.041 -15.084 1.00 95.38 327 TYR A O 1
ATOM 2597 N N . VAL A 1 328 ? 18.494 10.784 -16.158 1.00 96.06 328 VAL A N 1
ATOM 2598 C CA . VAL A 1 328 ? 17.802 11.469 -17.257 1.00 96.06 328 VAL A CA 1
ATOM 2599 C C . VAL A 1 328 ? 18.224 10.837 -18.574 1.00 96.06 328 VAL A C 1
ATOM 2601 O O . VAL A 1 328 ? 19.407 10.584 -18.797 1.00 96.06 328 VAL A O 1
ATOM 2604 N N . VAL A 1 329 ? 17.260 10.597 -19.458 1.00 96.81 329 VAL A N 1
ATOM 2605 C CA . VAL A 1 329 ? 17.516 10.133 -20.823 1.00 96.81 329 VAL A CA 1
ATOM 2606 C C . VAL A 1 329 ? 17.107 11.220 -21.796 1.00 96.81 329 VAL A C 1
ATOM 2608 O O . VAL A 1 329 ? 16.017 11.777 -21.686 1.00 96.81 329 VAL A O 1
ATOM 2611 N N . THR A 1 330 ? 17.972 11.491 -22.765 1.00 95.38 330 THR A 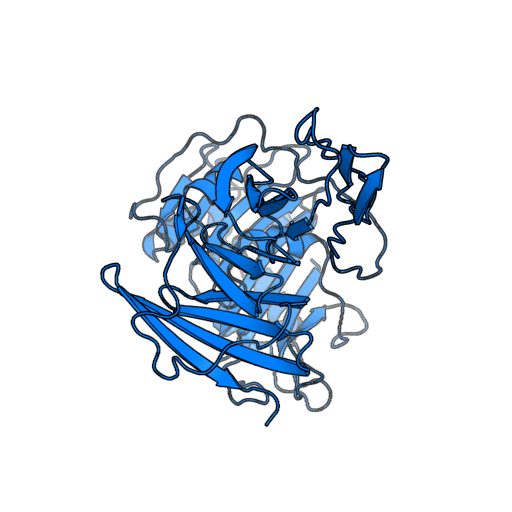N 1
ATOM 2612 C CA . THR A 1 330 ? 17.726 12.454 -23.839 1.00 95.38 330 THR A CA 1
ATOM 2613 C C . THR A 1 330 ? 17.869 11.798 -25.196 1.00 95.38 330 THR A C 1
ATOM 2615 O O . THR A 1 330 ? 18.800 11.020 -25.402 1.00 95.38 330 THR A O 1
ATOM 2618 N N . GLY A 1 331 ? 16.996 12.168 -26.123 1.00 94.44 331 GLY A N 1
ATOM 2619 C CA . GLY A 1 331 ? 17.080 11.826 -27.534 1.00 94.44 331 GLY A CA 1
ATOM 2620 C C . GLY A 1 331 ? 17.335 13.083 -28.360 1.00 94.44 331 GLY A C 1
ATOM 2621 O O . GLY A 1 331 ? 16.788 14.140 -28.036 1.00 94.44 331 GLY A O 1
ATOM 2622 N N . ASP A 1 332 ? 18.145 13.001 -29.415 1.00 92.62 332 ASP A N 1
ATOM 2623 C CA . ASP A 1 332 ? 18.486 14.158 -30.257 1.00 92.62 332 ASP A CA 1
ATOM 2624 C C . ASP A 1 332 ? 18.023 14.044 -31.722 1.00 92.62 332 ASP A C 1
ATOM 2626 O O . ASP A 1 332 ? 17.533 13.006 -32.181 1.00 92.62 332 ASP A O 1
ATOM 2630 N N . GLU A 1 333 ? 18.164 15.148 -32.464 1.00 91.50 333 GLU A N 1
ATOM 2631 C CA . GLU A 1 333 ? 17.798 15.244 -33.888 1.00 91.50 333 GLU A CA 1
ATOM 2632 C C . GLU A 1 333 ? 18.589 14.302 -34.799 1.00 91.50 333 GLU A C 1
ATOM 2634 O O . GLU A 1 333 ? 18.126 13.974 -35.891 1.00 91.50 333 GLU A O 1
ATOM 2639 N N . THR A 1 334 ? 19.747 13.831 -34.338 1.00 92.62 334 THR A N 1
ATOM 2640 C CA . THR A 1 334 ? 20.642 12.944 -35.088 1.00 92.62 334 THR A CA 1
ATOM 2641 C C . THR A 1 334 ? 20.457 11.465 -34.741 1.00 92.62 334 THR A C 1
ATOM 2643 O O . THR A 1 334 ? 21.191 10.623 -35.252 1.00 92.62 334 THR A O 1
ATOM 2646 N N . GLY A 1 335 ? 19.475 11.140 -33.892 1.00 92.88 335 GLY A N 1
ATOM 2647 C CA . GLY A 1 335 ? 19.145 9.766 -33.520 1.00 92.88 335 GLY A CA 1
ATOM 2648 C C . GLY A 1 335 ? 19.926 9.215 -32.324 1.00 92.88 335 GLY A C 1
ATOM 2649 O O . GLY A 1 335 ? 19.804 8.026 -32.018 1.00 92.88 335 GLY A O 1
ATOM 2650 N N . ASN A 1 336 ? 20.716 10.033 -31.615 1.00 93.62 336 ASN A N 1
ATOM 2651 C CA . ASN A 1 336 ? 21.415 9.539 -30.430 1.00 93.62 336 ASN A CA 1
ATOM 2652 C C . ASN A 1 336 ? 20.485 9.515 -29.220 1.00 93.62 336 ASN A C 1
ATOM 2654 O O . ASN A 1 336 ? 19.767 10.478 -28.945 1.00 93.62 336 ASN A O 1
ATOM 2658 N N . VAL A 1 337 ? 20.589 8.437 -28.446 1.00 95.94 337 VAL A N 1
ATOM 2659 C CA . VAL A 1 337 ? 20.032 8.321 -27.099 1.00 95.94 337 VAL A CA 1
ATOM 2660 C C . VAL A 1 337 ? 21.185 8.454 -26.109 1.00 95.94 337 VAL A C 1
ATOM 2662 O O . VAL A 1 337 ? 22.209 7.787 -26.244 1.00 95.94 337 VAL A O 1
ATOM 2665 N N . GLN A 1 338 ? 21.049 9.343 -25.130 1.00 94.94 338 GLN A N 1
ATOM 2666 C CA . GLN A 1 338 ? 22.082 9.615 -24.131 1.00 94.94 338 GLN A CA 1
ATOM 2667 C C . GLN A 1 338 ? 21.497 9.469 -22.729 1.00 94.94 338 GLN A C 1
ATOM 2669 O O . GLN A 1 338 ? 20.393 9.945 -22.468 1.00 94.94 338 GLN A O 1
ATOM 2674 N N . LEU A 1 339 ? 22.249 8.828 -21.838 1.00 95.56 339 LEU A N 1
ATOM 2675 C CA . LEU A 1 339 ? 21.897 8.635 -20.436 1.00 95.56 339 LEU A CA 1
ATOM 2676 C C . LEU A 1 339 ? 22.775 9.538 -19.565 1.00 95.56 339 LEU A C 1
ATOM 2678 O O . LEU A 1 339 ? 23.986 9.614 -19.763 1.00 95.56 339 LEU A O 1
ATOM 2682 N N . TRP A 1 340 ? 22.172 10.198 -18.585 1.00 95.50 340 TRP A N 1
ATOM 2683 C CA . TRP A 1 340 ? 22.831 11.135 -17.684 1.00 95.50 340 TRP A CA 1
ATOM 2684 C C . TRP A 1 340 ? 22.573 10.736 -16.240 1.00 95.50 340 TRP A C 1
ATOM 2686 O O . TRP A 1 340 ? 21.430 10.475 -15.867 1.00 95.50 340 TRP A O 1
ATOM 2696 N N . ASP A 1 341 ? 23.623 10.723 -15.427 1.00 93.00 341 ASP A N 1
ATOM 2697 C CA . ASP A 1 341 ? 23.500 10.636 -13.976 1.00 93.00 341 ASP A CA 1
ATOM 2698 C C . ASP A 1 341 ? 23.369 12.058 -13.410 1.00 93.00 341 ASP A C 1
ATOM 2700 O O . ASP A 1 341 ? 24.240 12.910 -13.603 1.00 93.00 341 ASP A O 1
ATOM 2704 N N . VAL A 1 342 ? 22.242 12.325 -12.749 1.00 92.75 342 VAL A N 1
ATOM 2705 C CA . VAL A 1 342 ? 21.845 13.666 -12.299 1.00 92.75 342 VAL A CA 1
ATOM 2706 C C . VAL A 1 342 ? 22.739 14.174 -1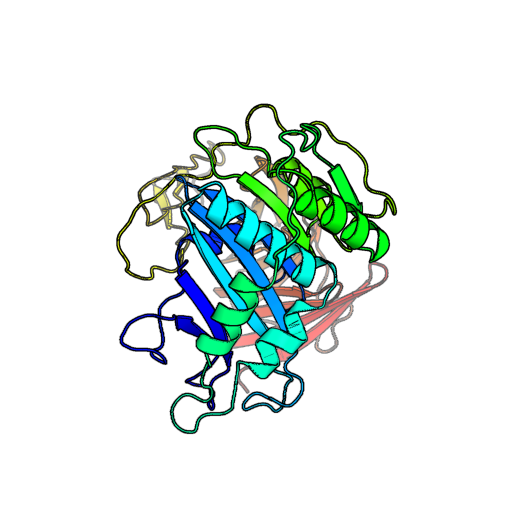1.170 1.00 92.75 342 VAL A C 1
ATOM 2708 O O . VAL A 1 342 ? 23.050 15.363 -11.120 1.00 92.75 342 VAL A O 1
ATOM 2711 N N . ILE A 1 343 ? 23.181 13.275 -10.288 1.00 89.06 343 ILE A N 1
ATOM 2712 C CA . ILE A 1 343 ? 23.974 13.616 -9.102 1.00 89.06 343 ILE A CA 1
ATOM 2713 C C . ILE A 1 343 ? 25.402 13.972 -9.505 1.00 89.06 343 ILE A C 1
ATOM 2715 O O . ILE A 1 343 ? 25.942 15.000 -9.102 1.00 89.06 343 ILE A O 1
ATOM 2719 N N . THR A 1 344 ? 26.013 13.131 -10.336 1.00 88.19 344 THR A N 1
ATOM 2720 C CA . THR A 1 344 ? 27.385 13.334 -10.815 1.00 88.19 344 THR A CA 1
ATOM 2721 C C . THR A 1 344 ? 27.466 14.311 -11.986 1.00 88.19 344 THR A C 1
ATOM 2723 O O . THR A 1 344 ? 28.559 14.776 -12.307 1.00 88.19 344 THR A O 1
ATOM 2726 N N . LYS A 1 345 ? 26.327 14.621 -12.623 1.00 91.19 345 LYS A N 1
ATOM 2727 C CA . LYS A 1 345 ? 26.202 15.442 -13.840 1.00 91.19 345 LYS A CA 1
ATOM 2728 C C . LYS A 1 345 ? 27.004 14.891 -15.021 1.00 91.19 345 LYS A C 1
ATOM 2730 O O . LYS A 1 345 ? 27.405 15.638 -15.913 1.00 91.19 345 LYS A O 1
ATOM 2735 N N . LYS A 1 346 ? 27.265 13.582 -15.024 1.00 90.56 346 LYS A N 1
ATOM 2736 C CA . LYS A 1 346 ? 28.054 12.913 -16.061 1.00 90.56 346 LYS A CA 1
ATOM 2737 C C . LYS A 1 346 ? 27.155 12.187 -17.049 1.00 90.56 346 LYS A C 1
ATOM 2739 O O . LYS A 1 346 ? 26.170 11.550 -16.675 1.00 90.56 346 LYS A O 1
ATOM 2744 N N . LYS A 1 347 ? 27.556 12.243 -18.319 1.00 93.19 347 LYS A N 1
ATOM 2745 C CA . LYS A 1 347 ? 27.021 11.383 -19.371 1.00 93.19 347 LYS A CA 1
ATOM 2746 C C . LYS A 1 347 ? 27.543 9.963 -19.168 1.00 93.19 347 LYS A C 1
ATOM 2748 O O . LYS A 1 347 ? 28.752 9.752 -19.083 1.00 93.19 347 LYS A O 1
ATOM 2753 N N . LEU A 1 348 ? 26.626 9.010 -19.111 1.00 91.75 348 LEU A N 1
ATOM 2754 C CA . LEU A 1 348 ? 26.903 7.583 -19.128 1.00 91.75 348 LEU A CA 1
ATOM 2755 C C . LEU A 1 348 ? 26.884 7.119 -20.584 1.00 91.75 348 LEU A C 1
ATOM 2757 O O . LEU A 1 348 ? 25.875 7.261 -21.278 1.00 91.75 348 LEU A O 1
ATOM 2761 N N . ASP A 1 349 ? 28.018 6.618 -21.066 1.00 87.62 349 ASP A N 1
ATOM 2762 C CA . ASP A 1 349 ? 28.135 6.204 -22.459 1.00 87.62 349 ASP A CA 1
ATOM 2763 C C . ASP A 1 349 ? 27.438 4.860 -22.696 1.00 87.62 349 ASP A C 1
ATOM 2765 O O . ASP A 1 349 ? 27.823 3.831 -22.143 1.00 87.62 349 ASP A O 1
ATOM 2769 N N . LEU A 1 350 ? 26.411 4.884 -23.544 1.00 88.81 350 LEU A N 1
ATOM 2770 C CA . LEU A 1 350 ? 25.655 3.699 -23.927 1.00 88.81 350 LEU A CA 1
ATOM 2771 C C . LEU A 1 350 ? 26.343 2.885 -25.032 1.00 88.81 350 LEU A C 1
ATOM 2773 O O . LEU A 1 350 ? 25.949 1.740 -25.240 1.00 88.81 350 LEU A O 1
ATOM 2777 N N . MET A 1 351 ? 27.346 3.438 -25.726 1.00 84.38 351 MET A N 1
ATOM 2778 C CA . MET A 1 351 ? 27.911 2.851 -26.946 1.00 84.38 351 MET A CA 1
ATOM 2779 C C . MET A 1 351 ? 29.235 2.106 -26.735 1.00 84.38 351 MET A C 1
ATOM 2781 O O . MET A 1 351 ? 29.468 1.126 -27.438 1.00 84.38 351 MET A O 1
ATOM 2785 N N . THR A 1 352 ? 30.075 2.515 -25.775 1.00 79.31 352 THR A N 1
ATOM 2786 C CA . THR A 1 352 ? 31.425 1.937 -25.585 1.00 79.31 352 THR A CA 1
ATOM 2787 C C . THR A 1 352 ? 31.423 0.421 -25.329 1.00 79.31 352 THR A C 1
ATOM 2789 O O . THR A 1 352 ? 32.172 -0.294 -25.986 1.00 79.31 352 THR A O 1
ATOM 2792 N N . ASN A 1 353 ? 30.565 -0.096 -24.440 1.00 82.38 353 ASN A N 1
ATOM 2793 C CA . ASN A 1 353 ? 30.441 -1.544 -24.178 1.00 82.38 353 ASN A CA 1
ATOM 2794 C C . ASN A 1 353 ? 29.084 -2.079 -24.653 1.00 82.38 353 ASN A C 1
ATOM 2796 O O . ASN A 1 353 ? 28.353 -2.744 -23.910 1.00 82.38 353 ASN A O 1
ATOM 2800 N N . ASN A 1 354 ? 28.706 -1.715 -25.876 1.00 83.06 354 ASN A N 1
ATOM 2801 C CA . ASN A 1 354 ? 27.455 -2.144 -26.474 1.00 83.06 354 ASN A CA 1
ATOM 2802 C C . ASN A 1 354 ? 27.636 -3.453 -27.251 1.00 83.06 354 ASN A C 1
ATOM 2804 O O . ASN A 1 354 ? 28.511 -3.551 -28.109 1.00 83.06 354 ASN A O 1
ATOM 2808 N N . LYS A 1 355 ? 26.771 -4.439 -26.998 1.00 84.19 355 LYS A N 1
ATOM 2809 C CA . LYS A 1 355 ? 26.745 -5.702 -27.754 1.00 84.19 355 LYS A CA 1
ATOM 2810 C C . LYS A 1 355 ? 26.353 -5.523 -29.224 1.00 84.19 355 LYS A C 1
ATOM 2812 O O . LYS A 1 355 ? 26.796 -6.302 -30.060 1.00 84.19 355 LYS A O 1
ATOM 2817 N N . ASN A 1 356 ? 25.565 -4.494 -29.535 1.00 83.44 356 ASN A N 1
ATOM 2818 C CA . ASN A 1 356 ? 25.091 -4.159 -30.879 1.00 83.44 356 ASN A CA 1
ATOM 2819 C C . ASN A 1 356 ? 25.405 -2.683 -31.209 1.00 83.44 356 ASN A C 1
ATOM 2821 O O . ASN A 1 356 ? 24.489 -1.864 -31.302 1.00 83.44 356 ASN A O 1
ATOM 2825 N N . PRO A 1 357 ? 26.686 -2.305 -31.392 1.00 80.44 357 PRO A N 1
ATOM 2826 C CA . PRO A 1 357 ? 27.105 -0.903 -31.528 1.00 80.44 357 PRO A CA 1
ATOM 2827 C C . PRO A 1 357 ? 26.606 -0.228 -32.813 1.00 80.44 357 PRO A C 1
ATOM 2829 O O . PRO A 1 357 ? 26.521 0.995 -32.876 1.00 80.44 357 PRO A O 1
ATOM 2832 N N . ASN A 1 358 ? 26.234 -1.013 -33.826 1.00 82.88 358 ASN A N 1
ATOM 2833 C CA . ASN A 1 358 ? 25.667 -0.502 -35.077 1.00 82.88 358 ASN A CA 1
ATOM 2834 C C . ASN A 1 358 ? 24.174 -0.167 -34.963 1.00 82.88 358 ASN A C 1
ATOM 2836 O O . ASN A 1 358 ? 23.611 0.436 -35.874 1.00 82.88 358 ASN A O 1
ATOM 2840 N N . LEU A 1 359 ? 23.517 -0.577 -33.874 1.00 86.25 359 LEU A N 1
ATOM 2841 C CA . LEU A 1 359 ? 22.085 -0.408 -33.711 1.00 86.25 359 LEU A CA 1
ATOM 2842 C C . LEU A 1 359 ? 21.783 0.910 -32.994 1.00 86.25 359 LEU A C 1
ATOM 2844 O O . LEU A 1 359 ? 21.930 1.022 -31.783 1.00 86.25 359 LEU A O 1
ATOM 2848 N N . LYS A 1 360 ? 21.356 1.913 -33.756 1.00 91.56 360 LYS A N 1
ATOM 2849 C CA . LYS A 1 360 ? 20.908 3.222 -33.268 1.00 91.56 360 LYS A CA 1
ATOM 2850 C C . LYS A 1 360 ? 19.797 3.750 -34.170 1.00 91.56 360 LYS A C 1
ATOM 2852 O O . LYS A 1 360 ? 19.572 3.188 -35.242 1.00 91.56 360 LYS A O 1
ATOM 2857 N N . HIS A 1 361 ? 19.141 4.834 -33.766 1.00 94.31 361 HIS A N 1
ATOM 2858 C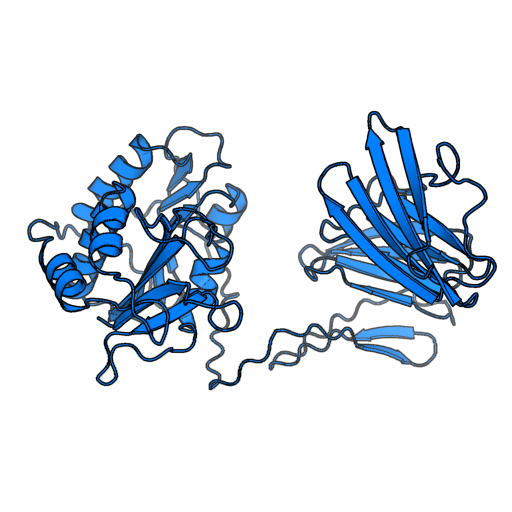 CA . HIS A 1 361 ? 18.224 5.509 -34.675 1.00 94.31 361 HIS A CA 1
ATOM 2859 C C . HIS A 1 361 ? 18.993 6.222 -35.792 1.00 94.31 361 HIS A C 1
ATOM 2861 O O . HIS A 1 361 ? 20.032 6.841 -35.557 1.00 94.31 361 HIS A O 1
ATOM 2867 N N . GLU A 1 362 ? 18.470 6.135 -37.012 1.00 94.56 362 GLU A N 1
ATOM 2868 C CA . GLU A 1 362 ? 19.023 6.808 -38.199 1.00 94.56 362 GLU A CA 1
ATOM 2869 C C . GLU A 1 362 ? 18.439 8.216 -38.387 1.00 94.56 362 GLU A C 1
ATOM 2871 O O . GLU A 1 362 ? 18.922 9.006 -39.197 1.00 94.56 362 GLU A O 1
ATOM 2876 N N . LYS A 1 363 ? 17.380 8.530 -37.636 1.00 95.00 363 LYS A N 1
ATOM 2877 C CA . LYS A 1 363 ? 16.685 9.819 -37.633 1.00 95.00 363 LYS A CA 1
ATOM 2878 C C . LYS A 1 363 ? 16.364 10.247 -36.200 1.00 95.00 363 LYS A C 1
ATOM 2880 O O . LYS A 1 363 ? 16.542 9.481 -35.258 1.00 95.00 363 LYS A O 1
ATOM 2885 N N . LYS A 1 364 ? 15.840 11.466 -36.060 1.00 94.06 364 LYS A N 1
ATOM 2886 C CA . LYS A 1 364 ? 15.371 12.083 -34.810 1.00 94.06 364 LYS A CA 1
ATOM 2887 C C . LYS A 1 364 ? 14.659 11.105 -33.867 1.00 94.06 364 LYS A C 1
ATOM 2889 O O . LYS A 1 364 ? 13.735 10.404 -34.285 1.00 94.06 364 LYS A O 1
ATOM 2894 N N . VAL A 1 365 ? 15.041 11.128 -32.589 1.00 96.25 365 VAL A N 1
ATOM 2895 C CA . VAL A 1 365 ? 14.364 10.366 -31.529 1.00 96.25 365 VAL A CA 1
ATOM 2896 C C . VAL A 1 365 ? 13.118 11.124 -31.072 1.00 96.25 365 VAL A C 1
ATOM 2898 O O . VAL A 1 365 ? 13.202 12.176 -30.445 1.00 96.25 365 VAL A O 1
ATOM 2901 N N . LEU A 1 366 ? 11.942 10.592 -31.380 1.00 93.50 366 LEU A N 1
ATOM 2902 C CA . LEU A 1 366 ? 10.666 11.264 -31.136 1.00 93.50 366 LEU A CA 1
ATOM 2903 C C . LEU A 1 366 ? 10.112 11.018 -29.732 1.00 93.50 366 LEU A C 1
ATOM 2905 O O . LEU A 1 366 ? 9.390 11.860 -29.207 1.00 93.50 366 LEU A O 1
ATOM 2909 N N . SER A 1 367 ? 10.410 9.868 -29.128 1.00 91.88 367 SER A N 1
ATOM 2910 C CA . SER A 1 367 ? 9.838 9.492 -27.835 1.00 91.88 367 SER A CA 1
ATOM 2911 C C . SER A 1 367 ? 10.775 8.600 -27.033 1.00 91.88 367 SER A C 1
ATOM 2913 O O . SER A 1 367 ? 11.552 7.829 -27.602 1.00 91.88 367 SER A O 1
ATOM 2915 N N . LEU A 1 368 ? 10.681 8.713 -25.707 1.00 96.50 368 LEU A N 1
ATOM 2916 C CA . LEU A 1 368 ? 11.493 7.986 -24.742 1.00 96.50 368 LEU A CA 1
ATOM 2917 C C . LEU A 1 368 ? 10.662 7.537 -23.540 1.00 96.50 368 LEU A C 1
ATOM 2919 O O . LEU A 1 368 ? 9.810 8.275 -23.051 1.00 96.50 368 LEU A O 1
ATOM 2923 N N . ALA A 1 369 ? 10.990 6.359 -23.017 1.00 95.00 369 ALA A N 1
ATOM 2924 C CA . ALA A 1 369 ? 10.530 5.872 -21.722 1.00 95.00 369 ALA A CA 1
ATOM 2925 C C . ALA A 1 369 ? 11.683 5.188 -20.978 1.00 95.00 369 ALA A C 1
ATOM 2927 O O . ALA A 1 369 ? 12.515 4.523 -21.599 1.00 95.00 369 ALA A O 1
ATOM 2928 N N . ILE A 1 370 ? 11.724 5.329 -19.651 1.00 95.38 370 ILE A N 1
ATOM 2929 C CA . ILE A 1 370 ? 12.755 4.740 -18.787 1.00 95.38 370 ILE A CA 1
ATOM 2930 C C . ILE A 1 370 ? 12.130 3.951 -17.632 1.00 95.38 370 ILE A C 1
ATOM 2932 O O . ILE A 1 370 ? 11.128 4.352 -17.044 1.00 95.38 370 ILE A O 1
ATOM 2936 N N . ASN A 1 371 ? 12.763 2.834 -17.280 1.00 92.31 371 ASN A N 1
ATOM 2937 C CA . ASN A 1 371 ? 12.523 2.099 -16.047 1.00 92.31 371 ASN A CA 1
ATOM 2938 C C . ASN A 1 371 ? 13.860 1.698 -15.411 1.00 92.31 371 ASN A C 1
ATOM 2940 O O . ASN A 1 371 ? 14.778 1.268 -16.114 1.00 92.31 371 ASN A O 1
ATOM 2944 N N . VAL A 1 372 ? 13.959 1.820 -14.088 1.00 91.38 372 VAL A N 1
ATOM 2945 C CA . VAL A 1 372 ? 15.178 1.524 -13.329 1.00 91.38 372 VAL A CA 1
ATOM 2946 C C . VAL A 1 372 ? 14.863 0.507 -12.237 1.00 91.38 372 VAL A C 1
ATOM 2948 O O . VAL A 1 372 ? 13.891 0.647 -11.499 1.00 91.38 372 VAL A O 1
ATOM 2951 N N . SER A 1 373 ? 15.688 -0.535 -12.138 1.00 87.56 373 SER A N 1
ATOM 2952 C CA . SER A 1 373 ? 15.589 -1.579 -11.117 1.00 87.56 373 SER A CA 1
ATOM 2953 C C . SER A 1 373 ? 16.990 -1.964 -10.638 1.00 87.56 373 SER A C 1
ATOM 2955 O O . SER A 1 373 ? 17.709 -2.744 -11.276 1.00 87.56 373 SER A O 1
ATOM 2957 N N . GLY A 1 374 ? 17.401 -1.362 -9.519 1.00 88.06 374 GLY A N 1
ATOM 2958 C CA . GLY A 1 374 ? 18.761 -1.477 -8.993 1.00 88.06 374 GLY A CA 1
ATOM 2959 C C . GLY A 1 374 ? 19.790 -0.970 -10.006 1.00 88.06 374 GLY A C 1
ATOM 2960 O O . GLY A 1 374 ? 19.718 0.167 -10.459 1.00 88.06 374 GLY A O 1
ATOM 2961 N N . ASN A 1 375 ? 20.718 -1.842 -10.397 1.00 88.25 375 ASN A N 1
ATOM 2962 C CA . ASN A 1 375 ? 21.770 -1.537 -11.374 1.00 88.25 375 ASN A CA 1
ATOM 2963 C C . ASN A 1 375 ? 21.343 -1.739 -12.839 1.00 88.25 375 ASN A C 1
ATOM 2965 O O . ASN A 1 375 ? 22.171 -1.605 -13.740 1.00 88.25 375 ASN A O 1
ATOM 2969 N N . ASN A 1 376 ? 20.084 -2.109 -13.088 1.00 92.94 376 ASN A N 1
ATOM 2970 C CA . ASN A 1 376 ? 19.557 -2.336 -14.430 1.00 92.94 376 ASN A CA 1
ATOM 2971 C C . ASN A 1 376 ? 18.657 -1.176 -14.851 1.00 92.94 376 ASN A C 1
ATOM 2973 O O . ASN A 1 376 ? 17.697 -0.850 -14.155 1.00 92.94 376 ASN A O 1
ATOM 2977 N N . ILE A 1 377 ? 18.923 -0.615 -16.025 1.00 95.25 377 ILE A N 1
ATOM 2978 C CA . ILE A 1 377 ? 18.110 0.426 -16.647 1.00 95.25 377 ILE A CA 1
ATOM 2979 C C . ILE A 1 377 ? 17.579 -0.124 -17.969 1.00 95.25 377 ILE A C 1
ATOM 2981 O O . ILE A 1 377 ? 18.324 -0.679 -18.778 1.00 95.25 377 ILE A O 1
ATOM 2985 N N . LYS A 1 378 ? 16.274 0.017 -18.185 1.00 96.44 378 LYS A N 1
ATOM 2986 C CA . LYS A 1 378 ? 15.625 -0.258 -19.465 1.00 96.44 378 LYS A CA 1
ATOM 2987 C C . LYS A 1 378 ? 15.141 1.053 -20.056 1.00 96.44 378 LYS A C 1
ATOM 2989 O O . LYS A 1 378 ? 14.421 1.793 -19.389 1.00 96.44 378 LYS A O 1
ATOM 2994 N N . ILE A 1 379 ? 15.514 1.309 -21.301 1.00 97.12 379 ILE A N 1
ATOM 2995 C CA . ILE A 1 379 ? 15.074 2.480 -22.059 1.00 97.12 379 ILE A CA 1
ATOM 2996 C C . ILE A 1 379 ? 14.362 1.978 -23.305 1.00 97.12 379 ILE A C 1
ATOM 2998 O O . ILE A 1 379 ? 14.861 1.072 -23.969 1.00 97.12 379 ILE A O 1
ATOM 3002 N N . VAL A 1 380 ? 13.217 2.563 -23.633 1.00 97.19 380 VAL A N 1
ATOM 3003 C CA . VAL A 1 380 ? 12.572 2.378 -24.935 1.00 97.19 380 VAL A CA 1
ATOM 3004 C C . VAL A 1 380 ? 12.633 3.702 -25.675 1.00 97.19 380 VAL A C 1
ATOM 3006 O O . VAL A 1 380 ? 12.277 4.734 -25.107 1.00 97.19 380 VAL A O 1
ATOM 3009 N N . SER A 1 381 ? 13.090 3.673 -26.923 1.00 96.69 381 SER A N 1
ATOM 3010 C CA . SER A 1 381 ? 13.136 4.840 -27.800 1.00 96.69 381 SER A CA 1
ATOM 3011 C C . SER A 1 381 ? 12.393 4.575 -29.105 1.00 96.69 381 SER A C 1
ATOM 3013 O O . SER A 1 381 ? 12.503 3.493 -29.686 1.00 96.69 381 SER A O 1
ATOM 3015 N N . GLY A 1 382 ? 11.631 5.571 -29.556 1.00 96.50 382 GLY A N 1
ATOM 3016 C CA . GLY A 1 382 ? 10.969 5.570 -30.859 1.00 96.50 382 GLY A CA 1
ATOM 3017 C C . GLY A 1 382 ? 11.523 6.675 -31.746 1.00 96.50 382 GLY A C 1
ATOM 3018 O O . GLY A 1 382 ? 11.582 7.831 -31.322 1.00 96.50 382 GLY A O 1
ATOM 3019 N N . GLY A 1 383 ? 11.934 6.327 -32.964 1.00 95.56 383 GLY A N 1
ATOM 3020 C CA . GLY A 1 383 ? 12.551 7.253 -33.912 1.00 95.56 383 GLY A CA 1
ATOM 3021 C C . GLY A 1 383 ? 11.654 7.599 -35.097 1.00 95.56 383 GLY A C 1
ATOM 3022 O O . GLY A 1 383 ? 10.742 6.859 -35.464 1.00 95.56 383 GLY A O 1
ATOM 3023 N N . ALA A 1 384 ? 11.952 8.721 -35.753 1.00 95.12 384 ALA A N 1
ATOM 3024 C CA . ALA A 1 384 ? 11.340 9.110 -37.029 1.00 95.12 384 ALA A CA 1
ATOM 3025 C C . ALA A 1 384 ? 11.741 8.188 -38.202 1.00 95.12 384 ALA A C 1
ATOM 3027 O O . ALA A 1 384 ? 11.260 8.339 -39.325 1.00 95.12 384 ALA A O 1
ATOM 3028 N N . ASP A 1 385 ? 12.649 7.246 -37.954 1.00 93.06 385 ASP A N 1
ATOM 3029 C CA . ASP A 1 385 ? 12.995 6.130 -38.833 1.00 93.06 385 ASP A CA 1
ATOM 3030 C C . ASP A 1 385 ? 11.982 4.975 -38.757 1.00 93.06 385 ASP A C 1
ATOM 3032 O O . ASP A 1 385 ? 12.111 4.003 -39.497 1.00 93.06 385 ASP A O 1
ATOM 3036 N N . GLY A 1 386 ? 10.971 5.079 -37.886 1.00 91.56 386 GLY A N 1
ATOM 3037 C CA . GLY A 1 386 ? 9.964 4.044 -37.677 1.00 91.56 386 GLY A CA 1
ATOM 3038 C C . GLY A 1 386 ? 10.463 2.869 -36.836 1.00 91.56 386 GLY A C 1
ATOM 3039 O O . GLY A 1 386 ? 9.763 1.865 -36.735 1.00 91.56 386 GLY A O 1
ATOM 3040 N N . GLN A 1 387 ? 11.654 2.957 -36.234 1.00 94.12 387 GLN A N 1
ATOM 3041 C CA . GLN A 1 387 ? 12.198 1.900 -35.382 1.00 94.12 387 GLN A CA 1
ATOM 3042 C C . GLN A 1 387 ? 11.787 2.103 -33.920 1.00 94.12 387 GLN A C 1
ATOM 3044 O O . GLN A 1 387 ? 11.675 3.233 -33.435 1.00 94.12 387 GLN A O 1
ATOM 3049 N N . LEU A 1 388 ? 11.613 0.988 -33.206 1.00 95.94 388 LEU A N 1
ATOM 3050 C CA . LEU A 1 388 ? 11.512 0.949 -31.748 1.00 95.94 388 LEU A CA 1
ATOM 3051 C C . LEU A 1 388 ? 12.717 0.191 -31.196 1.00 95.94 388 LEU A C 1
ATOM 3053 O O . LEU A 1 388 ? 12.888 -0.995 -31.491 1.00 95.94 388 LEU A O 1
ATOM 3057 N N . LEU A 1 389 ? 13.546 0.863 -30.398 1.00 95.62 389 LEU A N 1
ATOM 3058 C CA . LEU A 1 389 ? 14.743 0.270 -29.803 1.00 95.62 389 LEU A CA 1
ATOM 3059 C C . LEU A 1 389 ? 14.577 0.114 -28.289 1.00 95.62 389 LEU A C 1
ATOM 3061 O O . LEU A 1 389 ? 14.178 1.046 -27.592 1.00 95.62 389 LEU A O 1
ATOM 3065 N N . LEU A 1 390 ? 14.907 -1.073 -27.781 1.00 96.56 390 LEU A N 1
ATOM 3066 C CA . LEU A 1 390 ? 15.044 -1.369 -26.359 1.00 96.56 390 LEU A CA 1
ATOM 3067 C C . LEU A 1 390 ? 16.522 -1.380 -25.991 1.00 96.56 390 LEU A C 1
ATOM 3069 O O . LEU A 1 390 ? 17.276 -2.215 -26.483 1.00 96.56 390 LEU A O 1
ATOM 3073 N N . TRP A 1 391 ? 16.902 -0.521 -25.056 1.00 96.75 391 TRP A N 1
ATOM 3074 C CA . TRP A 1 391 ? 18.241 -0.447 -24.491 1.00 96.75 391 TRP A CA 1
ATOM 3075 C C . TRP A 1 391 ? 18.211 -1.097 -23.114 1.00 96.75 391 TRP A C 1
ATOM 3077 O O . TRP A 1 391 ? 17.512 -0.634 -22.210 1.00 96.75 391 TRP A O 1
ATOM 3087 N N . LYS A 1 392 ? 18.954 -2.187 -22.948 1.00 95.69 392 LYS A N 1
ATOM 3088 C CA . LYS A 1 392 ? 19.187 -2.843 -21.661 1.00 95.69 392 LYS A CA 1
ATOM 3089 C C . LYS A 1 392 ? 20.564 -2.430 -21.174 1.00 95.69 392 LYS A C 1
ATOM 3091 O O . LYS A 1 392 ? 21.567 -2.850 -21.739 1.00 95.69 392 LYS A O 1
ATOM 3096 N N . VAL A 1 393 ? 20.600 -1.618 -20.132 1.00 95.62 393 VAL A N 1
ATOM 3097 C CA . VAL A 1 393 ? 21.827 -1.052 -19.577 1.00 95.62 393 VAL A CA 1
ATOM 3098 C C . VAL A 1 393 ? 22.058 -1.645 -18.192 1.00 95.62 393 VAL A C 1
ATOM 3100 O O . VAL A 1 393 ? 21.146 -1.690 -17.368 1.00 95.62 393 VAL A O 1
ATOM 3103 N N . ASN A 1 394 ? 23.273 -2.105 -17.925 1.00 94.06 394 ASN A N 1
ATOM 3104 C CA . ASN A 1 394 ? 23.700 -2.595 -16.622 1.00 94.06 394 ASN A CA 1
ATOM 3105 C C . ASN A 1 394 ? 24.909 -1.782 -16.153 1.00 94.06 394 ASN A C 1
ATOM 3107 O O . ASN A 1 394 ? 25.914 -1.711 -16.861 1.00 94.06 394 ASN A O 1
ATOM 3111 N N . ILE A 1 395 ? 24.801 -1.170 -14.973 1.00 89.56 395 ILE A N 1
ATOM 3112 C CA . ILE A 1 395 ? 25.869 -0.365 -14.374 1.00 89.56 395 ILE A CA 1
ATOM 3113 C C . ILE A 1 395 ? 26.502 -1.167 -13.235 1.00 89.56 395 ILE A C 1
ATOM 3115 O O . ILE A 1 395 ? 25.866 -1.409 -12.210 1.00 89.56 395 ILE A O 1
ATOM 3119 N N . LYS A 1 396 ? 27.759 -1.579 -13.394 1.00 85.69 396 LYS A N 1
ATOM 3120 C CA . LYS A 1 396 ? 28.541 -2.268 -12.353 1.00 85.69 396 LYS A CA 1
ATOM 3121 C C . LYS A 1 396 ? 29.929 -1.661 -12.288 1.00 85.69 396 LYS A C 1
ATOM 3123 O O . LYS A 1 396 ? 30.529 -1.440 -13.330 1.00 85.69 396 LYS A O 1
ATOM 3128 N N . ASP A 1 397 ? 30.413 -1.373 -11.083 1.00 80.56 397 ASP A N 1
ATOM 3129 C CA . ASP A 1 397 ? 31.771 -0.860 -10.851 1.00 80.56 397 ASP A CA 1
ATOM 3130 C C . ASP A 1 397 ? 32.126 0.355 -11.734 1.00 80.56 397 ASP A C 1
ATOM 3132 O O . ASP A 1 397 ? 33.210 0.447 -12.303 1.00 80.56 397 ASP A O 1
ATOM 3136 N N . ASN A 1 398 ? 31.172 1.285 -11.890 1.00 74.38 398 ASN A N 1
ATOM 3137 C CA . ASN A 1 398 ? 31.236 2.452 -12.787 1.00 74.38 398 ASN A CA 1
ATOM 3138 C C . ASN A 1 398 ? 31.408 2.141 -14.286 1.00 74.38 398 ASN A C 1
ATOM 3140 O O . ASN A 1 398 ? 31.594 3.060 -15.084 1.00 74.38 398 ASN A O 1
ATOM 3144 N N . GLN A 1 399 ? 31.295 0.879 -14.693 1.00 83.56 399 GLN A N 1
ATOM 3145 C CA . GLN A 1 399 ? 31.224 0.472 -16.089 1.00 83.56 399 GLN A CA 1
ATOM 3146 C C . GLN A 1 399 ? 29.768 0.337 -16.531 1.00 83.56 399 GLN A C 1
ATOM 3148 O O . GLN A 1 399 ? 28.931 -0.251 -15.842 1.00 83.56 399 GLN A O 1
ATOM 3153 N N . VAL A 1 400 ? 29.479 0.877 -17.711 1.00 90.38 400 VAL A N 1
ATOM 3154 C CA . VAL A 1 400 ? 28.172 0.795 -18.363 1.00 90.38 400 VAL A CA 1
ATOM 3155 C C . VAL A 1 400 ? 28.259 -0.294 -19.422 1.00 90.38 400 VAL A C 1
ATOM 3157 O O . VAL A 1 400 ? 29.097 -0.198 -20.312 1.00 90.38 400 VAL A O 1
ATOM 3160 N N . ASN A 1 401 ? 27.424 -1.325 -19.311 1.00 92.94 401 ASN A N 1
ATOM 3161 C CA . ASN A 1 401 ? 27.263 -2.371 -20.320 1.00 92.94 401 ASN A CA 1
ATOM 3162 C C . ASN A 1 401 ? 25.883 -2.248 -20.953 1.00 92.94 401 ASN A C 1
ATOM 3164 O O . ASN A 1 401 ? 24.888 -2.211 -20.226 1.00 92.94 401 ASN A O 1
ATOM 3168 N N . THR A 1 402 ? 25.814 -2.238 -22.281 1.00 93.88 402 THR A N 1
ATOM 3169 C CA . THR A 1 402 ? 24.560 -2.000 -23.005 1.00 93.88 402 THR A CA 1
ATOM 3170 C C . THR A 1 402 ? 24.273 -3.125 -23.992 1.00 93.88 402 THR A C 1
ATOM 3172 O O . THR A 1 402 ? 25.168 -3.668 -24.635 1.00 93.88 402 THR A O 1
ATOM 3175 N N . ASP A 1 403 ? 23.002 -3.472 -24.128 1.00 93.88 403 ASP A N 1
ATOM 3176 C CA . ASP A 1 403 ? 22.494 -4.344 -25.180 1.00 93.88 403 ASP A CA 1
ATOM 3177 C C . ASP A 1 403 ? 21.270 -3.684 -25.818 1.00 93.88 403 ASP A C 1
ATOM 3179 O O . ASP A 1 403 ? 20.331 -3.308 -25.110 1.00 93.88 403 ASP A O 1
ATOM 3183 N N . ILE A 1 404 ? 21.298 -3.505 -27.138 1.00 93.88 404 ILE A N 1
ATOM 3184 C CA . ILE A 1 404 ? 20.231 -2.840 -27.892 1.00 93.88 404 ILE A CA 1
ATOM 3185 C C . ILE A 1 404 ? 19.504 -3.874 -28.738 1.00 93.88 404 ILE A C 1
ATOM 3187 O O . ILE A 1 404 ? 20.135 -4.673 -29.430 1.00 93.88 404 ILE A O 1
ATOM 3191 N N . LEU A 1 405 ? 18.174 -3.833 -28.705 1.00 93.19 405 LEU A N 1
ATOM 3192 C CA . LEU A 1 405 ? 17.294 -4.731 -29.446 1.00 93.19 405 LEU A CA 1
ATOM 3193 C C . LEU A 1 405 ? 16.258 -3.924 -30.230 1.00 93.19 405 LEU A C 1
ATOM 3195 O O . LEU A 1 405 ? 15.705 -2.961 -29.702 1.00 93.19 405 LEU A O 1
ATOM 3199 N N . ARG A 1 406 ? 15.945 -4.343 -31.460 1.00 92.88 406 ARG A N 1
ATOM 3200 C CA . ARG A 1 406 ? 14.754 -3.865 -32.181 1.00 92.88 406 ARG A CA 1
ATOM 3201 C C . ARG A 1 406 ? 13.524 -4.582 -31.642 1.00 92.88 406 ARG A C 1
ATOM 3203 O O . ARG A 1 406 ? 13.547 -5.796 -31.479 1.00 92.88 406 ARG A O 1
ATOM 3210 N N . LEU A 1 407 ? 12.467 -3.829 -31.357 1.00 87.06 407 LEU A N 1
ATOM 3211 C CA . LEU A 1 407 ? 11.214 -4.369 -30.822 1.00 87.06 407 LEU A CA 1
ATOM 3212 C C . LEU A 1 407 ? 10.162 -4.651 -31.898 1.00 87.06 407 LEU A C 1
ATOM 3214 O O . LEU A 1 407 ? 9.225 -5.393 -31.639 1.00 87.06 407 LEU A O 1
ATOM 3218 N N . ASN A 1 408 ? 10.291 -4.042 -33.075 1.00 79.12 408 ASN A N 1
ATOM 3219 C CA . ASN A 1 408 ? 9.306 -4.108 -34.151 1.00 79.12 408 ASN A CA 1
ATOM 3220 C C . ASN A 1 408 ? 9.788 -4.923 -35.362 1.00 79.12 408 ASN A C 1
ATOM 3222 O O . ASN A 1 408 ? 9.594 -4.498 -36.499 1.00 79.12 408 ASN A O 1
ATOM 3226 N N . GLN A 1 409 ? 10.432 -6.067 -35.107 1.00 58.81 409 GLN A N 1
ATOM 3227 C CA . GLN A 1 409 ? 10.827 -7.044 -36.130 1.00 58.81 409 GLN A CA 1
ATOM 3228 C C . GLN A 1 409 ? 9.991 -8.313 -36.058 1.00 58.81 409 GLN A C 1
ATOM 3230 O O . GLN A 1 409 ? 9.690 -8.746 -34.922 1.00 58.81 409 GLN A O 1
#

Organism: NCBI:txid1920663

Mean predicted aligned error: 17.09 Å

Radius of gyration: 25.68 Å; Cα contacts (8 Å, |Δi|>4): 911; chains: 1; bounding box: 60×59×70 Å

Sequence (409 aa):
MKIYVQSAGRSQEQDYFWQTNTSKSQEKVDEPEFLNKAKSLLQTPAYSIFIGRENDELILLVTGMKASQRKDYMGRVIRNSIAFITEDSEENERKIRGLAVFALKEQLESKIDDAITVEEKQGFKVDYHKIQNLIETPSNIGNSDGGTSIEMIGKNTENNRNIIAREVKDNRLPKETDSFQALVVVTGIKTEDVLKNEGVWRGLSNLIEKENLTPYDAPSQLQKNFTSHQERGTTYQKYIVPLIISLGGIGIICLLFFGNIIQFFIGQIYPNSNSFFLASISPNAQYFVTTDSAGKMLVQNTENNTKNIIENKSSITSVTISSEGKYVVTGDETGNVQLWDVITKKKLDLMTNNKNPNLKHEKKVLSLAINVSGNNIKIVSGGADGQLLLWKVNIKDNQVNTDILRLNQ